Protein AF-A0A2T8HIU1-F1 (afdb_monomer)

Organism: NCBI:txid2171749

Sequence (392 aa):
MKILSGKEEIYYLIRKVIEQFELRHEQKIICNTNRENYSAIAKELSAITVNLPYTARERQHQDYPEPSVLEQSVQYPHRKYDLTGGQIKDVYFGQVKKPRAHLVDACYIYLYGVGRLGFENDPSDPNLLLAEAHPEETVEKKTNESRRKFPIYLSGLLILFTGINIYLWISTGRAKTETIWTTYQPTAEEVDAVTGVWLYQTGAPQARSNEANRFRRYATNIVVIKQVGDRLMMQRHGATINHQGYVEFTSPGTLSIHSYVEKGKDGALINPSHSLAKLHPQDSIMYTISSTWSFESDDN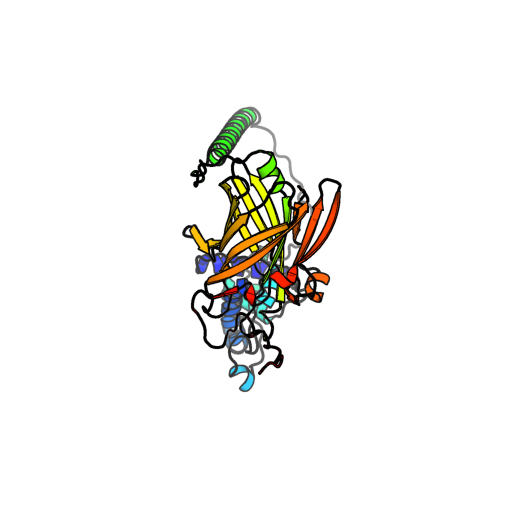NDIIGARNIYTKLGKGGMLHPIFNTPENAACHCKIVEWKRNDGSSERFNLTYETIQPGSLTEDLDESSLILRRPKSGVLLSKPAKNDESEHI

Foldseek 3Di:
DDFDDFLVLLLVLLVLLQVVVCVVPVDHQPLDQPLVSCAVVLVQLQVVLLCQCPCCVVQVADHDDHDDPVLVPDDPPRHDRRGTSNLSSCSNVSVGRGDDQSSQQSSCCSNPVHGPRVCVVPPPDPVRDDDDDDDDDDDDDDDDDDPDCVVVVVVVVVVVVVVVVVVVVVVVVPPPPPDDDAPDDDDPLLVQLPAAKWWKKAQQLLPEPPPPCSQQKIWTKMKGWDDDPRWTWIWIGAFPAIKTWTWDDNDVQKIKTWIARDADPVRDGHFIKIWIWGDDSVDQKIKIWMFGWSNYPDPPIATKIFIMMIGHPDHDFDKDWDPDDVVCVVVVFTKIWTQHPVRDIDIDTTDMGGQDPPDPSVCNGLLRMGGPDDDPPSDSDDPPPPPPPDDD

Structure (mmCIF, N/CA/C/O backbone):
data_AF-A0A2T8HIU1-F1
#
_entry.id   AF-A0A2T8HIU1-F1
#
loop_
_atom_site.group_PDB
_atom_site.id
_atom_site.type_symbol
_atom_site.label_atom_id
_atom_site.label_alt_id
_atom_site.label_comp_id
_atom_site.label_asym_id
_atom_site.label_entity_id
_atom_site.label_seq_id
_atom_site.pdbx_PDB_ins_code
_atom_site.Cartn_x
_atom_site.Cartn_y
_atom_site.Cartn_z
_atom_site.occupancy
_atom_site.B_iso_or_equiv
_atom_site.auth_seq_id
_atom_site.auth_comp_id
_atom_site.auth_asym_id
_atom_site.auth_atom_id
_atom_site.pdbx_PDB_model_num
ATOM 1 N N . MET A 1 1 ? 15.537 18.928 -41.909 1.00 62.28 1 MET A N 1
ATOM 2 C CA . MET A 1 1 ? 14.730 18.877 -40.671 1.00 62.28 1 MET A CA 1
ATOM 3 C C . MET A 1 1 ? 15.560 18.214 -39.594 1.00 62.28 1 MET A C 1
ATOM 5 O O . MET A 1 1 ? 16.234 17.240 -39.897 1.00 62.28 1 MET A O 1
ATOM 9 N N . LYS A 1 2 ? 15.581 18.759 -38.379 1.00 75.44 2 LYS A N 1
ATOM 10 C CA . LYS A 1 2 ? 16.393 18.217 -37.284 1.00 75.44 2 LYS A CA 1
ATOM 11 C C . LYS A 1 2 ? 15.474 17.487 -36.306 1.00 75.44 2 LYS A C 1
ATOM 13 O O . LYS A 1 2 ? 14.491 18.072 -35.867 1.00 75.44 2 LYS A O 1
ATOM 18 N N . ILE A 1 3 ? 15.771 16.231 -35.984 1.00 82.69 3 ILE A N 1
ATOM 19 C CA . ILE A 1 3 ? 14.978 15.444 -35.025 1.00 82.69 3 ILE A CA 1
ATOM 20 C C . ILE A 1 3 ? 15.354 15.845 -33.595 1.00 82.69 3 ILE A C 1
ATOM 22 O O . ILE A 1 3 ? 16.498 16.237 -33.330 1.00 82.69 3 ILE A O 1
ATOM 26 N N . LEU A 1 4 ? 14.396 15.749 -32.670 1.00 83.19 4 LEU A N 1
ATOM 27 C CA . LEU A 1 4 ? 14.654 15.789 -31.233 1.00 83.19 4 LEU A CA 1
ATOM 28 C C . LEU A 1 4 ? 15.793 14.826 -30.862 1.00 83.19 4 LEU A C 1
ATOM 30 O O . LEU A 1 4 ? 16.008 13.785 -31.480 1.00 83.19 4 LEU A O 1
ATOM 34 N N . SER A 1 5 ? 16.556 15.179 -29.832 1.00 83.06 5 SER A N 1
ATOM 35 C CA . SER A 1 5 ? 17.642 14.324 -29.354 1.00 83.06 5 SER A CA 1
ATOM 36 C C . SER A 1 5 ? 17.752 14.352 -27.839 1.00 83.06 5 SER A C 1
ATOM 38 O O . SER A 1 5 ? 17.371 15.319 -27.175 1.00 83.06 5 SER A O 1
ATOM 40 N N . GLY A 1 6 ? 18.284 13.275 -27.268 1.00 81.44 6 GLY A N 1
ATOM 41 C CA . GLY A 1 6 ? 18.548 13.205 -25.835 1.00 81.44 6 GLY A CA 1
ATOM 42 C C . GLY A 1 6 ? 17.271 13.016 -25.016 1.00 81.44 6 GLY A C 1
ATOM 43 O O . GLY A 1 6 ? 16.488 12.109 -25.282 1.00 81.44 6 GLY A O 1
ATOM 44 N N . LYS A 1 7 ? 17.086 13.818 -23.960 1.00 82.69 7 LYS A N 1
ATOM 45 C CA . LYS A 1 7 ? 16.018 13.599 -22.970 1.00 82.69 7 LYS A CA 1
ATOM 46 C C . LYS A 1 7 ? 14.610 13.733 -23.562 1.00 82.69 7 LYS A C 1
ATOM 48 O O . LYS A 1 7 ? 13.750 12.925 -23.231 1.00 82.69 7 LYS A O 1
ATOM 53 N N . GLU A 1 8 ? 14.371 14.748 -24.386 1.00 83.62 8 GLU A N 1
ATOM 54 C CA . GLU A 1 8 ? 13.037 15.038 -24.933 1.00 83.62 8 GLU A CA 1
ATOM 55 C C . GLU A 1 8 ? 12.585 13.952 -25.913 1.00 83.62 8 GLU A C 1
ATOM 57 O O . GLU A 1 8 ? 11.462 13.463 -25.814 1.00 83.62 8 GLU A O 1
ATOM 62 N N . GLU A 1 9 ? 13.506 13.498 -26.767 1.00 91.31 9 GLU A N 1
ATOM 63 C CA . GLU A 1 9 ? 13.300 12.394 -27.708 1.00 91.31 9 GLU A CA 1
ATOM 64 C C . GLU A 1 9 ? 12.882 11.111 -26.982 1.00 91.31 9 GLU A C 1
ATOM 66 O O . GLU A 1 9 ? 11.800 10.577 -27.217 1.00 91.31 9 GLU A O 1
ATOM 71 N N . ILE A 1 10 ? 13.707 10.627 -26.048 1.00 92.50 10 ILE A N 1
ATOM 72 C CA . ILE A 1 10 ? 13.429 9.347 -25.391 1.00 92.50 10 ILE A CA 1
ATOM 73 C C . ILE A 1 10 ? 12.174 9.407 -24.505 1.00 92.50 10 ILE A C 1
ATOM 75 O O . ILE A 1 10 ? 11.446 8.421 -24.384 1.00 92.50 10 ILE A O 1
ATOM 79 N N . TYR A 1 11 ? 11.898 10.566 -23.900 1.00 87.25 11 TYR A N 1
ATOM 80 C CA . TYR A 1 11 ? 10.718 10.770 -23.066 1.00 87.25 11 TYR A CA 1
ATOM 81 C C . TYR A 1 11 ? 9.428 10.698 -23.888 1.00 87.25 11 TYR A C 1
ATOM 83 O O . TYR A 1 11 ? 8.453 10.083 -23.451 1.00 87.25 11 TYR A O 1
ATOM 91 N N . TYR A 1 12 ? 9.428 11.290 -25.084 1.00 91.50 12 TYR A N 1
ATOM 92 C CA . TYR A 1 12 ? 8.314 11.177 -26.018 1.00 91.50 12 TYR A CA 1
ATOM 93 C C . TYR A 1 12 ? 8.132 9.729 -26.490 1.00 91.50 12 TYR A C 1
ATOM 95 O O . TYR A 1 12 ? 7.046 9.159 -26.358 1.00 91.50 12 TYR A O 1
ATOM 103 N N . LEU A 1 13 ? 9.217 9.110 -26.964 1.00 94.62 13 LEU A N 1
ATOM 104 C CA . LEU A 1 13 ? 9.195 7.757 -27.515 1.00 94.62 13 LEU A CA 1
ATOM 105 C C . LEU A 1 13 ? 8.665 6.732 -26.511 1.00 94.62 13 LEU A C 1
ATOM 107 O O . LEU A 1 13 ? 7.818 5.919 -26.868 1.00 94.62 13 LEU A O 1
ATOM 111 N N . ILE A 1 14 ? 9.098 6.778 -25.246 1.00 96.06 14 ILE A N 1
ATOM 112 C CA . ILE A 1 14 ? 8.658 5.768 -24.277 1.00 96.06 14 ILE A CA 1
ATOM 113 C C . ILE A 1 14 ? 7.166 5.871 -23.952 1.00 96.06 14 ILE A C 1
ATOM 115 O O . ILE A 1 14 ? 6.518 4.856 -23.714 1.00 96.06 14 ILE A O 1
ATOM 119 N N . ARG A 1 15 ? 6.601 7.085 -23.968 1.00 93.44 15 ARG A N 1
ATOM 120 C CA . ARG A 1 15 ? 5.161 7.288 -23.770 1.00 93.44 15 ARG A CA 1
ATOM 121 C C . ARG A 1 15 ? 4.372 6.689 -24.924 1.00 93.44 15 ARG A C 1
ATOM 123 O O . ARG A 1 15 ? 3.394 5.995 -24.677 1.00 93.44 15 ARG A O 1
ATOM 130 N N . LYS A 1 16 ? 4.851 6.873 -26.155 1.00 95.25 16 LYS A N 1
ATOM 131 C CA . LYS A 1 16 ? 4.255 6.248 -27.340 1.00 95.25 16 LYS A CA 1
ATOM 132 C C . LYS A 1 16 ? 4.383 4.728 -27.323 1.00 95.25 16 LYS A C 1
ATOM 134 O O . LYS A 1 16 ? 3.422 4.046 -27.659 1.00 95.25 16 LYS A O 1
ATOM 139 N N . VAL A 1 17 ? 5.522 4.194 -26.879 1.00 96.88 17 VAL A N 1
ATOM 140 C CA . VAL A 1 17 ? 5.708 2.743 -26.717 1.00 96.88 17 VAL A CA 1
ATOM 141 C C . VAL A 1 17 ? 4.711 2.183 -25.706 1.00 96.88 17 VAL A C 1
ATOM 143 O O . VAL A 1 17 ? 4.087 1.167 -25.988 1.00 96.88 17 VAL A O 1
ATOM 146 N N . ILE A 1 18 ? 4.520 2.849 -24.561 1.00 94.31 18 ILE A N 1
ATOM 147 C CA . ILE A 1 18 ? 3.513 2.443 -23.570 1.00 94.31 18 ILE A CA 1
ATOM 148 C C . ILE A 1 18 ? 2.115 2.482 -24.194 1.00 94.31 18 ILE A C 1
ATOM 150 O O . ILE A 1 18 ? 1.418 1.479 -24.133 1.00 94.31 18 ILE A O 1
ATOM 154 N N . GLU A 1 19 ? 1.725 3.582 -24.843 1.00 93.38 19 GLU A N 1
ATOM 155 C CA . GLU A 1 19 ? 0.415 3.701 -25.504 1.00 93.38 19 GLU A CA 1
ATOM 156 C C . GLU A 1 19 ? 0.181 2.572 -26.524 1.00 93.38 19 GLU A C 1
ATOM 158 O O . GLU A 1 19 ? -0.868 1.931 -26.517 1.00 93.38 19 GLU A O 1
ATOM 163 N N . GLN A 1 20 ? 1.166 2.279 -27.378 1.00 94.56 20 GLN A N 1
ATOM 164 C CA . GLN A 1 20 ? 1.050 1.215 -28.376 1.00 94.56 20 GLN A CA 1
ATOM 165 C C . GLN A 1 20 ? 1.039 -0.182 -27.743 1.00 94.56 20 GLN A C 1
ATOM 167 O O . GLN A 1 20 ? 0.304 -1.052 -28.211 1.00 94.56 20 GLN A O 1
ATOM 172 N N . PHE A 1 21 ? 1.811 -0.402 -26.677 1.00 94.75 21 PHE A N 1
ATOM 173 C CA . PHE A 1 21 ? 1.781 -1.643 -25.908 1.00 94.75 21 PHE A CA 1
ATOM 174 C C . PHE A 1 21 ? 0.394 -1.863 -25.286 1.00 94.75 21 PHE A C 1
ATOM 176 O O . PHE A 1 21 ? -0.194 -2.932 -25.440 1.00 94.75 21 PHE A O 1
ATOM 183 N N . GLU A 1 22 ? -0.175 -0.841 -24.641 1.00 92.00 22 GLU A N 1
ATOM 184 C CA . GLU A 1 22 ? -1.509 -0.923 -24.036 1.00 92.00 22 GLU A CA 1
ATOM 185 C C . GLU A 1 22 ? -2.591 -1.238 -25.077 1.00 92.00 22 GLU A C 1
ATOM 187 O O . GLU A 1 22 ? -3.493 -2.034 -24.806 1.00 92.00 22 GLU A O 1
ATOM 192 N N . LEU A 1 23 ? -2.477 -0.656 -26.277 1.00 92.56 23 LEU A N 1
ATOM 193 C CA . LEU A 1 23 ? -3.369 -0.931 -27.404 1.00 92.56 23 LEU A CA 1
ATOM 194 C C . LEU A 1 23 ? -3.216 -2.359 -27.942 1.00 92.56 23 LEU A C 1
ATOM 196 O O . LEU A 1 23 ? -4.217 -3.006 -28.229 1.00 92.56 23 LEU A O 1
ATOM 200 N N . ARG A 1 24 ? -1.983 -2.861 -28.083 1.00 92.81 24 ARG A N 1
ATOM 201 C CA . ARG A 1 24 ? -1.707 -4.192 -28.651 1.00 92.81 24 ARG A CA 1
ATOM 202 C C . ARG A 1 24 ? -2.104 -5.331 -27.709 1.00 92.81 24 ARG A C 1
ATOM 204 O O . ARG A 1 24 ? -2.512 -6.386 -28.184 1.00 92.81 24 ARG A O 1
ATOM 211 N N . HIS A 1 25 ? -1.972 -5.126 -26.401 1.00 87.25 25 HIS A N 1
ATOM 212 C CA . HIS A 1 25 ? -2.179 -6.171 -25.392 1.00 87.25 25 HIS A CA 1
ATOM 213 C C . HIS A 1 25 ? -3.479 -6.018 -24.592 1.00 87.25 25 HIS A C 1
ATOM 215 O O . HIS A 1 25 ? -3.724 -6.815 -23.688 1.00 87.25 25 HIS A O 1
ATOM 221 N N . GLU A 1 26 ? -4.291 -4.990 -24.868 1.00 87.38 26 GLU A N 1
ATOM 222 C CA . GLU A 1 26 ? -5.510 -4.652 -24.108 1.00 87.38 26 GLU A CA 1
ATOM 223 C C . GLU A 1 26 ? -5.275 -4.579 -22.578 1.00 87.38 26 GLU A C 1
ATOM 225 O O . GLU A 1 26 ? -6.153 -4.814 -21.733 1.00 87.38 26 GLU A O 1
ATOM 230 N N . GLN A 1 27 ? -4.045 -4.232 -22.197 1.00 81.25 27 GLN A N 1
ATOM 231 C CA . GLN A 1 27 ? -3.569 -4.200 -20.824 1.00 81.25 27 GLN A CA 1
ATOM 232 C C . GLN A 1 27 ? -3.067 -2.802 -20.500 1.00 81.25 27 GLN A C 1
ATOM 234 O O . GLN A 1 27 ? -2.088 -2.349 -21.077 1.00 81.25 27 GLN A O 1
ATOM 239 N N . LYS A 1 28 ? -3.690 -2.149 -19.515 1.00 85.88 28 LYS A N 1
ATOM 240 C CA . LYS A 1 28 ? -3.182 -0.881 -18.986 1.00 85.88 28 LYS A CA 1
ATOM 241 C C . LYS A 1 28 ? -1.952 -1.104 -18.122 1.00 85.88 28 LYS A C 1
ATOM 243 O O . LYS A 1 28 ? -1.943 -1.977 -17.252 1.00 85.88 28 LYS A O 1
ATOM 248 N N . ILE A 1 29 ? -0.954 -0.261 -18.319 1.00 82.94 29 ILE A N 1
ATOM 249 C CA . ILE A 1 29 ? 0.264 -0.220 -17.532 1.00 82.94 29 ILE A CA 1
ATOM 250 C C . ILE A 1 29 ? 0.080 0.819 -16.433 1.00 82.94 29 ILE A C 1
ATOM 252 O O . ILE A 1 29 ? -0.219 1.990 -16.667 1.00 82.94 29 ILE A O 1
ATOM 256 N N . ILE A 1 30 ? 0.259 0.394 -15.184 1.00 83.31 30 ILE A N 1
ATOM 257 C CA . ILE A 1 30 ? 0.211 1.311 -14.047 1.00 83.31 30 ILE A CA 1
ATOM 258 C C . ILE A 1 30 ? 1.545 2.062 -13.996 1.00 83.31 30 ILE A C 1
ATOM 260 O O . ILE A 1 30 ? 2.506 1.613 -13.366 1.00 83.31 30 ILE A O 1
ATOM 264 N N . CYS A 1 31 ? 1.600 3.220 -14.650 1.00 80.25 31 CYS A N 1
ATOM 265 C CA . CYS A 1 31 ? 2.790 4.064 -14.746 1.00 80.25 31 CYS A CA 1
ATOM 266 C C . CYS A 1 31 ? 3.130 4.789 -13.422 1.00 80.25 31 CYS A C 1
ATOM 268 O O . CYS A 1 31 ? 3.035 6.013 -13.314 1.00 80.25 31 CYS A O 1
ATOM 270 N N . ASN A 1 32 ? 3.512 4.031 -12.391 1.00 80.19 32 ASN A N 1
ATOM 271 C CA . ASN A 1 32 ? 4.004 4.520 -11.096 1.00 80.19 32 ASN A CA 1
ATOM 272 C C . ASN A 1 32 ? 5.499 4.181 -10.923 1.00 80.19 32 ASN A C 1
ATOM 274 O O . ASN A 1 32 ? 6.155 3.807 -11.886 1.00 80.19 32 ASN A O 1
ATOM 278 N N . THR A 1 33 ? 6.090 4.325 -9.736 1.00 75.38 33 THR A N 1
ATOM 279 C CA . THR A 1 33 ? 7.530 4.060 -9.548 1.00 75.38 33 THR A CA 1
ATOM 280 C C . THR A 1 33 ? 7.896 2.598 -9.279 1.00 75.38 33 THR A C 1
ATOM 282 O O . THR A 1 33 ? 9.076 2.288 -9.099 1.00 75.38 33 THR A O 1
ATOM 285 N N . ASN A 1 34 ? 6.930 1.678 -9.286 1.00 78.25 34 ASN A N 1
ATOM 286 C CA . ASN A 1 34 ? 7.216 0.254 -9.213 1.00 78.25 34 ASN A CA 1
ATOM 287 C C . ASN A 1 34 ? 7.821 -0.218 -10.543 1.00 78.25 34 ASN A C 1
ATOM 289 O O . ASN A 1 34 ? 7.154 -0.229 -11.575 1.00 78.25 34 ASN A O 1
ATOM 293 N N . ARG A 1 35 ? 9.091 -0.636 -10.512 1.00 84.56 35 ARG A N 1
ATOM 294 C CA . ARG A 1 35 ? 9.807 -1.146 -11.693 1.00 84.56 35 ARG A CA 1
ATOM 295 C C . ARG A 1 35 ? 9.136 -2.372 -12.318 1.00 84.56 35 ARG A C 1
ATOM 297 O O . ARG A 1 35 ? 9.254 -2.558 -13.525 1.00 84.56 35 ARG A O 1
ATOM 304 N N . GLU A 1 36 ? 8.421 -3.174 -11.526 1.00 86.19 36 GLU A N 1
ATOM 305 C CA . GLU A 1 36 ? 7.760 -4.390 -12.010 1.00 86.19 36 GLU A CA 1
ATOM 306 C C . GLU A 1 36 ? 6.628 -4.074 -12.994 1.00 86.19 36 GLU A C 1
ATOM 308 O O . GLU A 1 36 ? 6.410 -4.831 -13.938 1.00 86.19 36 GLU A O 1
ATOM 313 N N . ASN A 1 37 ? 5.988 -2.906 -12.867 1.00 86.19 37 ASN A N 1
ATOM 314 C CA . ASN A 1 37 ? 4.918 -2.479 -13.773 1.00 86.19 37 ASN A CA 1
ATOM 315 C C . ASN A 1 37 ? 5.410 -2.251 -15.209 1.00 86.19 37 ASN A C 1
ATOM 317 O O . ASN A 1 37 ? 4.621 -2.312 -16.144 1.00 86.19 37 ASN A O 1
ATOM 321 N N . TYR A 1 38 ? 6.711 -2.024 -15.394 1.00 92.44 38 TYR A N 1
ATOM 322 C CA . TYR A 1 38 ? 7.333 -1.835 -16.706 1.00 92.44 38 TYR A CA 1
ATOM 323 C C . TYR A 1 38 ? 8.072 -3.086 -17.185 1.00 92.44 38 TYR A C 1
ATOM 325 O O . TYR A 1 38 ? 8.703 -3.055 -18.239 1.00 92.44 38 TYR A O 1
ATOM 333 N N . SER A 1 39 ? 8.038 -4.182 -16.418 1.00 91.56 39 SER A N 1
ATOM 334 C CA . SER A 1 39 ? 8.783 -5.406 -16.733 1.00 91.56 39 SER A CA 1
ATOM 335 C C . SER A 1 39 ? 8.347 -6.030 -18.061 1.00 91.56 39 SER A C 1
ATOM 337 O O . SER A 1 39 ? 9.198 -6.499 -18.811 1.00 91.56 39 SER A O 1
ATOM 339 N N . ALA A 1 40 ? 7.049 -5.991 -18.381 1.00 92.25 40 ALA A N 1
ATOM 340 C CA . ALA A 1 40 ? 6.510 -6.505 -19.638 1.00 92.25 40 ALA A CA 1
ATOM 341 C C . ALA A 1 40 ? 7.042 -5.719 -20.848 1.00 92.25 40 ALA A C 1
ATOM 343 O O . ALA A 1 40 ? 7.615 -6.307 -21.760 1.00 92.25 40 ALA A O 1
ATOM 344 N N . ILE A 1 41 ? 6.971 -4.385 -20.794 1.00 95.50 41 ILE A N 1
ATOM 345 C CA . ILE A 1 41 ? 7.525 -3.503 -21.834 1.00 95.50 41 ILE A CA 1
ATOM 346 C C . ILE A 1 41 ? 9.035 -3.702 -21.964 1.00 95.50 41 ILE A C 1
ATOM 348 O O . ILE A 1 41 ? 9.566 -3.797 -23.068 1.00 95.50 41 ILE A O 1
ATOM 352 N N . ALA A 1 42 ? 9.740 -3.790 -20.834 1.00 95.94 42 ALA A N 1
ATOM 353 C CA . ALA A 1 42 ? 11.179 -4.000 -20.826 1.00 95.94 42 ALA A CA 1
ATOM 354 C C . ALA A 1 42 ? 11.565 -5.313 -21.522 1.00 95.94 42 ALA A C 1
ATOM 356 O O . ALA A 1 42 ? 12.536 -5.322 -22.273 1.00 95.94 42 ALA A O 1
ATOM 357 N N . LYS A 1 43 ? 10.787 -6.390 -21.347 1.00 95.06 43 LYS A N 1
ATOM 358 C CA . LYS A 1 43 ? 10.993 -7.663 -22.055 1.00 95.06 43 LYS A CA 1
ATOM 359 C C . LYS A 1 43 ? 10.780 -7.533 -23.565 1.00 95.06 43 LYS A C 1
ATOM 361 O O . LYS A 1 43 ? 11.597 -8.058 -24.316 1.00 95.06 43 LYS A O 1
ATOM 366 N N . GLU A 1 44 ? 9.746 -6.822 -24.016 1.00 95.56 44 GLU A N 1
ATOM 367 C CA . GLU A 1 44 ? 9.508 -6.627 -25.457 1.00 95.56 44 GLU A CA 1
ATOM 368 C C . GLU A 1 44 ? 10.596 -5.787 -26.115 1.00 95.56 44 GLU A C 1
ATOM 370 O O . GLU A 1 44 ? 11.151 -6.177 -27.141 1.00 95.56 44 GLU A O 1
ATOM 375 N N . LEU A 1 45 ? 10.970 -4.670 -25.491 1.00 97.00 45 LEU A N 1
ATOM 376 C CA . LEU A 1 45 ? 12.075 -3.863 -25.992 1.00 97.00 45 LEU A CA 1
ATOM 377 C C . LEU A 1 45 ? 13.400 -4.634 -25.920 1.00 97.00 45 LEU A C 1
ATOM 379 O O . LEU A 1 45 ? 14.223 -4.489 -26.817 1.00 97.00 45 LEU A O 1
ATOM 383 N N . SER A 1 46 ? 13.585 -5.508 -24.923 1.00 95.50 46 SER A N 1
ATOM 384 C CA . SER A 1 46 ? 14.758 -6.392 -24.841 1.00 95.50 46 SER A CA 1
ATOM 385 C C . SER A 1 46 ? 14.827 -7.403 -25.982 1.00 95.50 46 SER A C 1
ATOM 387 O O . SER A 1 46 ? 15.910 -7.725 -26.465 1.00 95.50 46 SER A O 1
ATOM 389 N N . ALA A 1 47 ? 13.678 -7.901 -26.446 1.00 94.81 47 ALA A N 1
ATOM 390 C CA . ALA A 1 47 ? 13.622 -8.782 -27.609 1.00 94.81 47 ALA A CA 1
ATOM 391 C C . ALA A 1 47 ? 14.106 -8.073 -28.888 1.00 94.81 47 ALA A C 1
ATOM 393 O O . ALA A 1 47 ? 14.647 -8.725 -29.779 1.00 94.81 47 ALA A O 1
ATOM 394 N N . ILE A 1 48 ? 13.971 -6.745 -28.957 1.00 96.56 48 ILE A N 1
ATOM 395 C CA . ILE A 1 48 ? 14.552 -5.928 -30.027 1.00 96.56 48 ILE A CA 1
ATOM 396 C C . ILE A 1 48 ? 16.039 -5.677 -29.753 1.00 96.56 48 ILE A C 1
ATOM 398 O O . ILE A 1 48 ? 16.873 -5.955 -30.612 1.00 96.56 48 ILE A O 1
ATOM 402 N N . THR A 1 49 ? 16.397 -5.188 -28.561 1.00 95.81 49 THR A N 1
ATOM 403 C CA . THR A 1 49 ? 17.766 -4.728 -28.279 1.00 95.81 49 THR A CA 1
ATOM 404 C C . THR A 1 49 ? 18.822 -5.821 -28.355 1.00 95.81 49 THR A C 1
ATOM 406 O O . THR A 1 49 ? 19.936 -5.549 -28.798 1.00 95.81 49 THR A O 1
ATOM 409 N N . VAL A 1 50 ? 18.488 -7.055 -27.968 1.00 93.44 50 VAL A N 1
ATOM 410 C CA . VAL A 1 50 ? 19.409 -8.202 -28.045 1.00 93.44 50 VAL A CA 1
ATOM 411 C C . VAL A 1 50 ? 19.732 -8.580 -29.495 1.00 93.44 50 VAL A C 1
ATOM 413 O O . VAL A 1 50 ? 20.802 -9.122 -29.758 1.00 93.44 5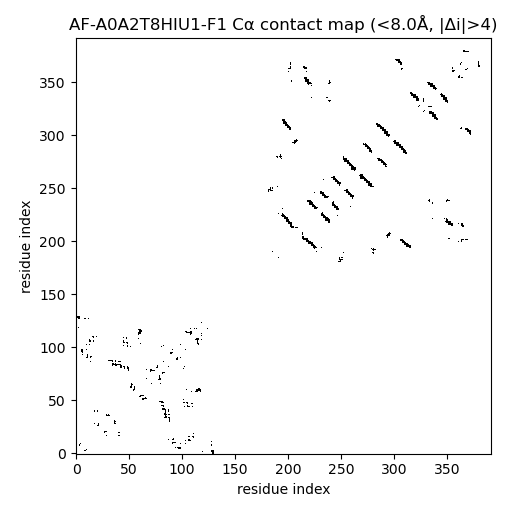0 VAL A O 1
ATOM 416 N N . ASN A 1 51 ? 18.850 -8.248 -30.442 1.00 93.94 51 ASN A N 1
ATOM 417 C CA . ASN A 1 51 ? 19.050 -8.520 -31.864 1.00 93.94 51 ASN A CA 1
ATOM 418 C C . ASN A 1 51 ? 19.706 -7.360 -32.628 1.00 93.94 51 ASN A C 1
ATOM 420 O O . ASN A 1 51 ? 20.139 -7.566 -33.759 1.00 93.94 51 ASN A O 1
ATOM 424 N N . LEU A 1 52 ? 19.851 -6.175 -32.017 1.00 95.25 52 LEU A N 1
ATOM 425 C CA . LEU A 1 52 ? 20.458 -5.007 -32.668 1.00 95.25 52 LEU A CA 1
ATOM 426 C C . LEU A 1 52 ? 21.839 -5.280 -33.289 1.00 95.25 52 LEU A C 1
ATOM 428 O O . LEU A 1 52 ? 22.070 -4.801 -34.395 1.00 95.25 52 LEU A O 1
ATOM 432 N N . PRO A 1 53 ? 22.756 -6.064 -32.687 1.00 95.75 53 PRO A N 1
ATOM 433 C CA . PRO A 1 53 ? 24.037 -6.364 -33.333 1.00 95.75 53 PRO A CA 1
ATOM 434 C C . PRO A 1 53 ? 23.915 -7.014 -34.721 1.00 95.75 53 PRO A C 1
ATOM 436 O O . PRO A 1 53 ? 24.840 -6.924 -35.520 1.00 95.75 53 PRO A O 1
ATOM 439 N N . TYR A 1 54 ? 22.769 -7.629 -35.030 1.00 94.50 54 TYR A N 1
ATOM 440 C CA . TYR A 1 54 ? 22.546 -8.404 -36.250 1.00 94.50 54 TYR A CA 1
ATOM 441 C C . TYR A 1 54 ? 21.585 -7.733 -37.243 1.00 94.50 54 TYR A C 1
ATOM 443 O O . TYR A 1 54 ? 21.454 -8.200 -38.373 1.00 94.50 54 TYR A O 1
ATOM 451 N N . THR A 1 55 ? 20.907 -6.645 -36.857 1.00 94.62 55 THR A N 1
ATOM 452 C CA . THR A 1 55 ? 19.793 -6.069 -37.637 1.00 94.62 55 THR A CA 1
ATOM 453 C C . THR A 1 55 ? 20.054 -4.675 -38.205 1.00 94.62 55 THR A C 1
ATOM 455 O O . THR A 1 55 ? 19.157 -4.111 -38.828 1.00 94.62 55 THR A O 1
ATOM 458 N N . ALA A 1 56 ? 21.260 -4.116 -38.053 1.00 93.50 56 ALA A N 1
ATOM 459 C CA . ALA A 1 56 ? 21.557 -2.717 -38.398 1.00 93.50 56 ALA A CA 1
ATOM 460 C C . ALA A 1 56 ? 21.146 -2.315 -39.821 1.00 93.50 56 ALA A C 1
ATOM 462 O O . ALA A 1 56 ? 20.493 -1.288 -40.013 1.00 93.50 56 ALA A O 1
ATOM 463 N N . ARG A 1 57 ? 21.439 -3.161 -40.817 1.00 90.94 57 ARG A N 1
ATOM 464 C CA . ARG A 1 57 ? 21.074 -2.905 -42.218 1.00 90.94 57 ARG A CA 1
ATOM 465 C C . ARG A 1 57 ? 19.578 -3.065 -42.491 1.00 90.94 57 ARG A C 1
ATOM 467 O O . ARG A 1 57 ? 19.012 -2.252 -43.213 1.00 90.94 57 ARG A O 1
ATOM 474 N N . GLU A 1 58 ? 18.956 -4.110 -41.948 1.00 94.31 58 GLU A N 1
ATOM 475 C CA . GLU A 1 58 ? 17.526 -4.398 -42.145 1.00 94.31 58 GLU A CA 1
ATOM 476 C C . GLU A 1 58 ? 16.661 -3.308 -41.511 1.00 94.31 58 GLU A C 1
ATOM 478 O O . GLU A 1 58 ? 15.711 -2.816 -42.115 1.00 94.31 58 GLU A O 1
ATOM 483 N N . ARG A 1 59 ? 17.017 -2.922 -40.287 1.00 92.88 59 ARG A N 1
ATOM 484 C CA . ARG A 1 59 ? 16.233 -2.030 -39.440 1.00 92.88 59 ARG A CA 1
ATOM 485 C C . ARG A 1 59 ? 16.733 -0.596 -39.457 1.00 92.88 59 ARG A C 1
ATOM 487 O O . ARG A 1 59 ? 16.136 0.226 -38.783 1.00 92.88 59 ARG A O 1
ATOM 494 N N . GLN A 1 60 ? 17.767 -0.271 -40.231 1.00 94.50 60 GLN A N 1
ATOM 495 C CA . GLN A 1 60 ? 18.262 1.096 -40.430 1.00 94.50 60 GLN A CA 1
ATOM 496 C C . GLN A 1 60 ? 18.563 1.819 -39.102 1.00 94.50 60 GLN A C 1
ATOM 498 O O . GLN A 1 60 ? 18.043 2.898 -38.816 1.00 94.50 60 GLN A O 1
ATOM 503 N N . HIS A 1 61 ? 19.401 1.206 -38.269 1.00 95.19 61 HIS A N 1
ATOM 504 C CA . HIS A 1 61 ? 19.935 1.808 -37.044 1.00 95.19 61 HIS A CA 1
ATOM 505 C C . HIS A 1 61 ? 21.464 1.746 -37.032 1.00 95.19 61 HIS A C 1
ATOM 507 O O . HIS A 1 61 ? 22.079 1.165 -37.923 1.00 95.19 61 HIS A O 1
ATOM 513 N N . GLN A 1 62 ? 22.087 2.357 -36.026 1.00 93.69 62 GLN A N 1
ATOM 514 C CA . GLN A 1 62 ? 23.542 2.318 -35.866 1.00 93.69 62 GLN A CA 1
ATOM 515 C C . GLN A 1 62 ? 24.061 0.894 -35.593 1.00 93.69 62 GLN A C 1
ATOM 517 O O . GLN A 1 62 ? 23.341 0.064 -35.039 1.00 93.69 62 GLN A O 1
ATOM 522 N N . ASP A 1 63 ? 25.326 0.624 -35.905 1.00 93.94 63 ASP A N 1
ATOM 523 C CA . ASP A 1 63 ? 25.937 -0.669 -35.595 1.00 93.94 63 ASP A CA 1
ATOM 524 C C . ASP A 1 63 ? 26.178 -0.843 -34.089 1.00 93.94 63 ASP A C 1
ATOM 526 O O . ASP A 1 63 ? 26.634 0.070 -33.389 1.00 93.94 63 ASP A O 1
ATOM 530 N N . TYR A 1 64 ? 25.897 -2.048 -33.591 1.00 93.62 64 TYR A N 1
ATOM 531 C CA . TYR A 1 64 ? 26.166 -2.446 -32.212 1.00 93.62 64 TYR A CA 1
ATOM 532 C C . TYR A 1 64 ? 27.144 -3.620 -32.183 1.00 93.62 64 TYR A C 1
ATOM 534 O O . TYR A 1 64 ? 26.959 -4.575 -32.932 1.00 93.62 64 TYR A O 1
ATOM 542 N N . PRO A 1 65 ? 28.166 -3.590 -31.309 1.00 92.31 65 PRO A N 1
ATOM 543 C CA . PRO A 1 65 ? 29.090 -4.705 -31.168 1.00 92.31 65 PRO A CA 1
ATOM 544 C C . PRO A 1 65 ? 28.385 -6.001 -30.768 1.00 92.31 65 PRO A C 1
ATOM 546 O O . PRO A 1 65 ? 27.548 -6.010 -29.861 1.00 92.31 65 PRO A O 1
ATOM 549 N N . GLU A 1 66 ? 28.793 -7.111 -31.377 1.00 91.38 66 GLU A N 1
ATOM 550 C CA . GLU A 1 66 ? 28.288 -8.421 -30.986 1.00 91.38 66 GLU A CA 1
ATOM 551 C C . GLU A 1 66 ? 28.664 -8.766 -29.527 1.00 91.38 66 GLU A C 1
ATOM 553 O O . GLU A 1 66 ? 29.763 -8.446 -29.045 1.00 91.38 66 GLU A O 1
ATOM 558 N N . PRO A 1 67 ? 27.751 -9.402 -28.774 1.00 87.25 67 PRO A N 1
ATOM 559 C CA . PRO A 1 67 ? 28.062 -9.953 -27.465 1.00 87.25 67 PRO A CA 1
ATOM 560 C C . PRO A 1 67 ? 29.008 -11.148 -27.570 1.00 87.25 67 PRO A C 1
ATOM 562 O O . PRO A 1 67 ? 28.912 -11.956 -28.490 1.00 87.25 67 PRO A O 1
ATOM 565 N N . SER A 1 68 ? 29.888 -11.297 -26.584 1.00 84.94 68 SER A N 1
ATOM 566 C CA . SER A 1 68 ? 30.705 -12.503 -26.427 1.00 84.94 68 SER A CA 1
ATOM 567 C C . SER A 1 68 ? 29.836 -13.737 -26.153 1.00 84.94 68 SER A C 1
ATOM 569 O O . SER A 1 68 ? 28.713 -13.622 -25.663 1.00 84.94 68 SER A O 1
ATOM 571 N N . VAL A 1 69 ? 30.372 -14.937 -26.398 1.00 80.44 69 VAL A N 1
ATOM 572 C CA . VAL A 1 69 ? 29.658 -16.210 -26.161 1.00 80.44 69 VAL A CA 1
ATOM 573 C C . VAL A 1 69 ? 29.121 -16.318 -24.726 1.00 80.44 69 VAL A C 1
ATOM 575 O O . VAL A 1 69 ? 28.001 -16.775 -24.511 1.00 80.44 69 VAL A O 1
ATOM 578 N N . LEU A 1 70 ? 29.880 -15.827 -23.739 1.00 78.31 70 LEU A N 1
ATOM 579 C CA . LEU A 1 70 ? 29.448 -15.794 -22.340 1.00 78.31 70 LEU A CA 1
ATOM 580 C C . LEU A 1 70 ? 28.245 -14.858 -22.134 1.00 78.31 70 LEU A C 1
ATOM 582 O O . LEU A 1 70 ? 27.273 -15.242 -21.488 1.00 78.31 70 LEU A O 1
ATOM 586 N N . GLU A 1 71 ? 28.279 -13.664 -22.728 1.00 74.94 71 GLU A N 1
ATOM 587 C CA . GLU A 1 71 ? 27.191 -12.676 -22.662 1.00 74.94 71 GLU A CA 1
ATOM 588 C C . GLU A 1 71 ? 25.915 -13.129 -23.396 1.00 74.94 71 GLU A C 1
ATOM 590 O O . GLU A 1 71 ? 24.829 -12.643 -23.079 1.00 74.94 71 GLU A O 1
ATOM 595 N N . GLN A 1 72 ? 26.025 -14.051 -24.357 1.00 76.44 72 GLN A N 1
ATOM 596 C CA . GLN A 1 72 ? 24.879 -14.657 -25.048 1.00 76.44 72 GLN A CA 1
ATOM 597 C C . GLN A 1 72 ? 24.245 -15.805 -24.248 1.00 76.44 72 GLN A C 1
ATOM 599 O O . GLN A 1 72 ? 23.051 -16.060 -24.376 1.00 76.44 72 GLN A O 1
ATOM 604 N N . SER A 1 73 ? 25.038 -16.496 -23.420 1.00 76.75 73 SER A N 1
ATOM 605 C CA . SER A 1 73 ? 24.608 -17.691 -22.675 1.00 76.75 73 SER A CA 1
ATOM 606 C C . SER A 1 73 ? 23.757 -17.402 -21.432 1.00 76.75 73 SER A C 1
ATOM 608 O O . SER A 1 73 ? 23.120 -18.304 -20.888 1.00 76.75 73 SER A O 1
ATOM 610 N N . VAL A 1 74 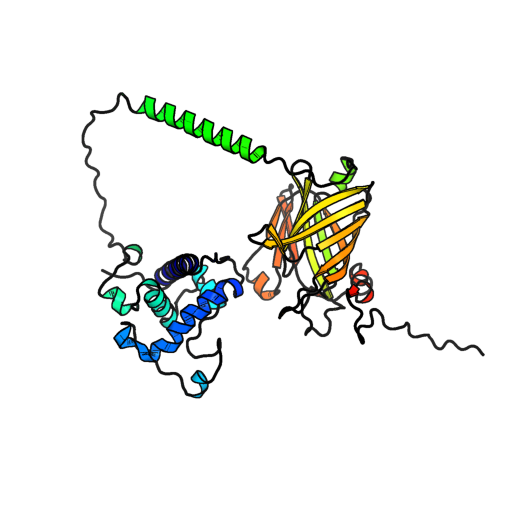? 23.739 -16.151 -20.967 1.00 83.19 74 VAL A N 1
ATOM 611 C CA . VAL A 1 74 ? 22.991 -15.738 -19.774 1.00 83.19 74 VAL A CA 1
ATOM 612 C C . VAL A 1 74 ? 21.518 -15.470 -20.093 1.00 83.19 74 VAL A C 1
ATOM 614 O O . VAL A 1 74 ? 21.158 -15.048 -21.189 1.00 83.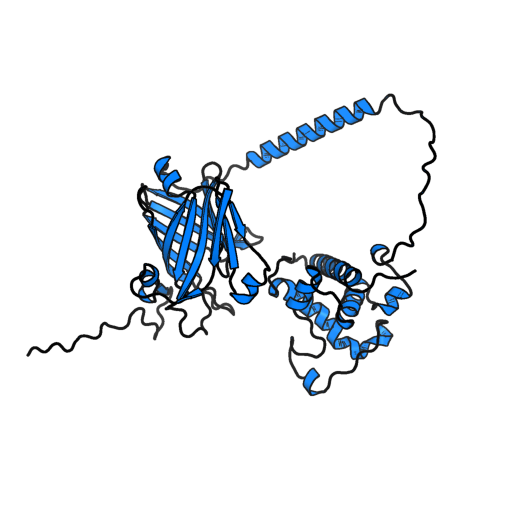19 74 VAL A O 1
ATOM 617 N N . GLN A 1 75 ? 20.639 -15.711 -19.121 1.00 86.88 75 GLN A N 1
ATOM 618 C CA . GLN A 1 75 ? 19.204 -15.463 -19.277 1.00 86.88 75 GLN A CA 1
ATOM 619 C C . GLN A 1 75 ? 18.849 -13.996 -19.020 1.00 86.88 75 GLN A C 1
ATOM 621 O O . GLN A 1 75 ? 19.572 -13.276 -18.329 1.00 86.88 75 GLN A O 1
ATOM 626 N N . TYR A 1 76 ? 17.697 -13.564 -19.541 1.00 86.25 76 TYR A N 1
ATOM 627 C CA . TYR A 1 76 ? 17.114 -12.270 -19.183 1.00 86.25 76 TYR A CA 1
ATOM 628 C C . TYR A 1 76 ? 17.002 -12.130 -17.651 1.00 86.25 76 TYR A C 1
ATOM 630 O O . TYR A 1 76 ? 16.548 -13.077 -17.005 1.00 86.25 76 TYR A O 1
ATOM 638 N N . PRO A 1 77 ? 17.347 -10.970 -17.056 1.00 86.44 77 PRO A N 1
ATOM 639 C CA . PRO A 1 77 ? 17.697 -9.691 -17.691 1.00 86.44 77 PRO A CA 1
ATOM 640 C C . PRO A 1 77 ? 19.213 -9.435 -17.824 1.00 86.44 77 PRO A C 1
ATOM 642 O O . PRO A 1 77 ? 19.653 -8.289 -17.734 1.00 86.44 77 PRO A O 1
ATOM 645 N N . HIS A 1 78 ? 20.037 -10.478 -17.944 1.00 86.94 78 HIS A N 1
ATOM 646 C CA . HIS A 1 78 ? 21.496 -10.360 -17.858 1.00 86.94 78 HIS A CA 1
ATOM 647 C C . HIS A 1 78 ? 22.222 -10.315 -19.207 1.00 86.94 78 HIS A C 1
ATOM 649 O O . HIS A 1 78 ? 23.447 -10.184 -19.215 1.00 86.94 78 HIS A O 1
ATOM 655 N N . ARG A 1 79 ? 21.520 -10.399 -20.344 1.00 87.06 79 ARG A N 1
ATOM 656 C CA . ARG A 1 79 ? 22.168 -10.363 -21.664 1.00 87.06 79 ARG A CA 1
ATOM 657 C C . ARG A 1 79 ? 22.671 -8.959 -21.973 1.00 87.06 79 ARG A C 1
ATOM 659 O O . ARG A 1 79 ? 22.105 -7.953 -21.534 1.00 87.06 79 ARG A O 1
ATOM 666 N N . LYS A 1 80 ? 23.724 -8.874 -22.785 1.00 83.81 80 LYS A N 1
ATOM 667 C CA . LYS A 1 80 ? 24.216 -7.593 -23.306 1.00 83.81 80 LYS A CA 1
ATOM 668 C C . LYS A 1 80 ? 23.081 -6.935 -24.092 1.00 83.81 80 LYS A C 1
ATOM 670 O O . LYS A 1 80 ? 22.563 -7.534 -25.026 1.00 83.81 80 LYS A O 1
ATOM 675 N N . TYR A 1 81 ? 22.701 -5.729 -23.680 1.00 91.56 81 TYR A N 1
ATOM 676 C CA . TYR A 1 81 ? 21.567 -4.943 -24.192 1.00 91.56 81 TYR A CA 1
ATOM 677 C C . TYR A 1 81 ? 20.177 -5.260 -23.635 1.00 91.56 81 TYR A C 1
ATOM 679 O O . TYR A 1 81 ? 19.237 -4.573 -24.031 1.00 91.56 81 TYR A O 1
ATOM 687 N N . ASP A 1 82 ? 20.021 -6.179 -22.677 1.00 92.06 82 ASP A N 1
ATOM 688 C CA . ASP A 1 82 ? 18.741 -6.300 -21.972 1.00 92.06 82 ASP A CA 1
ATOM 689 C C . ASP A 1 82 ? 18.363 -4.972 -21.290 1.00 92.06 82 ASP A C 1
ATOM 691 O O . ASP A 1 82 ? 19.189 -4.230 -20.739 1.00 92.06 82 ASP A O 1
ATOM 695 N N . LEU A 1 83 ? 17.070 -4.681 -21.347 1.00 93.56 83 LEU A N 1
ATOM 696 C CA . LEU A 1 83 ? 16.428 -3.561 -20.691 1.00 93.56 83 LEU A CA 1
ATOM 697 C C . LEU A 1 83 ? 15.649 -4.081 -19.489 1.00 93.56 83 LEU A C 1
ATOM 699 O O . LEU A 1 83 ? 14.987 -5.112 -19.535 1.00 93.56 83 LEU A O 1
ATOM 703 N N . THR A 1 84 ? 15.697 -3.332 -18.398 1.00 92.38 84 THR A N 1
ATOM 704 C CA . THR A 1 84 ? 14.967 -3.634 -17.167 1.00 92.38 84 THR A CA 1
ATOM 705 C C . THR A 1 84 ? 13.810 -2.663 -16.983 1.00 92.38 84 THR A C 1
ATOM 707 O O . THR A 1 84 ? 13.872 -1.509 -17.412 1.00 92.38 84 THR A O 1
ATOM 710 N N . GLY A 1 85 ? 12.772 -3.087 -16.258 1.00 88.06 85 GLY A N 1
ATOM 711 C CA . GLY A 1 85 ? 11.651 -2.206 -15.915 1.00 88.06 85 GLY A CA 1
ATOM 712 C C . GLY A 1 85 ? 12.090 -0.939 -15.165 1.00 88.06 85 GLY A C 1
ATOM 713 O O . GLY A 1 85 ? 11.474 0.113 -15.306 1.00 88.06 85 GLY A O 1
ATOM 714 N N . GLY A 1 86 ? 13.216 -0.999 -14.441 1.00 88.25 86 GLY A N 1
ATOM 715 C CA . GLY A 1 86 ? 13.840 0.174 -13.826 1.00 88.25 86 GLY A CA 1
ATOM 716 C C . GLY A 1 86 ? 14.291 1.213 -14.857 1.00 88.25 86 GLY A C 1
ATOM 717 O O . GLY A 1 86 ? 13.961 2.384 -14.713 1.00 88.25 86 GLY A O 1
ATOM 718 N N . GLN A 1 87 ? 14.958 0.787 -15.934 1.00 90.88 87 GLN A N 1
ATOM 719 C CA . GLN A 1 87 ? 15.400 1.694 -17.001 1.00 90.88 87 GLN A CA 1
ATOM 720 C C . GLN A 1 87 ? 14.217 2.338 -17.732 1.00 90.88 87 GLN A C 1
ATOM 722 O O . GLN A 1 87 ? 14.259 3.533 -18.018 1.00 90.88 87 GLN A O 1
ATOM 727 N N . ILE A 1 88 ? 13.150 1.577 -17.993 1.00 93.62 88 ILE A N 1
ATOM 728 C CA . ILE A 1 88 ? 11.933 2.100 -18.633 1.00 93.62 88 ILE A CA 1
ATOM 729 C C . ILE A 1 88 ? 11.238 3.124 -17.729 1.00 93.62 88 ILE A C 1
ATOM 731 O O . ILE A 1 88 ? 10.915 4.227 -18.172 1.00 93.62 88 ILE A O 1
ATOM 735 N N . LYS A 1 89 ? 11.087 2.798 -16.441 1.00 92.38 89 LYS A N 1
ATOM 736 C CA . LYS A 1 89 ? 10.569 3.711 -15.417 1.00 92.38 89 LYS A CA 1
ATOM 737 C C . LYS A 1 89 ? 11.366 5.017 -15.377 1.00 92.38 89 LYS A C 1
ATOM 739 O O . LYS A 1 89 ? 10.777 6.095 -15.411 1.00 92.38 89 LYS A O 1
ATOM 744 N N . ASP A 1 90 ? 12.692 4.941 -15.295 1.00 86.81 90 ASP A N 1
ATOM 745 C CA . ASP A 1 90 ? 13.552 6.122 -15.157 1.00 86.81 90 ASP A CA 1
ATOM 746 C C . ASP A 1 90 ? 13.421 7.063 -16.365 1.00 86.81 90 ASP A C 1
ATOM 748 O O . ASP A 1 90 ? 13.410 8.288 -16.211 1.00 86.81 90 ASP A O 1
ATOM 752 N N . VAL A 1 91 ? 13.262 6.509 -17.569 1.00 90.12 91 VAL A N 1
ATOM 753 C CA . VAL A 1 91 ? 12.975 7.289 -18.780 1.00 90.12 91 VAL A CA 1
ATOM 754 C C . VAL A 1 91 ? 11.575 7.897 -18.737 1.00 90.12 91 VAL A C 1
ATOM 756 O O . VAL A 1 91 ? 11.440 9.092 -18.993 1.00 90.12 91 VAL A O 1
ATOM 759 N N . TYR A 1 92 ? 10.550 7.124 -18.365 1.00 88.75 92 TYR A N 1
ATOM 760 C CA . TYR A 1 92 ? 9.165 7.604 -18.287 1.00 88.75 92 TYR A CA 1
ATOM 761 C C . TYR A 1 92 ? 8.997 8.784 -17.318 1.00 88.75 92 TYR A C 1
ATOM 763 O O . TYR A 1 92 ? 8.224 9.702 -17.585 1.00 88.75 92 TYR A O 1
ATOM 771 N N . PHE A 1 93 ? 9.759 8.811 -16.221 1.00 82.19 93 PHE A N 1
ATOM 772 C CA . PHE A 1 93 ? 9.789 9.938 -15.278 1.00 82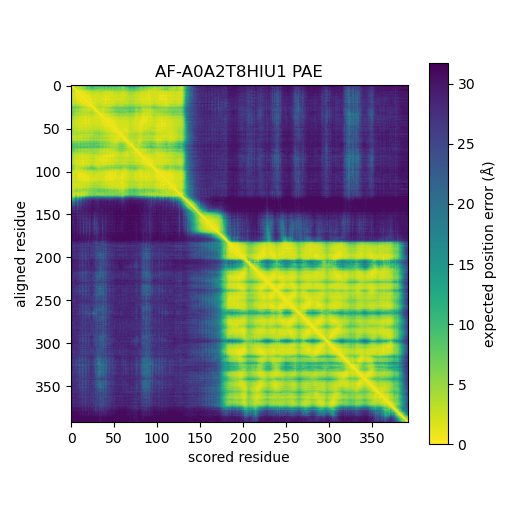.19 93 PHE A CA 1
ATOM 773 C C . PHE A 1 93 ? 10.808 11.031 -15.642 1.00 82.19 93 PHE A C 1
ATOM 775 O O . PHE A 1 93 ? 11.019 11.966 -14.869 1.00 82.19 93 PHE A O 1
ATOM 782 N N . GLY A 1 94 ? 11.461 10.943 -16.804 1.00 83.75 94 GLY A N 1
ATOM 783 C CA . GLY A 1 94 ? 12.404 11.954 -17.284 1.00 83.75 94 GLY A CA 1
ATOM 784 C C . GLY A 1 94 ? 13.678 12.078 -16.438 1.00 83.75 94 GLY A C 1
ATOM 785 O O . GLY A 1 94 ? 14.294 13.149 -16.412 1.00 83.75 94 GLY A O 1
ATOM 786 N N . GLN A 1 95 ? 14.072 11.011 -15.737 1.00 78.56 95 GLN A N 1
ATOM 787 C CA . GLN A 1 95 ? 15.265 10.965 -14.882 1.00 78.56 95 GLN A CA 1
ATOM 788 C C . GLN A 1 95 ? 16.552 10.720 -15.691 1.00 78.56 95 GLN A C 1
ATOM 790 O O . GLN A 1 95 ? 17.654 11.014 -15.226 1.00 78.56 95 GLN A O 1
ATOM 795 N N . VAL A 1 96 ? 16.428 10.246 -16.934 1.00 80.56 96 VAL A N 1
ATOM 796 C CA . VAL A 1 96 ? 17.562 9.962 -17.820 1.00 80.56 96 VAL A CA 1
ATOM 797 C C . VAL A 1 96 ? 17.963 11.209 -18.612 1.00 80.56 96 VAL A C 1
ATOM 799 O O . VAL A 1 96 ? 17.240 11.671 -19.490 1.00 80.56 96 VAL A O 1
ATOM 802 N N . LYS A 1 97 ? 19.149 11.756 -18.312 1.00 74.06 97 LYS A N 1
ATOM 803 C CA . LYS A 1 97 ? 19.719 12.920 -19.022 1.00 74.06 97 LYS A CA 1
ATOM 804 C C . LYS A 1 97 ? 20.371 12.555 -20.360 1.00 74.06 97 LYS A C 1
ATOM 806 O O . LYS A 1 97 ? 20.358 13.361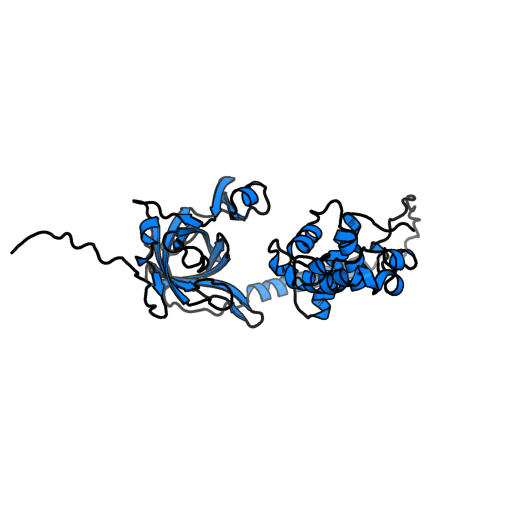 -21.283 1.00 74.06 97 LYS A O 1
ATOM 811 N N . LYS A 1 98 ? 20.962 11.361 -20.449 1.00 82.31 98 LYS A N 1
ATOM 812 C CA . LYS A 1 98 ? 21.614 10.826 -21.652 1.00 82.31 98 LYS A CA 1
ATOM 813 C C . LYS A 1 98 ? 21.092 9.408 -21.899 1.00 82.31 98 LYS A C 1
ATOM 815 O O . LYS A 1 98 ? 21.546 8.492 -21.209 1.00 82.31 98 LYS A O 1
ATOM 820 N N . PRO A 1 99 ? 20.104 9.219 -22.788 1.00 84.81 99 PRO A N 1
ATOM 821 C CA . PRO A 1 99 ? 19.576 7.893 -23.066 1.00 84.81 99 PRO A CA 1
ATOM 822 C C . PRO A 1 99 ? 20.633 7.006 -23.711 1.00 84.81 99 PRO A C 1
ATOM 824 O O . PRO A 1 99 ? 21.485 7.464 -24.471 1.00 84.81 99 PRO A O 1
ATOM 827 N N . ARG A 1 100 ? 20.572 5.712 -23.397 1.00 90.00 100 ARG A N 1
ATOM 828 C CA . ARG A 1 100 ? 21.400 4.716 -24.073 1.00 90.00 100 ARG A CA 1
ATOM 829 C C . ARG A 1 100 ? 20.902 4.577 -25.508 1.00 90.00 100 ARG A C 1
ATOM 831 O O . ARG A 1 100 ? 19.705 4.396 -25.705 1.00 90.00 100 ARG A O 1
ATOM 838 N N . ALA A 1 101 ? 21.808 4.604 -26.481 1.00 92.88 101 ALA A N 1
ATOM 839 C CA . ALA A 1 101 ? 21.430 4.566 -27.893 1.00 92.88 101 ALA A CA 1
ATOM 840 C C . ALA A 1 101 ? 20.573 3.336 -28.249 1.00 92.88 101 ALA A C 1
ATOM 842 O O . ALA A 1 101 ? 19.547 3.493 -28.894 1.00 92.88 101 ALA A O 1
ATOM 843 N N . HIS A 1 102 ? 20.902 2.146 -27.722 1.00 94.81 102 HIS A N 1
ATOM 844 C CA . HIS A 1 102 ? 20.113 0.928 -27.979 1.00 94.81 102 HIS A CA 1
ATOM 845 C C . HIS A 1 102 ? 18.665 1.029 -27.496 1.00 94.81 102 HIS A C 1
ATOM 847 O O . HIS A 1 102 ? 17.785 0.432 -28.097 1.00 94.81 102 HIS A O 1
ATOM 853 N N . LEU A 1 103 ? 18.394 1.794 -26.432 1.00 95.69 103 LEU A N 1
ATOM 854 C CA . LEU A 1 103 ? 17.022 2.019 -25.980 1.00 95.69 103 LEU A CA 1
ATOM 855 C C . LEU A 1 103 ? 16.263 2.938 -26.944 1.00 95.69 103 LEU A C 1
ATOM 857 O O . LEU A 1 103 ? 15.091 2.702 -27.207 1.00 95.69 103 LEU A O 1
ATOM 861 N N . VAL A 1 104 ? 16.928 3.972 -27.466 1.00 95.81 104 VAL A N 1
ATOM 862 C CA . VAL A 1 104 ? 16.332 4.885 -28.451 1.00 95.81 104 VAL A CA 1
ATOM 863 C C . VAL A 1 104 ? 15.967 4.111 -29.716 1.00 95.81 104 VAL A C 1
ATOM 865 O O . VAL A 1 104 ? 14.812 4.150 -30.135 1.00 95.81 104 VAL A O 1
ATOM 868 N N . ASP A 1 105 ? 16.909 3.340 -30.263 1.00 96.19 105 ASP A N 1
ATOM 869 C CA . ASP A 1 105 ? 16.671 2.520 -31.453 1.00 96.19 105 ASP A CA 1
ATOM 870 C C . ASP A 1 105 ? 15.598 1.449 -31.225 1.00 96.19 105 ASP A C 1
ATOM 872 O O . ASP A 1 105 ? 14.746 1.257 -32.089 1.00 96.19 105 ASP A O 1
ATOM 876 N N . ALA A 1 106 ? 15.547 0.822 -30.044 1.00 97.44 106 ALA A N 1
ATOM 877 C CA . ALA A 1 106 ? 14.471 -0.110 -29.710 1.00 97.44 106 ALA A CA 1
ATOM 878 C C . ALA A 1 106 ? 13.087 0.543 -29.768 1.00 97.44 106 ALA A C 1
ATOM 880 O O . ALA A 1 106 ? 12.156 -0.054 -30.304 1.00 97.44 106 ALA A O 1
ATOM 881 N N . CYS A 1 107 ? 12.945 1.765 -29.244 1.00 96.88 107 CYS A N 1
ATOM 882 C CA . CYS A 1 107 ? 11.678 2.485 -29.292 1.00 96.88 107 CYS A CA 1
ATOM 883 C C . CYS A 1 107 ? 11.276 2.848 -30.727 1.00 96.88 107 CYS A C 1
ATOM 885 O O . CYS A 1 107 ? 10.118 2.658 -31.085 1.00 96.88 107 CYS A O 1
ATOM 887 N N . TYR A 1 108 ? 12.208 3.330 -31.559 1.00 96.88 108 TYR A N 1
ATOM 888 C CA . TYR A 1 108 ? 11.909 3.613 -32.968 1.00 96.88 108 TYR A CA 1
ATOM 889 C C . TYR A 1 108 ? 11.478 2.344 -33.713 1.00 96.88 108 TYR A C 1
ATOM 891 O O . TYR A 1 108 ? 10.430 2.346 -34.357 1.00 96.88 108 TYR A O 1
ATOM 899 N N . ILE A 1 109 ? 12.210 1.237 -33.549 1.00 97.12 109 ILE A N 1
ATOM 900 C CA . ILE A 1 109 ? 11.883 -0.039 -34.204 1.00 97.12 109 ILE A CA 1
ATOM 901 C C . ILE A 1 109 ? 10.522 -0.560 -33.734 1.00 97.12 109 ILE A C 1
ATOM 903 O O . ILE A 1 109 ? 9.750 -1.068 -34.545 1.00 97.12 109 ILE A O 1
ATOM 907 N N . TYR A 1 110 ? 10.206 -0.423 -32.445 1.00 97.25 110 TYR A N 1
ATOM 908 C CA . TYR A 1 110 ? 8.919 -0.844 -31.897 1.00 97.25 110 TYR A CA 1
ATOM 909 C C . TYR A 1 110 ? 7.741 -0.067 -32.501 1.00 97.25 110 TYR A C 1
ATOM 911 O O . TYR A 1 110 ? 6.722 -0.666 -32.851 1.00 97.25 110 TYR A O 1
ATOM 919 N N . LEU A 1 111 ? 7.894 1.256 -32.620 1.00 95.88 111 LEU A N 1
ATOM 920 C CA . LEU A 1 111 ? 6.846 2.173 -33.068 1.00 95.88 111 LEU A CA 1
ATOM 921 C C . LEU A 1 111 ? 6.677 2.185 -34.591 1.00 95.88 111 LEU A C 1
ATOM 923 O O . LEU A 1 111 ? 5.552 2.151 -35.088 1.00 95.88 111 LEU A O 1
ATOM 927 N N . TYR A 1 112 ? 7.790 2.228 -35.323 1.00 94.56 112 TYR A N 1
ATOM 928 C CA . TYR A 1 112 ? 7.830 2.546 -36.755 1.00 94.56 112 TYR A CA 1
ATOM 929 C C . TYR A 1 112 ? 8.465 1.444 -37.608 1.00 94.56 112 TYR A C 1
ATOM 931 O O . TYR A 1 112 ? 8.535 1.563 -38.826 1.00 94.56 112 TYR A O 1
ATOM 939 N N . GLY A 1 113 ? 8.957 0.366 -36.994 1.00 93.88 113 GLY A N 1
ATOM 940 C CA . GLY A 1 113 ? 9.589 -0.755 -37.695 1.00 93.88 113 GLY A CA 1
ATOM 941 C C . GLY A 1 113 ? 11.036 -0.510 -38.135 1.00 93.88 113 GLY A C 1
ATOM 942 O O . GLY A 1 113 ? 11.739 -1.485 -38.411 1.00 93.88 113 GLY A O 1
ATOM 943 N N . VAL A 1 114 ? 11.490 0.745 -38.131 1.00 95.25 114 VAL A N 1
ATOM 944 C CA . VAL A 1 114 ? 12.855 1.197 -38.441 1.00 95.25 114 VAL A CA 1
ATOM 945 C C . VAL A 1 114 ? 13.471 1.893 -37.230 1.00 95.25 114 VAL A C 1
ATOM 947 O O . VAL A 1 114 ? 12.756 2.422 -36.388 1.00 95.25 114 VAL A O 1
ATOM 950 N N . GLY A 1 115 ? 14.793 1.888 -37.121 1.00 93.94 115 GLY A N 1
ATOM 951 C CA . GLY A 1 115 ? 15.535 2.581 -36.078 1.00 93.94 115 GLY A CA 1
ATOM 952 C C . GLY A 1 115 ? 15.706 4.067 -36.351 1.00 93.94 115 GLY A C 1
ATOM 953 O O . GLY A 1 115 ? 15.199 4.610 -37.334 1.00 93.94 115 GLY A O 1
ATOM 954 N N . ARG A 1 116 ? 16.444 4.738 -35.465 1.00 93.56 116 ARG A N 1
ATOM 955 C CA . ARG A 1 116 ? 16.562 6.197 -35.443 1.00 93.56 116 ARG A CA 1
ATOM 956 C C . ARG A 1 116 ? 17.115 6.760 -36.753 1.00 93.56 116 ARG A C 1
ATOM 958 O O . ARG A 1 116 ? 16.631 7.787 -37.212 1.00 93.56 116 ARG A O 1
ATOM 965 N N . LEU A 1 117 ? 18.112 6.102 -37.353 1.00 92.38 117 LEU A N 1
ATOM 966 C CA . LEU A 1 117 ? 18.708 6.555 -38.619 1.00 92.38 117 LEU A CA 1
ATOM 967 C C . LEU A 1 117 ? 17.726 6.424 -39.790 1.00 92.38 117 LEU A C 1
ATOM 969 O O . LEU A 1 117 ? 17.651 7.321 -40.622 1.00 92.38 117 LEU A O 1
ATOM 973 N N . GLY A 1 118 ? 16.961 5.332 -39.851 1.00 90.00 118 GLY A N 1
ATOM 974 C CA . GLY A 1 118 ? 15.912 5.146 -40.853 1.00 90.00 118 GLY A CA 1
ATOM 975 C C . GLY A 1 118 ? 14.814 6.196 -40.729 1.00 90.00 118 GLY A C 1
ATOM 976 O O . GLY A 1 118 ? 14.469 6.846 -41.711 1.00 90.00 118 GLY A O 1
ATOM 977 N N . PHE A 1 119 ? 14.349 6.436 -39.501 1.00 92.75 119 PHE A N 1
ATOM 978 C CA . PHE A 1 119 ? 13.365 7.479 -39.213 1.00 92.75 119 PHE A CA 1
ATOM 979 C C . PHE A 1 119 ? 13.881 8.891 -39.555 1.00 92.75 119 PHE A C 1
ATOM 981 O O . PHE A 1 119 ? 13.105 9.748 -39.961 1.00 92.75 119 PHE A O 1
ATOM 988 N N . GLU A 1 120 ? 15.188 9.151 -39.439 1.00 89.50 120 GLU A N 1
ATOM 989 C CA . GLU A 1 120 ? 15.796 10.431 -39.839 1.00 89.50 120 GLU A CA 1
ATOM 990 C C . GLU A 1 120 ? 15.735 10.704 -41.341 1.00 89.50 120 GLU A C 1
ATOM 992 O O . GLU A 1 120 ? 15.614 11.862 -41.747 1.00 89.50 120 GLU A O 1
ATOM 997 N N . ASN A 1 121 ? 15.748 9.653 -42.158 1.00 86.62 121 ASN A N 1
ATOM 998 C CA . ASN A 1 121 ? 15.646 9.778 -43.609 1.00 86.62 121 ASN A CA 1
ATOM 999 C C . ASN A 1 121 ? 14.197 9.944 -44.093 1.00 86.62 121 ASN A C 1
ATOM 1001 O O . ASN A 1 121 ? 13.982 10.589 -45.117 1.00 86.62 121 ASN A O 1
ATOM 1005 N N . ASP A 1 122 ? 13.226 9.379 -43.371 1.00 87.31 122 ASP A N 1
ATOM 1006 C CA . ASP A 1 122 ? 11.797 9.452 -43.700 1.00 87.31 122 ASP A CA 1
ATOM 1007 C C . ASP A 1 122 ? 10.941 9.601 -42.422 1.00 87.31 122 ASP A C 1
ATOM 1009 O O . ASP A 1 122 ? 10.414 8.616 -41.890 1.00 87.31 122 ASP A O 1
ATOM 1013 N N . PRO A 1 123 ? 10.851 10.820 -41.854 1.00 86.69 123 PRO A N 1
ATOM 1014 C CA . PRO A 1 123 ? 10.190 11.037 -40.574 1.00 86.69 123 PRO A CA 1
ATOM 1015 C C . PRO A 1 123 ? 8.667 10.967 -40.712 1.00 86.69 123 PRO A C 1
ATOM 1017 O O . PRO A 1 123 ? 8.034 11.834 -41.312 1.00 86.69 123 PRO A O 1
ATOM 1020 N N . SER A 1 124 ? 8.063 9.969 -40.069 1.00 85.94 124 SER A N 1
ATOM 1021 C CA . SER A 1 124 ? 6.612 9.752 -40.099 1.00 85.94 124 SER A CA 1
ATOM 1022 C C . SER A 1 124 ? 5.838 10.438 -38.961 1.00 85.94 124 SER A C 1
ATOM 1024 O O . SER A 1 124 ? 4.611 10.493 -39.018 1.00 85.94 124 SER A O 1
ATOM 1026 N N . ASP A 1 125 ? 6.515 10.940 -37.918 1.00 87.44 125 ASP A N 1
ATOM 1027 C CA . ASP A 1 125 ? 5.888 11.623 -36.770 1.00 87.44 125 ASP A CA 1
ATOM 1028 C C . ASP A 1 125 ? 6.402 13.071 -36.622 1.00 87.44 125 ASP A C 1
ATOM 1030 O O . ASP A 1 125 ? 7.569 13.277 -36.266 1.00 87.44 125 ASP A O 1
ATOM 1034 N N . PRO A 1 126 ? 5.545 14.089 -36.845 1.00 83.69 126 PRO A N 1
ATOM 1035 C CA . PRO A 1 126 ? 5.943 15.491 -36.774 1.00 83.69 126 PRO A CA 1
ATOM 1036 C C . PRO A 1 126 ? 6.306 15.959 -35.356 1.00 83.69 126 PRO A C 1
ATOM 1038 O O . PRO A 1 126 ? 7.037 16.935 -35.220 1.00 83.69 126 PRO A O 1
ATOM 1041 N N . ASN A 1 127 ? 5.858 15.274 -34.295 1.00 85.50 127 ASN A N 1
ATOM 1042 C CA . ASN A 1 127 ? 6.175 15.659 -32.911 1.00 85.50 127 ASN A CA 1
ATOM 1043 C C . ASN A 1 127 ? 7.629 15.360 -32.519 1.00 85.50 127 ASN A C 1
ATOM 1045 O O . ASN A 1 127 ? 8.097 15.822 -31.480 1.00 85.50 127 ASN A O 1
ATOM 1049 N N . LEU A 1 128 ? 8.341 14.582 -33.338 1.00 84.62 128 LEU A N 1
ATOM 1050 C CA . LEU A 1 128 ? 9.762 14.292 -33.167 1.00 84.62 128 LEU A CA 1
ATOM 1051 C C . LEU A 1 128 ? 10.666 15.284 -33.916 1.00 84.62 128 LEU A C 1
ATOM 1053 O O . LEU A 1 128 ? 11.887 15.155 -33.850 1.00 84.62 128 LEU A O 1
ATOM 1057 N N . LEU A 1 129 ? 10.102 16.287 -34.596 1.00 85.06 129 LEU A N 1
ATOM 1058 C CA . LEU A 1 129 ? 10.845 17.300 -35.346 1.00 85.06 129 LEU A CA 1
ATOM 1059 C C . LEU A 1 129 ? 11.037 18.576 -34.510 1.00 85.06 129 LEU A C 1
ATOM 1061 O O . LEU A 1 129 ? 10.109 19.064 -33.869 1.00 85.06 129 LEU A O 1
ATOM 1065 N N . LEU A 1 130 ? 12.243 19.149 -34.530 1.00 73.56 130 LEU A N 1
ATOM 1066 C CA . LEU A 1 130 ? 12.505 20.469 -33.955 1.00 73.56 130 LEU A CA 1
ATOM 1067 C C . LEU A 1 130 ? 11.804 21.534 -34.803 1.00 73.56 130 LEU A C 1
ATOM 1069 O O . LEU A 1 130 ? 12.079 21.651 -35.998 1.00 73.56 130 LEU A O 1
ATOM 1073 N N . ALA A 1 131 ? 10.941 22.331 -34.174 1.00 58.22 131 ALA A N 1
ATOM 1074 C CA . ALA A 1 131 ? 10.393 23.525 -34.802 1.00 58.22 131 ALA A CA 1
ATOM 1075 C C . ALA A 1 131 ? 11.542 24.499 -35.117 1.00 58.22 131 ALA A C 1
ATOM 1077 O O . ALA A 1 131 ? 12.266 24.929 -34.216 1.00 58.22 131 ALA A O 1
ATOM 1078 N N . GLU A 1 132 ? 11.729 24.842 -36.393 1.00 43.75 132 GLU A N 1
ATOM 1079 C CA . GLU A 1 132 ? 12.581 25.969 -36.768 1.00 43.75 132 GLU A CA 1
ATOM 1080 C C . GLU A 1 132 ? 11.908 27.251 -36.267 1.00 43.75 132 GLU A C 1
ATOM 1082 O O . GLU A 1 132 ? 10.784 27.578 -36.644 1.00 43.75 132 GLU A O 1
ATOM 1087 N N . ALA A 1 133 ? 12.578 27.955 -35.355 1.00 43.16 133 ALA A N 1
ATOM 1088 C CA . ALA A 1 133 ? 12.117 29.238 -34.856 1.00 43.16 133 ALA A CA 1
ATOM 1089 C C . ALA A 1 133 ? 12.260 30.295 -35.959 1.00 43.16 133 ALA A C 1
ATOM 1091 O O . ALA A 1 133 ? 13.368 30.752 -36.217 1.00 43.16 133 ALA A O 1
ATOM 1092 N N . HIS A 1 134 ? 11.148 30.700 -36.575 1.00 33.78 134 HIS A N 1
ATOM 1093 C CA . HIS A 1 134 ? 11.034 31.933 -37.357 1.00 33.78 134 HIS A CA 1
ATOM 1094 C C . HIS A 1 134 ? 9.594 32.496 -37.297 1.00 33.78 134 HIS A C 1
ATOM 1096 O O . HIS A 1 134 ? 8.683 31.786 -36.877 1.00 33.78 134 HIS A O 1
ATOM 1102 N N . PRO A 1 135 ? 9.429 33.809 -37.544 1.00 37.25 135 PRO A N 1
ATOM 1103 C CA . PRO A 1 135 ? 8.811 34.752 -36.610 1.00 37.25 135 PRO A CA 1
ATOM 1104 C C . PRO A 1 135 ? 7.298 34.935 -36.778 1.00 37.25 135 PRO A C 1
ATOM 1106 O O . PRO A 1 135 ? 6.735 34.612 -37.816 1.00 37.25 135 PRO A O 1
ATOM 1109 N N . GLU A 1 136 ? 6.706 35.502 -35.721 1.00 40.75 136 GLU A N 1
ATOM 1110 C CA . GLU A 1 136 ? 5.368 36.103 -35.600 1.00 40.75 136 GLU A CA 1
ATOM 1111 C C . GLU A 1 136 ? 4.536 36.165 -36.893 1.00 40.75 136 GLU A C 1
ATOM 1113 O O . GLU A 1 136 ? 4.729 37.037 -37.741 1.00 40.75 136 GLU A O 1
ATOM 1118 N N . GLU A 1 137 ? 3.533 35.289 -36.994 1.00 32.44 137 GLU A N 1
ATOM 1119 C CA . GLU A 1 137 ? 2.445 35.469 -37.951 1.00 32.44 137 GLU A CA 1
ATOM 1120 C C . GLU A 1 137 ? 1.553 36.637 -37.507 1.00 32.44 137 GLU A C 1
ATOM 1122 O O . GLU A 1 137 ? 0.827 36.590 -36.508 1.00 32.44 137 GLU A O 1
ATOM 1127 N N . THR A 1 138 ? 1.604 37.706 -38.293 1.00 35.84 138 THR A N 1
ATOM 1128 C CA . THR A 1 138 ? 0.650 38.807 -38.293 1.00 35.84 138 THR A CA 1
ATOM 1129 C C . THR A 1 138 ? -0.738 38.304 -38.690 1.00 35.84 138 THR A C 1
ATOM 1131 O O . THR A 1 138 ? -0.995 37.916 -39.827 1.00 35.84 138 THR A O 1
ATOM 1134 N N . VAL A 1 139 ? -1.678 38.362 -37.747 1.00 35.81 139 VAL A N 1
ATOM 1135 C CA . VAL A 1 139 ? -3.098 38.095 -38.003 1.00 35.81 139 VAL A CA 1
ATOM 1136 C C . VAL A 1 139 ? -3.716 39.278 -38.756 1.00 35.81 139 VAL A C 1
ATOM 1138 O O . VAL A 1 139 ? -4.019 40.323 -38.171 1.00 35.81 139 VAL A O 1
ATOM 1141 N N . GLU A 1 140 ? -3.950 39.104 -40.057 1.00 35.19 140 GLU A N 1
ATOM 1142 C CA . GLU A 1 140 ? -4.821 39.977 -40.845 1.00 35.19 140 GLU A CA 1
ATOM 1143 C C . GLU A 1 140 ? -6.286 39.840 -40.400 1.00 35.19 140 GLU A C 1
ATOM 1145 O O . GLU A 1 140 ? -6.892 38.766 -40.413 1.00 35.19 140 GLU A O 1
ATOM 1150 N N . LYS A 1 141 ? -6.893 40.976 -40.045 1.00 34.88 141 LYS A N 1
ATOM 1151 C CA . LYS A 1 141 ? -8.335 41.101 -39.817 1.00 34.88 141 LYS A CA 1
ATOM 1152 C C . LYS A 1 141 ? -9.079 41.022 -41.150 1.00 34.88 141 LYS A C 1
ATOM 1154 O O . LYS A 1 141 ? -9.088 41.996 -41.900 1.00 34.88 141 LYS A O 1
ATOM 1159 N N . LYS A 1 142 ? -9.813 39.930 -41.379 1.00 33.25 142 LYS A N 1
ATOM 1160 C CA . LYS A 1 142 ? -10.970 39.939 -42.286 1.00 33.25 142 LYS A CA 1
ATOM 1161 C C . LYS A 1 142 ? -12.272 40.188 -41.530 1.00 33.25 142 LYS A C 1
ATOM 1163 O O . LYS A 1 142 ? -12.461 39.817 -40.374 1.00 33.25 142 LYS A O 1
ATOM 1168 N N . THR A 1 143 ? -13.111 40.939 -42.216 1.00 36.31 143 THR A N 1
ATOM 1169 C CA . THR A 1 143 ? -14.212 41.765 -41.748 1.00 36.31 143 THR A CA 1
ATOM 1170 C C . THR A 1 143 ? -15.467 41.004 -41.324 1.00 36.31 143 THR A C 1
ATOM 1172 O O . THR A 1 143 ? -15.779 39.911 -41.783 1.00 36.31 143 THR A O 1
ATOM 1175 N N . ASN A 1 144 ? -16.175 41.678 -40.418 1.00 43.50 144 ASN A N 1
ATOM 1176 C CA . ASN A 1 144 ? -17.500 41.433 -39.860 1.00 43.50 144 ASN A CA 1
ATOM 1177 C C . ASN A 1 144 ? -18.574 41.129 -40.918 1.00 43.50 144 ASN A C 1
ATOM 1179 O O . ASN A 1 144 ? -18.838 42.001 -41.736 1.00 43.50 144 ASN A O 1
ATOM 1183 N N . GLU A 1 145 ? -19.284 40.000 -40.786 1.00 41.12 145 GLU A N 1
ATOM 1184 C CA . GLU A 1 145 ? -20.690 39.873 -41.224 1.00 41.12 145 GLU A CA 1
ATOM 1185 C C . GLU A 1 145 ? -21.407 38.618 -40.661 1.00 41.12 145 GLU A C 1
ATOM 1187 O O . GLU A 1 145 ? -22.048 37.864 -41.376 1.00 41.12 145 GLU A O 1
ATOM 1192 N N . SER A 1 146 ? -21.317 38.325 -39.353 1.00 46.75 146 SER A N 1
ATOM 1193 C CA . SER A 1 146 ? -22.160 37.252 -38.762 1.00 46.75 146 SER A CA 1
ATOM 1194 C C . SER A 1 146 ? -22.367 37.375 -37.247 1.00 46.75 146 SER A C 1
ATOM 1196 O O . SER A 1 146 ? -22.300 36.412 -36.486 1.00 46.75 146 SER A O 1
ATOM 1198 N N . ARG A 1 147 ? -22.588 38.597 -36.747 1.00 47.91 147 ARG A N 1
ATOM 1199 C CA . ARG A 1 147 ? -22.578 38.876 -35.295 1.00 47.91 147 ARG A CA 1
ATOM 1200 C C . ARG A 1 147 ? -23.937 39.088 -34.628 1.00 47.91 147 ARG A C 1
ATOM 1202 O O . ARG A 1 147 ? -23.981 39.600 -33.517 1.00 47.91 147 ARG A O 1
ATOM 1209 N N . ARG A 1 148 ? -25.050 38.667 -35.244 1.00 52.69 148 ARG A N 1
ATOM 1210 C CA . ARG A 1 148 ? -26.393 38.850 -34.644 1.00 52.69 148 ARG A CA 1
ATOM 1211 C C . ARG A 1 148 ? -27.152 37.588 -34.222 1.00 52.69 148 ARG A C 1
ATOM 1213 O O . ARG A 1 148 ? -28.158 37.732 -33.542 1.00 52.69 148 ARG A O 1
ATOM 1220 N N . LYS A 1 149 ? -26.677 36.373 -34.533 1.00 51.59 149 LYS A N 1
ATOM 1221 C CA . LYS A 1 149 ? -27.326 35.119 -34.072 1.00 51.59 149 LYS A CA 1
ATOM 1222 C C . LYS A 1 149 ? -26.455 34.228 -33.172 1.00 51.59 149 LYS A C 1
ATOM 1224 O O . LYS A 1 149 ? -26.992 33.390 -32.459 1.00 51.59 149 LYS A O 1
ATOM 1229 N N . PHE A 1 150 ? -25.141 34.453 -33.126 1.00 55.44 150 PHE A N 1
ATOM 1230 C CA . PHE A 1 150 ? -24.192 33.654 -32.339 1.00 55.44 150 PHE A CA 1
ATOM 1231 C C . PHE A 1 150 ? -24.415 33.649 -30.805 1.00 55.44 150 PHE A C 1
ATOM 1233 O O . PHE A 1 150 ? -24.325 32.572 -30.216 1.00 55.44 150 PHE A O 1
ATOM 1240 N N . PRO A 1 151 ? -24.765 34.766 -30.124 1.00 57.69 151 PRO A N 1
ATOM 1241 C CA . PRO A 1 151 ? -24.890 34.739 -28.663 1.00 57.69 151 PRO A CA 1
ATOM 1242 C C . PRO A 1 151 ? -26.111 33.941 -28.175 1.00 57.69 151 PRO A C 1
ATOM 1244 O O . PRO A 1 151 ? -26.089 33.416 -27.066 1.00 57.69 151 PRO A O 1
ATOM 1247 N N . ILE A 1 152 ? -27.153 33.783 -28.999 1.00 65.00 152 ILE A N 1
ATOM 1248 C CA . ILE A 1 152 ? -28.377 33.059 -28.614 1.00 65.00 152 ILE A CA 1
ATOM 1249 C C . ILE A 1 152 ? -28.130 31.543 -28.619 1.00 65.00 152 ILE A C 1
ATOM 1251 O O . ILE A 1 152 ? -28.481 30.859 -27.658 1.00 65.00 152 ILE A O 1
ATOM 1255 N N . TYR A 1 153 ? -27.452 31.022 -29.647 1.00 69.62 153 TYR A N 1
ATOM 1256 C CA . TYR A 1 153 ? -27.106 29.597 -29.718 1.00 69.62 153 TYR A CA 1
ATOM 1257 C C . TYR A 1 153 ? -26.084 29.190 -28.652 1.00 69.62 153 TYR A C 1
ATOM 1259 O O . TYR A 1 153 ? -26.208 28.116 -28.068 1.00 69.62 153 TYR A O 1
ATOM 1267 N N . LEU A 1 154 ? -25.122 30.066 -28.341 1.00 72.25 154 LEU A N 1
ATOM 1268 C CA . LEU A 1 154 ? -24.122 29.800 -27.306 1.00 72.25 154 LEU A CA 1
ATOM 1269 C C . LEU A 1 154 ? -24.748 29.752 -25.903 1.00 72.25 154 LEU A C 1
ATOM 1271 O O . LEU A 1 154 ? -24.389 28.897 -25.098 1.00 72.25 154 LEU A O 1
ATOM 1275 N N . SER A 1 155 ? -25.736 30.612 -25.638 1.00 74.50 155 SER A N 1
ATOM 1276 C CA . SER A 1 155 ? -26.468 30.631 -24.365 1.00 74.50 155 SER A CA 1
ATOM 1277 C C . SER A 1 155 ? -27.297 29.358 -24.169 1.00 74.50 155 SER A C 1
ATOM 1279 O O . SER A 1 155 ? -27.258 28.754 -23.099 1.00 74.50 155 SER A O 1
ATOM 1281 N N . GLY A 1 156 ? -28.001 28.903 -25.215 1.00 79.56 156 GLY A N 1
ATOM 1282 C CA . GLY A 1 156 ? -28.771 27.656 -25.164 1.00 79.56 156 GLY A CA 1
ATOM 1283 C C . GLY A 1 156 ? -27.886 26.426 -24.946 1.00 79.56 156 GLY A C 1
ATOM 1284 O O . GLY A 1 156 ? -28.224 25.556 -24.144 1.00 79.56 156 GLY A O 1
ATOM 1285 N N . LEU A 1 157 ? -26.716 26.384 -25.593 1.00 82.75 157 LEU A N 1
ATOM 1286 C CA . LEU A 1 157 ? -25.762 25.286 -25.437 1.00 82.75 157 LEU A CA 1
ATOM 1287 C C . LEU A 1 157 ? -25.154 25.256 -24.028 1.00 82.75 157 LEU A C 1
ATOM 1289 O O . LEU A 1 157 ? -25.000 24.182 -23.454 1.00 82.75 157 LEU A O 1
ATOM 1293 N N . LEU A 1 158 ? -24.873 26.426 -23.444 1.00 84.50 158 LEU A N 1
ATOM 1294 C CA . LEU A 1 158 ? -24.343 26.541 -22.086 1.00 84.50 158 LEU A CA 1
ATOM 1295 C C . LEU A 1 158 ? -25.349 26.045 -21.037 1.00 84.50 158 LEU A C 1
ATOM 1297 O O . LEU A 1 158 ? -24.954 25.320 -20.126 1.00 84.50 158 LEU A O 1
ATOM 1301 N N . ILE A 1 159 ? -26.636 26.386 -21.192 1.00 88.12 159 ILE A N 1
ATOM 1302 C CA . ILE A 1 159 ? -27.726 25.932 -20.308 1.00 88.12 159 ILE A CA 1
ATOM 1303 C C . ILE A 1 159 ? -27.916 24.416 -20.419 1.00 88.12 159 ILE A C 1
ATOM 1305 O O . ILE A 1 159 ? -28.039 23.729 -19.406 1.00 88.12 159 ILE A O 1
ATOM 1309 N N . LEU A 1 160 ? -27.887 23.873 -21.639 1.00 88.88 160 LEU A N 1
ATOM 1310 C CA . LEU A 1 160 ? -27.978 22.429 -21.855 1.00 88.88 160 LEU A CA 1
ATOM 1311 C C . LEU A 1 160 ? -26.782 21.703 -21.222 1.00 88.88 160 LEU A C 1
ATOM 1313 O O . LEU A 1 160 ? -26.955 20.695 -20.541 1.00 88.88 160 LEU A O 1
ATOM 1317 N N . PHE A 1 161 ? -25.575 22.249 -21.385 1.00 89.38 161 PHE A N 1
ATOM 1318 C CA . PHE A 1 161 ? -24.360 21.687 -20.805 1.00 89.38 161 PHE A CA 1
ATOM 1319 C C . PHE A 1 161 ? -24.387 21.736 -19.272 1.00 89.38 161 PHE A C 1
ATOM 1321 O O . PHE A 1 161 ? -24.030 20.753 -18.625 1.00 89.38 161 PHE A O 1
ATOM 1328 N N . THR A 1 162 ? -24.871 22.826 -18.666 1.00 88.00 162 THR A N 1
ATOM 1329 C CA . THR A 1 162 ? -25.048 22.896 -17.203 1.00 88.00 162 THR A CA 1
ATOM 1330 C C . THR A 1 162 ? -26.115 21.922 -16.717 1.00 88.00 162 THR A C 1
ATOM 1332 O O . THR A 1 162 ? -25.882 21.231 -15.730 1.00 88.00 162 THR A O 1
ATOM 1335 N N . GLY A 1 163 ? -27.237 21.789 -17.428 1.00 89.06 163 GLY A N 1
ATOM 1336 C CA . GLY A 1 163 ? -28.280 20.812 -17.112 1.00 89.06 163 GLY A CA 1
ATOM 1337 C C . GLY A 1 163 ? -27.779 19.367 -17.164 1.00 89.06 163 GLY A C 1
ATOM 1338 O O . GLY A 1 163 ? -28.049 18.597 -16.245 1.00 89.06 163 GLY A O 1
ATOM 1339 N N . ILE A 1 164 ? -26.983 19.014 -18.180 1.00 89.06 164 ILE A N 1
ATOM 1340 C CA . ILE A 1 164 ? -26.352 17.691 -18.299 1.00 89.06 164 ILE A CA 1
ATOM 1341 C C . ILE A 1 164 ? -25.360 17.459 -17.158 1.00 89.06 164 ILE A C 1
ATOM 1343 O O . ILE A 1 164 ? -25.385 16.393 -16.555 1.00 89.06 164 ILE A O 1
ATOM 1347 N N . ASN A 1 165 ? -24.527 18.443 -16.808 1.00 83.25 165 ASN A N 1
ATOM 1348 C CA . ASN A 1 165 ? -23.579 18.302 -15.700 1.00 83.25 165 ASN A CA 1
ATOM 1349 C C . ASN A 1 165 ? -24.284 18.194 -14.340 1.00 83.25 165 ASN A C 1
ATOM 1351 O O . ASN A 1 165 ? -23.861 17.398 -13.509 1.00 83.25 165 ASN A O 1
ATOM 1355 N N . ILE A 1 166 ? -25.379 18.928 -14.118 1.00 85.00 166 ILE A N 1
ATOM 1356 C CA . ILE A 1 166 ? -26.202 18.809 -12.904 1.00 85.00 166 ILE A CA 1
ATOM 1357 C C . ILE A 1 166 ? -26.899 17.446 -12.861 1.00 85.00 166 ILE A C 1
ATOM 1359 O O . ILE A 1 166 ? -26.890 16.795 -11.821 1.00 85.00 166 ILE A O 1
ATOM 1363 N N . TYR A 1 167 ? -27.467 16.980 -13.975 1.00 84.88 167 TYR A N 1
ATOM 1364 C CA . TYR A 1 167 ? -28.084 15.656 -14.058 1.00 84.88 167 TYR A CA 1
ATOM 1365 C C . TYR A 1 167 ? -27.060 14.547 -13.817 1.00 84.88 167 TYR A C 1
ATOM 1367 O O . TYR A 1 167 ? -27.313 13.657 -13.009 1.00 84.88 167 TYR A O 1
ATOM 1375 N N . LEU A 1 168 ? -25.886 14.632 -14.449 1.00 79.19 168 LEU A N 1
ATOM 1376 C CA . LEU A 1 168 ? -24.784 13.706 -14.218 1.00 79.19 168 LEU A CA 1
ATOM 1377 C C . LEU A 1 168 ? -24.358 13.749 -12.752 1.00 79.19 168 LEU A C 1
ATOM 1379 O O . LEU A 1 168 ? -24.347 12.697 -12.133 1.00 79.19 168 LEU A O 1
ATOM 1383 N N . TRP A 1 169 ? -24.153 14.928 -12.161 1.00 73.94 169 TRP A N 1
ATOM 1384 C CA . TRP A 1 169 ? -23.794 15.085 -10.748 1.00 73.94 169 TRP A CA 1
ATOM 1385 C C . TRP A 1 169 ? -24.841 14.495 -9.791 1.00 73.94 169 TRP A C 1
ATOM 1387 O O . TRP A 1 169 ? -24.483 13.764 -8.868 1.00 73.94 169 TRP A O 1
ATOM 1397 N N . ILE A 1 170 ? -26.136 14.727 -10.035 1.00 72.00 170 ILE A N 1
ATOM 1398 C CA . ILE A 1 170 ? -27.230 14.138 -9.246 1.00 72.00 170 ILE A CA 1
ATOM 1399 C C . ILE A 1 170 ? -27.297 12.620 -9.460 1.00 72.00 170 ILE A C 1
ATOM 1401 O O . ILE A 1 170 ? -27.522 11.881 -8.504 1.00 72.00 170 ILE A O 1
ATOM 1405 N N . SER A 1 171 ? -27.093 12.135 -10.686 1.00 65.88 171 SER A N 1
ATOM 1406 C CA . SER A 1 171 ? -27.129 10.702 -11.004 1.00 65.88 171 SER A CA 1
ATOM 1407 C C . SER A 1 171 ? -25.932 9.946 -10.417 1.00 65.88 171 SER A C 1
ATOM 1409 O O . SER A 1 171 ? -26.111 8.863 -9.869 1.00 65.88 171 SER A O 1
ATOM 1411 N N . THR A 1 172 ? -24.736 10.546 -10.416 1.00 59.38 172 THR A N 1
ATOM 1412 C CA . THR A 1 172 ? -23.529 9.983 -9.797 1.00 59.38 172 THR A CA 1
ATOM 1413 C C . THR A 1 172 ? -23.539 10.138 -8.278 1.00 59.38 172 THR A C 1
ATOM 1415 O O . THR A 1 172 ? -23.022 9.276 -7.577 1.00 59.38 172 THR A O 1
ATOM 1418 N N . GLY A 1 173 ? -24.164 11.198 -7.752 1.00 49.41 173 GLY A N 1
ATOM 1419 C CA . GLY A 1 173 ? -24.365 11.409 -6.314 1.00 49.41 173 GLY A CA 1
ATOM 1420 C C . GLY A 1 173 ? -25.470 10.532 -5.714 1.00 49.41 173 GLY A C 1
ATOM 1421 O O . GLY A 1 173 ? -25.506 10.333 -4.504 1.00 49.41 173 GLY A O 1
ATOM 1422 N N . ARG A 1 174 ? -26.351 9.974 -6.558 1.00 43.56 174 ARG A N 1
ATOM 1423 C CA . ARG A 1 174 ? -27.371 8.972 -6.207 1.00 43.56 174 ARG A CA 1
ATOM 1424 C C . ARG A 1 174 ? -27.008 7.568 -6.685 1.00 43.56 174 ARG A C 1
ATOM 1426 O O . ARG A 1 174 ? -27.906 6.745 -6.884 1.00 43.56 174 ARG A O 1
ATOM 1433 N N . ALA A 1 175 ? -25.721 7.254 -6.830 1.00 43.00 175 ALA A N 1
ATOM 1434 C CA . ALA A 1 175 ? -25.313 5.861 -6.743 1.00 43.00 175 ALA A CA 1
ATOM 1435 C C . ALA A 1 175 ? -25.727 5.380 -5.347 1.00 43.00 175 ALA A C 1
ATOM 1437 O O . ALA A 1 175 ? -25.049 5.660 -4.361 1.00 43.00 175 ALA A O 1
ATOM 1438 N N . LYS A 1 176 ? -26.906 4.747 -5.261 1.00 45.69 176 LYS A N 1
ATOM 1439 C CA . LYS A 1 176 ? -27.360 4.019 -4.082 1.00 45.69 176 LYS A CA 1
ATOM 1440 C C . LYS A 1 176 ? -26.226 3.070 -3.741 1.00 45.69 176 LYS A C 1
ATOM 1442 O O . LYS A 1 176 ? -26.028 2.072 -4.427 1.00 45.69 176 LYS A O 1
ATOM 1447 N N . THR A 1 177 ? -25.448 3.422 -2.728 1.00 48.50 177 THR A N 1
ATOM 1448 C CA . THR A 1 177 ? -24.547 2.482 -2.091 1.00 48.50 177 THR A CA 1
ATOM 1449 C C . THR A 1 177 ? -25.452 1.394 -1.561 1.00 48.50 177 THR A C 1
ATOM 1451 O O . THR A 1 177 ? -26.223 1.646 -0.636 1.00 48.50 177 THR A O 1
ATOM 1454 N N . GLU A 1 178 ? -25.436 0.236 -2.215 1.00 45.59 178 GLU A N 1
ATOM 1455 C CA . GLU A 1 178 ? -26.037 -0.973 -1.676 1.00 45.59 178 GLU A CA 1
ATOM 1456 C C . GLU A 1 178 ? -25.575 -1.079 -0.223 1.00 45.59 178 GLU A C 1
ATOM 1458 O O . GLU A 1 178 ? -24.378 -1.130 0.077 1.00 45.59 178 GLU A O 1
ATOM 1463 N N . THR A 1 179 ? -26.537 -0.924 0.679 1.00 45.66 179 THR A N 1
ATOM 1464 C CA . THR A 1 179 ? -26.349 -0.913 2.119 1.00 45.66 179 THR A CA 1
ATOM 1465 C C . THR A 1 179 ? -25.848 -2.290 2.516 1.00 45.66 179 THR A C 1
ATOM 1467 O O . THR A 1 179 ? -26.607 -3.257 2.502 1.00 45.66 179 THR A O 1
ATOM 1470 N N . ILE A 1 180 ? -24.560 -2.397 2.844 1.00 52.78 180 ILE A N 1
ATOM 1471 C CA . ILE A 1 180 ? -24.008 -3.629 3.398 1.00 52.78 180 ILE A CA 1
ATOM 1472 C C . ILE A 1 180 ? -24.010 -3.512 4.928 1.00 52.78 180 ILE A C 1
ATOM 1474 O O . ILE A 1 180 ? -23.193 -2.822 5.515 1.00 52.78 180 ILE A O 1
ATOM 1478 N N . TRP A 1 181 ? -25.053 -4.109 5.511 1.00 49.75 181 TRP A N 1
ATOM 1479 C CA . TRP A 1 181 ? -25.117 -4.910 6.740 1.00 49.75 181 TRP A CA 1
ATOM 1480 C C . TRP A 1 181 ? -24.267 -4.538 7.970 1.00 49.75 181 TRP A C 1
ATOM 1482 O O . TRP A 1 181 ? -23.295 -5.222 8.260 1.00 49.75 181 TRP A O 1
ATOM 1492 N N . THR A 1 182 ? -24.807 -3.665 8.831 1.00 56.94 182 THR A N 1
ATOM 1493 C CA . THR A 1 182 ? -25.009 -3.966 10.268 1.00 56.94 182 THR A CA 1
ATOM 1494 C C . THR A 1 182 ? -26.339 -3.341 10.733 1.00 56.94 182 THR A C 1
ATOM 1496 O O . THR A 1 182 ? -26.765 -2.308 10.218 1.00 56.94 182 THR A O 1
ATOM 1499 N N . THR A 1 183 ? -27.059 -3.974 11.666 1.00 67.62 183 THR A N 1
ATOM 1500 C CA . THR A 1 183 ? -28.314 -3.428 12.237 1.00 67.62 183 THR A CA 1
ATOM 1501 C C . THR A 1 183 ? -28.051 -2.298 13.237 1.00 67.62 183 THR A C 1
ATOM 1503 O O . THR A 1 183 ? -28.970 -1.576 13.621 1.00 67.62 183 THR A O 1
ATOM 1506 N N . TYR A 1 184 ? -26.807 -2.176 13.700 1.00 87.75 184 TYR A N 1
ATOM 1507 C CA . TYR A 1 184 ? -26.408 -1.241 14.737 1.00 87.75 184 TYR A CA 1
ATOM 1508 C C . TYR A 1 184 ? -26.082 0.126 14.138 1.00 87.75 184 TYR A C 1
ATOM 1510 O O . TYR A 1 184 ? -25.288 0.239 13.209 1.00 87.75 184 TYR A O 1
ATOM 1518 N N . GLN A 1 185 ? -26.685 1.168 14.700 1.00 88.25 185 GLN A N 1
ATOM 1519 C CA . GLN A 1 185 ? -26.403 2.551 14.339 1.00 88.25 185 GLN A CA 1
ATOM 1520 C C . GLN A 1 185 ? -25.451 3.132 15.388 1.00 88.25 185 GLN A C 1
ATOM 1522 O O . GLN A 1 185 ? -25.874 3.298 16.536 1.00 88.25 185 GLN A O 1
ATOM 1527 N N . PRO A 1 186 ? -24.181 3.402 15.042 1.00 91.44 186 PRO A N 1
ATOM 1528 C CA . PRO A 1 186 ? -23.223 3.919 16.003 1.00 91.44 186 PRO A CA 1
ATOM 1529 C C . PRO A 1 186 ? -23.576 5.342 16.427 1.00 91.44 186 PRO A C 1
ATOM 1531 O O . PRO A 1 186 ? -24.113 6.144 15.660 1.00 91.44 186 PRO A O 1
ATOM 1534 N N . THR A 1 187 ? -23.230 5.665 17.665 1.00 93.06 187 THR A N 1
ATOM 1535 C CA . THR A 1 187 ? -23.342 7.026 18.188 1.00 93.06 187 THR A CA 1
ATOM 1536 C C . THR A 1 187 ? -22.309 7.954 17.540 1.00 93.06 187 THR A C 1
ATOM 1538 O O . THR A 1 187 ? -21.279 7.517 17.022 1.00 93.06 187 THR A O 1
ATOM 1541 N N . ALA A 1 188 ? -22.549 9.267 17.605 1.00 92.44 188 ALA A N 1
ATOM 1542 C CA . ALA A 1 188 ? -21.578 10.255 17.131 1.00 92.44 188 ALA A CA 1
ATOM 1543 C C . ALA A 1 188 ? -20.232 10.150 17.872 1.00 92.44 188 ALA A C 1
ATOM 1545 O O . ALA A 1 188 ? -19.186 10.343 17.262 1.00 92.44 188 ALA A O 1
ATOM 1546 N N . GLU A 1 189 ? -20.260 9.804 19.162 1.00 94.69 189 GLU A N 1
ATOM 1547 C CA . GLU A 1 189 ? -19.062 9.598 19.981 1.00 94.69 189 GLU A CA 1
ATOM 1548 C C . GLU A 1 189 ? -18.251 8.384 19.509 1.00 94.69 189 GLU A C 1
ATOM 1550 O O . GLU A 1 189 ? -17.035 8.467 19.369 1.00 94.69 189 GLU A O 1
ATOM 1555 N N . GLU A 1 190 ? -18.912 7.273 19.180 1.00 94.50 190 GLU A N 1
ATOM 1556 C CA . GLU A 1 190 ? -18.253 6.090 18.618 1.00 94.50 190 GLU A CA 1
ATOM 1557 C C . GLU A 1 190 ? -17.606 6.385 17.258 1.00 94.50 190 GLU A C 1
ATOM 1559 O O . GLU A 1 190 ? -16.452 6.023 17.008 1.00 94.50 190 GLU A O 1
ATOM 1564 N N . VAL A 1 191 ? -18.324 7.087 16.380 1.00 94.19 191 VAL A N 1
ATOM 1565 C CA . VAL A 1 191 ? -17.791 7.508 15.079 1.00 94.19 191 VAL A CA 1
ATOM 1566 C C . VAL A 1 191 ? -16.582 8.432 15.255 1.00 94.19 191 VAL A C 1
ATOM 1568 O O . VAL A 1 191 ? -15.554 8.256 14.594 1.00 94.19 191 VAL A O 1
ATOM 1571 N N . ASP A 1 192 ? -16.667 9.396 16.163 1.00 93.75 192 ASP A N 1
ATOM 1572 C CA . ASP A 1 192 ? -15.589 10.333 16.476 1.00 93.75 192 ASP A CA 1
ATOM 1573 C C . ASP A 1 192 ? -14.362 9.634 17.100 1.00 93.75 192 ASP A C 1
ATOM 1575 O O . ASP A 1 192 ? -13.218 9.957 16.763 1.00 93.75 192 ASP A O 1
ATOM 1579 N N . ALA A 1 193 ? -14.577 8.605 17.925 1.00 94.75 193 ALA A N 1
ATOM 1580 C CA . ALA A 1 193 ? -13.511 7.784 18.494 1.00 94.75 193 ALA A CA 1
ATOM 1581 C C . ALA A 1 193 ? -12.729 7.018 17.417 1.00 94.75 193 ALA A C 1
ATOM 1583 O O . ALA A 1 193 ? -11.497 6.954 17.458 1.00 94.75 193 ALA A O 1
ATOM 1584 N N . VAL A 1 194 ? -13.411 6.488 16.396 1.00 95.50 194 VAL A N 1
ATOM 1585 C CA . VAL A 1 194 ? -12.775 5.718 15.314 1.00 95.50 194 VAL A CA 1
ATOM 1586 C C . VAL A 1 194 ? -12.147 6.615 14.247 1.00 95.50 194 VAL A C 1
ATOM 1588 O O . VAL A 1 194 ? -11.028 6.357 13.792 1.00 95.50 194 VAL A O 1
ATOM 1591 N N . THR A 1 195 ? -12.815 7.693 13.844 1.00 95.44 195 THR A N 1
ATOM 1592 C CA . THR A 1 195 ? -12.357 8.554 12.740 1.00 95.44 195 THR A CA 1
ATOM 1593 C C . THR A 1 195 ? -11.082 9.322 13.080 1.00 95.44 195 THR A C 1
ATOM 1595 O O . THR A 1 195 ? -10.900 9.828 14.183 1.00 95.44 195 THR A O 1
ATOM 1598 N N . GLY A 1 196 ? -10.149 9.406 12.135 1.00 95.12 196 GLY A N 1
ATOM 1599 C CA . GLY A 1 196 ? -8.859 10.065 12.337 1.00 95.12 196 GLY A CA 1
ATOM 1600 C C . GLY A 1 196 ? -7.688 9.293 11.749 1.00 95.12 196 GLY A C 1
ATOM 1601 O O . GLY A 1 196 ? -7.864 8.419 10.899 1.00 95.12 196 GLY A O 1
ATOM 1602 N N . VAL A 1 197 ? -6.489 9.656 12.197 1.00 96.69 197 VAL A N 1
ATOM 1603 C CA . VAL A 1 197 ? -5.221 9.056 11.776 1.00 96.69 197 VAL A CA 1
ATOM 1604 C C . VAL A 1 197 ? -4.703 8.143 12.883 1.00 96.69 197 VAL A C 1
ATOM 1606 O O . VAL A 1 197 ? -4.698 8.507 14.061 1.00 96.69 197 VAL A O 1
ATOM 1609 N N . TRP A 1 198 ? -4.268 6.954 12.485 1.00 97.38 198 TRP A N 1
ATOM 1610 C CA . TRP A 1 198 ? -3.794 5.889 13.354 1.00 97.38 198 TRP A CA 1
ATOM 1611 C C . TRP A 1 198 ? -2.432 5.393 12.874 1.00 97.38 198 TRP A C 1
ATOM 1613 O O . TRP A 1 198 ? -2.241 5.134 11.683 1.00 97.38 198 TRP A O 1
ATOM 1623 N N . LEU A 1 199 ? -1.506 5.210 13.808 1.00 96.69 199 LEU A N 1
ATOM 1624 C CA . LEU A 1 199 ? -0.327 4.381 13.604 1.00 96.69 199 LEU A CA 1
ATOM 1625 C C . LEU A 1 199 ? -0.780 2.925 13.635 1.00 96.69 199 LEU A C 1
ATOM 1627 O O . LEU A 1 199 ? -1.385 2.504 14.612 1.00 96.69 199 LEU A O 1
ATOM 1631 N N . TYR A 1 200 ? -0.518 2.169 12.576 1.00 95.75 200 TYR A N 1
ATOM 1632 C CA . TYR A 1 200 ? -0.885 0.760 12.476 1.00 95.75 200 TYR A CA 1
ATOM 1633 C C . TYR A 1 200 ? 0.369 -0.103 12.432 1.00 95.75 200 TYR A C 1
ATOM 1635 O O . TYR A 1 200 ? 1.177 0.005 11.504 1.00 95.75 200 TYR A O 1
ATOM 1643 N N . GLN A 1 201 ? 0.497 -0.995 13.405 1.00 94.25 201 GLN A N 1
ATOM 1644 C CA . GLN A 1 201 ? 1.606 -1.930 13.522 1.00 94.25 201 GLN A CA 1
ATOM 1645 C C . GLN A 1 201 ? 1.081 -3.362 13.423 1.00 94.25 201 GLN A C 1
ATOM 1647 O O . GLN A 1 201 ? 0.089 -3.731 14.050 1.00 94.25 201 GLN A O 1
ATOM 1652 N N . THR A 1 202 ? 1.739 -4.165 12.597 1.00 91.06 202 THR A N 1
ATOM 1653 C CA . THR A 1 202 ? 1.398 -5.572 12.350 1.00 91.06 202 THR A CA 1
ATOM 1654 C C . THR A 1 202 ? 2.674 -6.394 12.350 1.00 91.06 202 THR A C 1
ATOM 1656 O O . THR A 1 202 ? 3.716 -5.883 11.935 1.00 91.06 202 THR A O 1
ATOM 1659 N N . GLY A 1 203 ? 2.614 -7.647 12.797 1.00 86.19 203 GLY A N 1
ATOM 1660 C CA . GLY A 1 203 ? 3.757 -8.548 12.685 1.00 86.19 203 GLY A CA 1
ATOM 1661 C C . GLY A 1 203 ? 4.244 -8.649 11.234 1.00 86.19 203 GLY A C 1
ATOM 1662 O O . GLY A 1 203 ? 3.473 -8.508 10.277 1.00 86.19 203 GLY A O 1
ATOM 1663 N N . ALA A 1 204 ? 5.522 -8.969 11.046 1.00 75.56 204 ALA A N 1
ATOM 1664 C CA . ALA A 1 204 ? 6.137 -9.086 9.730 1.00 75.56 204 ALA A CA 1
ATOM 1665 C C . ALA A 1 204 ? 6.191 -10.501 9.107 1.00 75.56 204 ALA A C 1
ATOM 1667 O O . ALA A 1 204 ? 6.971 -10.676 8.171 1.00 75.56 204 ALA A O 1
ATOM 1668 N N . PRO A 1 205 ? 5.350 -11.514 9.426 1.00 64.50 205 PRO A N 1
ATOM 1669 C CA . PRO A 1 205 ? 5.182 -12.637 8.499 1.00 64.50 205 PRO A CA 1
ATOM 1670 C C . PRO A 1 205 ? 4.500 -12.206 7.185 1.00 64.50 205 PRO A C 1
ATOM 1672 O O . PRO A 1 205 ? 4.195 -13.051 6.362 1.00 64.50 205 PRO A O 1
ATOM 1675 N N . GLN A 1 206 ? 4.267 -10.911 6.960 1.00 56.72 206 GLN A N 1
ATOM 1676 C CA . GLN A 1 206 ? 4.022 -10.337 5.633 1.00 56.72 206 GLN A CA 1
ATOM 1677 C C . GLN A 1 206 ? 5.320 -10.100 4.824 1.00 56.72 206 GLN A C 1
ATOM 1679 O O . GLN A 1 206 ? 5.264 -9.796 3.638 1.00 56.72 206 GLN A O 1
ATOM 1684 N N . ALA A 1 207 ? 6.493 -10.198 5.461 1.00 54.25 207 ALA A N 1
ATOM 1685 C CA . ALA A 1 207 ? 7.806 -10.145 4.818 1.00 54.25 207 ALA A CA 1
ATOM 1686 C C . ALA A 1 207 ? 8.197 -11.524 4.266 1.00 54.25 207 ALA A C 1
ATOM 1688 O O . ALA A 1 207 ? 7.656 -12.539 4.694 1.00 54.25 207 ALA A O 1
ATOM 1689 N N . ARG A 1 208 ? 9.141 -11.577 3.323 1.00 60.19 208 ARG A N 1
ATOM 1690 C CA . ARG A 1 208 ? 9.456 -12.784 2.537 1.00 60.19 208 ARG A CA 1
ATOM 1691 C C . ARG A 1 208 ? 9.974 -13.938 3.402 1.00 60.19 208 ARG A C 1
ATOM 1693 O O . ARG A 1 208 ? 10.745 -13.739 4.338 1.00 60.19 208 ARG A O 1
ATOM 1700 N N . SER A 1 209 ? 9.617 -15.167 3.038 1.00 64.50 209 SER A N 1
ATOM 1701 C CA . SER A 1 209 ? 10.041 -16.412 3.702 1.00 64.50 209 SER A CA 1
ATOM 1702 C C . SER A 1 209 ? 11.544 -16.636 3.821 1.00 64.50 209 SER A C 1
ATOM 1704 O O . SER A 1 209 ? 11.963 -17.376 4.708 1.00 64.50 209 SER A O 1
ATOM 1706 N N . ASN A 1 210 ? 12.358 -15.980 2.999 1.00 64.75 210 ASN A N 1
ATOM 1707 C CA . ASN A 1 210 ? 13.813 -16.052 3.083 1.00 64.75 210 ASN A CA 1
ATOM 1708 C C . ASN A 1 210 ? 14.437 -15.111 4.136 1.00 64.75 210 ASN A C 1
ATOM 1710 O O . ASN A 1 210 ? 15.651 -15.150 4.336 1.00 64.75 210 ASN A O 1
ATOM 1714 N N . GLU A 1 211 ? 13.652 -14.284 4.833 1.00 67.44 211 GLU A N 1
ATOM 1715 C CA . GLU A 1 211 ? 14.150 -13.437 5.919 1.00 67.44 211 GLU A CA 1
ATOM 1716 C C . GLU A 1 211 ? 14.186 -14.191 7.259 1.00 67.44 211 GLU A C 1
ATOM 1718 O O . GLU A 1 211 ? 13.157 -14.411 7.901 1.00 67.44 211 GLU A O 1
ATOM 1723 N N . ALA A 1 212 ? 15.396 -14.523 7.727 1.00 62.72 212 ALA A N 1
ATOM 1724 C CA . ALA A 1 212 ? 15.647 -15.368 8.903 1.00 62.72 212 ALA A CA 1
ATOM 1725 C C . ALA A 1 212 ? 15.052 -14.867 10.243 1.00 62.72 212 ALA A C 1
ATOM 1727 O O . ALA A 1 212 ? 15.006 -15.631 11.200 1.00 62.72 212 ALA A O 1
ATOM 1728 N N . ASN A 1 213 ? 14.563 -13.621 10.319 1.00 72.31 213 ASN A N 1
ATOM 1729 C CA . ASN A 1 213 ? 13.986 -13.010 11.527 1.00 72.31 213 ASN A CA 1
ATOM 1730 C C . ASN A 1 213 ? 12.603 -12.373 11.304 1.00 72.31 213 ASN A C 1
ATOM 1732 O O . ASN A 1 213 ? 12.170 -11.548 12.105 1.00 72.31 213 ASN A O 1
ATOM 1736 N N . ARG A 1 214 ? 11.890 -12.726 10.228 1.00 73.56 214 ARG A N 1
ATOM 1737 C CA . ARG A 1 214 ? 10.603 -12.091 9.875 1.00 73.56 214 ARG A CA 1
ATOM 1738 C C . ARG A 1 214 ? 9.534 -12.146 10.973 1.00 73.56 214 ARG A C 1
ATOM 1740 O O . ARG A 1 214 ? 8.713 -11.245 11.060 1.00 73.56 214 ARG A O 1
ATOM 1747 N N . PHE A 1 215 ? 9.551 -13.170 11.825 1.00 78.00 215 PHE A N 1
ATOM 1748 C CA . PHE A 1 215 ? 8.584 -13.321 12.920 1.00 78.00 215 PHE A CA 1
ATOM 1749 C C . PHE A 1 215 ? 8.886 -12.426 14.132 1.00 78.00 215 PHE A C 1
ATOM 1751 O O . PHE A 1 215 ? 8.028 -12.245 14.981 1.00 78.00 215 PHE A O 1
ATOM 1758 N N . ARG A 1 216 ? 10.082 -11.826 14.184 1.00 82.69 216 ARG A N 1
ATOM 1759 C CA . ARG A 1 216 ? 10.537 -10.916 15.254 1.00 82.69 216 ARG A CA 1
ATOM 1760 C C . ARG A 1 216 ? 10.658 -9.474 14.781 1.00 82.69 216 ARG A C 1
ATOM 1762 O O . ARG A 1 216 ? 11.419 -8.666 15.318 1.00 82.69 216 ARG A O 1
ATOM 1769 N N . ARG A 1 217 ? 9.935 -9.172 13.712 1.00 86.44 217 ARG A N 1
ATOM 1770 C CA . ARG A 1 217 ? 9.849 -7.856 13.106 1.00 86.44 217 ARG A CA 1
ATOM 1771 C C . ARG A 1 217 ? 8.388 -7.466 13.013 1.00 86.44 217 ARG A C 1
ATOM 1773 O O . ARG A 1 217 ? 7.512 -8.325 12.937 1.00 86.44 217 ARG A O 1
ATOM 1780 N N . TYR A 1 218 ? 8.142 -6.172 12.960 1.00 89.94 218 TYR A N 1
ATOM 1781 C CA . TYR A 1 218 ? 6.825 -5.619 12.699 1.00 89.94 218 TYR A CA 1
ATOM 1782 C C . TYR A 1 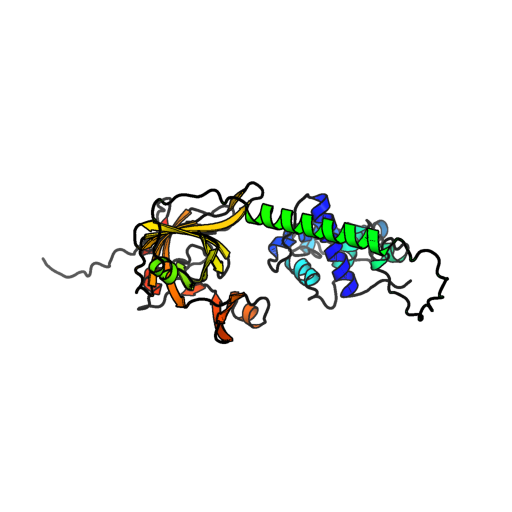218 ? 6.919 -4.582 11.582 1.00 89.94 218 TYR A C 1
ATOM 1784 O O . TYR A 1 218 ? 7.980 -4.011 11.329 1.00 89.94 218 TYR A O 1
ATOM 1792 N N . ALA A 1 219 ? 5.816 -4.372 10.875 1.00 90.00 219 ALA A N 1
ATOM 1793 C CA . ALA A 1 219 ? 5.693 -3.347 9.853 1.00 90.00 219 ALA A CA 1
ATOM 1794 C C . ALA A 1 219 ? 4.943 -2.138 10.412 1.00 90.00 219 ALA A C 1
ATOM 1796 O O . ALA A 1 219 ? 3.823 -2.277 10.915 1.00 90.00 219 ALA A O 1
ATOM 1797 N N . THR A 1 220 ? 5.532 -0.957 10.249 1.00 92.75 220 THR A N 1
ATOM 1798 C CA . THR A 1 220 ? 4.912 0.325 10.587 1.00 92.75 220 THR A CA 1
ATOM 1799 C C . THR A 1 220 ? 4.138 0.864 9.387 1.00 92.75 220 THR A C 1
ATOM 1801 O O . THR A 1 220 ? 4.663 0.975 8.279 1.00 92.75 220 THR A O 1
ATOM 1804 N N . ASN A 1 221 ? 2.870 1.206 9.597 1.00 94.75 221 ASN A N 1
ATOM 1805 C CA . ASN A 1 221 ? 1.966 1.726 8.576 1.00 94.75 221 ASN A CA 1
ATOM 1806 C C . ASN A 1 221 ? 1.141 2.883 9.161 1.00 94.75 221 ASN A C 1
ATOM 1808 O O . ASN A 1 221 ? 1.037 3.036 10.376 1.00 94.75 221 ASN A O 1
ATOM 1812 N N . ILE A 1 222 ? 0.503 3.671 8.299 1.00 96.44 222 ILE A N 1
ATOM 1813 C CA . ILE A 1 222 ? -0.426 4.728 8.715 1.00 96.44 222 ILE A CA 1
ATOM 1814 C C . ILE A 1 222 ? -1.799 4.442 8.130 1.00 96.44 222 ILE A C 1
ATOM 1816 O O . ILE A 1 222 ? -1.941 4.212 6.929 1.00 96.44 222 ILE A O 1
ATOM 1820 N N . VAL A 1 223 ? -2.817 4.478 8.980 1.00 96.19 223 VAL A N 1
ATOM 1821 C CA . VAL A 1 223 ? -4.216 4.304 8.605 1.00 96.19 223 VAL A CA 1
ATOM 1822 C C . VAL A 1 223 ? -4.956 5.617 8.803 1.00 96.19 223 VAL A C 1
ATOM 1824 O O . VAL A 1 223 ? -4.806 6.281 9.823 1.00 96.19 223 VAL A O 1
ATOM 1827 N N . VAL A 1 224 ? -5.795 5.977 7.840 1.00 96.12 224 VAL A N 1
ATOM 1828 C CA . VAL A 1 224 ? -6.777 7.045 7.992 1.00 96.12 224 VAL A CA 1
ATOM 1829 C C . VAL A 1 224 ? -8.176 6.470 7.845 1.00 96.12 224 VAL A C 1
ATOM 1831 O O . VAL A 1 224 ? -8.453 5.741 6.892 1.00 96.12 224 VAL A O 1
ATOM 1834 N N . ILE A 1 225 ? -9.048 6.798 8.797 1.00 96.06 225 ILE A N 1
ATOM 1835 C CA . ILE A 1 225 ? -10.464 6.433 8.776 1.00 96.06 225 ILE A CA 1
ATOM 1836 C C . ILE A 1 225 ? -11.280 7.719 8.714 1.00 96.06 225 ILE A C 1
ATOM 1838 O O . ILE A 1 225 ? -11.121 8.601 9.561 1.00 96.06 225 ILE A O 1
ATOM 1842 N N . LYS A 1 226 ? -12.139 7.844 7.703 1.00 94.25 226 LYS A N 1
ATOM 1843 C CA . LYS A 1 226 ? -12.989 9.021 7.485 1.00 94.25 226 LYS A CA 1
ATOM 1844 C C . LYS A 1 226 ? -14.426 8.597 7.263 1.00 94.25 226 LYS A C 1
ATOM 1846 O O . LYS A 1 226 ? -14.676 7.608 6.583 1.00 94.25 226 LYS A O 1
ATOM 1851 N N . GLN A 1 227 ? -15.359 9.394 7.760 1.00 91.00 227 GLN A N 1
ATOM 1852 C CA . GLN A 1 227 ? -16.755 9.253 7.386 1.00 91.00 227 GLN A CA 1
ATOM 1853 C C . GLN A 1 227 ? -16.982 9.847 5.988 1.00 91.00 227 GLN A C 1
ATOM 1855 O O . GLN A 1 227 ? -16.611 10.991 5.722 1.00 91.00 227 GLN A O 1
ATOM 1860 N N . VAL A 1 228 ? -17.557 9.054 5.086 1.00 88.69 228 VAL A N 1
ATOM 1861 C CA . VAL A 1 228 ? -17.938 9.441 3.724 1.00 88.69 228 VAL A CA 1
ATOM 1862 C C . VAL A 1 228 ? -19.392 9.021 3.525 1.00 88.69 228 VAL A C 1
ATOM 1864 O O . VAL A 1 228 ? -19.683 7.839 3.340 1.00 88.69 228 VAL A O 1
ATOM 1867 N N . GLY A 1 229 ? -20.308 9.989 3.613 1.00 84.75 229 GLY A N 1
ATOM 1868 C CA . GLY A 1 229 ? -21.738 9.698 3.748 1.00 84.75 229 GLY A CA 1
ATOM 1869 C C . GLY A 1 229 ? -21.999 8.893 5.022 1.00 84.75 229 GLY A C 1
ATOM 1870 O O . GLY A 1 229 ? -21.523 9.258 6.097 1.00 84.75 229 GLY A O 1
ATOM 1871 N N . ASP A 1 230 ? -22.674 7.757 4.880 1.00 80.31 230 ASP A N 1
ATOM 1872 C CA . ASP A 1 230 ? -23.038 6.884 6.004 1.00 80.31 230 ASP A CA 1
ATOM 1873 C C . ASP A 1 230 ? -21.990 5.792 6.293 1.00 80.31 230 ASP A C 1
ATOM 1875 O O . ASP A 1 230 ? -22.235 4.883 7.082 1.00 80.31 230 ASP A O 1
ATOM 1879 N N . ARG A 1 231 ? -20.814 5.839 5.645 1.00 85.44 231 ARG A N 1
ATOM 1880 C CA . ARG A 1 231 ? -19.779 4.795 5.757 1.00 85.44 231 ARG A CA 1
ATOM 1881 C C . ARG A 1 231 ? -18.484 5.333 6.342 1.00 85.44 231 ARG A C 1
ATOM 1883 O O . ARG A 1 231 ? -18.056 6.437 6.008 1.00 85.44 231 ARG A O 1
ATOM 1890 N N . LEU A 1 232 ? -17.802 4.518 7.144 1.00 93.25 232 LEU A N 1
ATOM 1891 C CA . LEU A 1 232 ? -16.434 4.795 7.576 1.00 93.25 232 LEU A CA 1
ATOM 1892 C C . LEU A 1 232 ? -15.471 4.148 6.586 1.00 93.25 232 LEU A C 1
ATOM 1894 O O . LEU A 1 232 ? -15.306 2.934 6.559 1.00 93.25 232 LEU A O 1
ATOM 1898 N N . MET A 1 233 ? -14.844 4.963 5.750 1.00 93.88 233 MET A N 1
ATOM 1899 C CA . MET A 1 233 ? -13.875 4.517 4.758 1.00 93.88 233 MET A CA 1
ATOM 1900 C C . MET A 1 233 ? -12.472 4.530 5.351 1.00 93.88 233 MET A C 1
ATOM 1902 O O . MET A 1 233 ? -12.079 5.483 6.024 1.00 93.88 233 MET A O 1
ATOM 1906 N N . MET A 1 234 ? -11.707 3.482 5.061 1.00 94.50 234 MET A N 1
ATOM 1907 C CA . MET A 1 234 ? -10.342 3.301 5.533 1.00 94.50 234 MET A CA 1
ATOM 1908 C C . MET A 1 234 ? -9.355 3.322 4.367 1.00 94.50 234 MET A C 1
ATOM 1910 O O . MET A 1 234 ? -9.555 2.658 3.349 1.00 94.50 234 MET A O 1
ATOM 1914 N N . GLN A 1 235 ? -8.231 4.003 4.564 1.00 94.38 235 GLN A N 1
ATOM 1915 C CA . GLN A 1 235 ? -7.052 3.879 3.716 1.00 94.38 235 GLN A CA 1
ATOM 1916 C C . GLN A 1 235 ? -5.824 3.607 4.582 1.00 94.38 235 GLN A C 1
ATOM 1918 O O . GLN A 1 235 ? -5.543 4.345 5.522 1.00 94.38 235 GLN A O 1
ATOM 1923 N N . ARG A 1 236 ? -5.079 2.551 4.251 1.00 93.69 236 ARG A N 1
ATOM 1924 C CA . ARG A 1 236 ? -3.818 2.184 4.897 1.00 93.69 236 ARG A CA 1
ATOM 1925 C C . ARG A 1 236 ? -2.668 2.429 3.938 1.00 93.69 236 ARG A C 1
ATOM 1927 O O . ARG A 1 236 ? -2.591 1.799 2.884 1.00 93.69 236 ARG A O 1
ATOM 1934 N N . HIS A 1 237 ? -1.749 3.296 4.324 1.00 93.12 237 HIS A N 1
ATOM 1935 C CA . HIS A 1 237 ? -0.448 3.424 3.690 1.00 93.12 237 HIS A CA 1
ATOM 1936 C C . HIS A 1 237 ? 0.518 2.500 4.406 1.00 93.12 237 HIS A C 1
ATOM 1938 O O . HIS A 1 237 ? 0.812 2.740 5.573 1.00 93.12 237 HIS A O 1
ATOM 1944 N N . GLY A 1 238 ? 0.987 1.458 3.723 1.00 88.69 238 GLY A N 1
ATOM 1945 C CA . GLY A 1 238 ? 1.963 0.546 4.301 1.00 88.69 238 GLY A CA 1
ATOM 1946 C C . GLY A 1 238 ? 3.364 0.686 3.741 1.00 88.69 238 GLY A C 1
ATOM 1947 O O . GLY A 1 238 ? 3.554 1.320 2.700 1.00 88.69 238 GLY A O 1
ATOM 1948 N N . ALA A 1 239 ? 4.331 0.085 4.441 1.00 80.38 239 ALA A N 1
ATOM 1949 C CA . ALA A 1 239 ? 5.746 0.090 4.061 1.00 80.38 239 ALA A CA 1
ATOM 1950 C C . ALA A 1 239 ? 5.950 -0.417 2.623 1.00 80.38 239 ALA A C 1
ATOM 1952 O O . ALA A 1 239 ? 6.683 0.180 1.836 1.00 80.38 239 ALA A O 1
ATOM 1953 N N . THR A 1 240 ? 5.228 -1.480 2.261 1.00 75.12 240 THR A N 1
ATOM 1954 C CA . THR A 1 240 ? 5.256 -2.069 0.914 1.00 75.12 240 THR A CA 1
ATOM 1955 C C . THR A 1 240 ? 3.886 -2.023 0.243 1.00 75.12 240 THR A C 1
ATOM 1957 O O . THR A 1 240 ? 3.784 -1.678 -0.933 1.00 75.12 240 THR A O 1
ATOM 1960 N N . ILE A 1 241 ? 2.822 -2.337 0.987 1.00 82.50 241 ILE A N 1
ATOM 1961 C CA . ILE A 1 241 ? 1.490 -2.599 0.432 1.00 82.50 241 ILE A CA 1
ATOM 1962 C C . ILE A 1 241 ? 0.483 -1.617 1.027 1.00 82.50 241 ILE A C 1
ATOM 1964 O O . ILE A 1 241 ? 0.393 -1.451 2.244 1.00 82.50 241 ILE A O 1
ATOM 1968 N N . ASN A 1 242 ? -0.293 -0.958 0.166 1.00 88.44 242 ASN A N 1
ATOM 1969 C CA . ASN A 1 242 ? -1.395 -0.105 0.604 1.00 88.44 242 ASN A CA 1
ATOM 1970 C C . ASN A 1 242 ? -2.687 -0.906 0.616 1.00 88.44 242 ASN A C 1
ATOM 1972 O O . ASN A 1 242 ? -2.883 -1.754 -0.247 1.00 88.44 242 ASN A O 1
ATOM 1976 N N . HIS A 1 243 ? -3.565 -0.613 1.570 1.00 92.06 243 HIS A N 1
ATOM 1977 C CA . HIS A 1 243 ? -4.912 -1.170 1.580 1.00 92.06 243 HIS A CA 1
ATOM 1978 C C . HIS A 1 243 ? -5.948 -0.059 1.482 1.00 92.06 243 HIS A C 1
ATOM 1980 O O . HIS A 1 243 ? -5.736 1.069 1.937 1.00 92.06 243 HIS A O 1
ATOM 1986 N N . GLN A 1 244 ? -7.094 -0.412 0.925 1.00 93.50 244 GLN A N 1
ATOM 1987 C CA . GLN A 1 244 ? -8.315 0.377 0.954 1.00 93.50 244 GLN A CA 1
ATOM 1988 C C . GLN A 1 244 ? -9.421 -0.475 1.558 1.00 93.50 244 GLN A C 1
ATOM 1990 O O . GLN A 1 244 ? -9.354 -1.702 1.527 1.00 93.50 244 GLN A O 1
ATOM 1995 N N . GLY A 1 245 ? -10.423 0.159 2.149 1.00 93.19 245 GLY A N 1
ATOM 1996 C CA . GLY A 1 245 ? -11.408 -0.588 2.905 1.00 93.19 245 GLY A CA 1
ATOM 1997 C C . GLY A 1 245 ? -12.468 0.268 3.561 1.00 93.19 245 GLY A C 1
ATOM 1998 O O . GLY A 1 245 ? -12.615 1.453 3.262 1.00 93.19 245 GLY A O 1
ATOM 1999 N N . TYR A 1 246 ? -13.193 -0.358 4.473 1.00 93.62 246 TYR A N 1
ATOM 2000 C CA . TYR A 1 246 ? -14.210 0.278 5.290 1.00 93.62 246 TYR A CA 1
ATOM 2001 C C . TYR A 1 246 ? -14.236 -0.344 6.687 1.00 93.62 246 TYR A C 1
ATOM 2003 O O . TYR A 1 246 ? -13.715 -1.438 6.914 1.00 93.62 246 TYR A O 1
ATOM 2011 N N . VAL A 1 247 ? -14.819 0.391 7.622 1.00 94.81 247 VAL A N 1
ATOM 2012 C CA . VAL A 1 247 ? -15.004 0.000 9.015 1.00 94.81 247 VAL A CA 1
ATOM 2013 C C . VAL A 1 247 ? -16.486 0.083 9.338 1.00 94.81 247 VAL A C 1
ATOM 2015 O O . VAL A 1 247 ? -17.156 1.042 8.959 1.00 94.81 247 VAL A O 1
ATOM 2018 N N . GLU A 1 248 ? -16.996 -0.914 10.042 1.00 92.81 248 GLU A N 1
ATOM 2019 C CA . GLU A 1 248 ? -18.403 -1.009 10.415 1.00 92.81 248 GLU A CA 1
ATOM 2020 C C . GLU A 1 248 ? -18.530 -1.375 11.891 1.00 92.81 248 GLU A C 1
ATOM 2022 O O . GLU A 1 248 ? -17.798 -2.223 12.404 1.00 92.81 248 GLU A O 1
ATOM 2027 N N . PHE A 1 249 ? -19.473 -0.737 12.582 1.00 92.88 249 PHE A N 1
ATOM 2028 C CA . PHE A 1 249 ? -19.821 -1.114 13.946 1.00 92.88 249 PHE A CA 1
ATOM 2029 C C . PHE A 1 249 ? -20.827 -2.255 13.914 1.00 92.88 249 PHE A C 1
ATOM 2031 O O . PHE A 1 249 ? -21.926 -2.108 13.383 1.00 92.88 249 PHE A O 1
ATOM 2038 N N . THR A 1 250 ? -20.465 -3.385 14.507 1.00 91.75 250 THR A N 1
ATOM 2039 C CA . THR A 1 250 ? -21.341 -4.566 14.587 1.00 91.75 250 THR A CA 1
ATOM 2040 C C . THR A 1 250 ? -22.173 -4.582 15.869 1.00 91.75 250 THR A C 1
ATOM 2042 O O . THR A 1 250 ? -23.245 -5.178 15.906 1.00 91.75 250 THR A O 1
ATOM 2045 N N . SER A 1 251 ? -21.692 -3.908 16.913 1.00 93.00 251 SER A N 1
ATOM 2046 C CA . SER A 1 251 ? -22.360 -3.666 18.196 1.00 93.00 251 SER A CA 1
ATOM 2047 C C . SER A 1 251 ? -21.621 -2.528 18.930 1.00 93.00 251 SER A C 1
ATOM 2049 O O . SER A 1 251 ? -20.584 -2.085 18.417 1.00 93.00 251 SER A O 1
ATOM 2051 N N . PRO A 1 252 ? -22.089 -2.055 20.105 1.00 94.06 252 PRO A N 1
ATOM 2052 C CA . PRO A 1 252 ? -21.417 -0.985 20.840 1.00 94.06 252 PRO A CA 1
ATOM 2053 C C . PRO A 1 252 ? -19.922 -1.253 21.047 1.00 94.06 252 PRO A C 1
ATOM 2055 O O . PRO A 1 252 ? -19.527 -2.283 21.602 1.00 94.06 252 PRO A O 1
ATOM 2058 N N . GLY A 1 253 ? -19.088 -0.337 20.555 1.00 93.25 253 GLY A N 1
ATOM 2059 C CA . GLY A 1 253 ? -17.627 -0.427 20.609 1.00 93.25 253 GLY A CA 1
ATOM 2060 C C . GLY A 1 253 ? -16.994 -1.614 19.867 1.00 93.25 253 GLY A C 1
ATOM 2061 O O . GLY A 1 253 ? -15.795 -1.822 20.007 1.00 93.25 253 GLY A O 1
ATOM 2062 N N . THR A 1 254 ? -17.739 -2.413 19.094 1.00 96.06 254 THR A N 1
ATOM 2063 C CA . THR A 1 254 ? -17.190 -3.568 18.356 1.00 96.06 254 THR A CA 1
ATOM 2064 C C . THR A 1 254 ? -17.129 -3.278 16.866 1.00 96.06 254 THR A C 1
ATOM 2066 O O . THR A 1 254 ? -18.147 -3.003 16.228 1.00 96.06 254 THR A O 1
ATOM 2069 N N . LEU A 1 255 ? -15.934 -3.401 16.295 1.00 95.50 255 LEU A N 1
ATOM 2070 C CA . LEU A 1 255 ? -15.618 -2.977 14.936 1.00 95.50 255 LEU A CA 1
ATOM 2071 C C . LEU A 1 255 ? -15.269 -4.167 14.051 1.00 95.50 255 LEU A C 1
ATOM 2073 O O . LEU A 1 255 ? -14.420 -4.984 14.400 1.00 95.50 255 LEU A O 1
ATOM 2077 N N . SER A 1 256 ? -15.883 -4.203 12.876 1.00 95.75 256 SER A N 1
ATOM 2078 C CA . SER A 1 256 ? -15.487 -5.034 11.747 1.00 95.75 256 SER A CA 1
ATOM 2079 C C . SER A 1 256 ? -14.722 -4.167 10.751 1.00 95.75 256 SER A C 1
ATOM 2081 O O . SER A 1 256 ? -15.252 -3.179 10.247 1.00 95.75 256 SER A O 1
ATOM 2083 N N . ILE A 1 257 ? -13.464 -4.500 10.480 1.00 96.56 257 ILE A N 1
ATOM 2084 C CA . ILE A 1 257 ? -12.597 -3.748 9.568 1.00 96.56 257 ILE A CA 1
ATOM 2085 C C . ILE A 1 257 ? -12.343 -4.618 8.344 1.00 96.56 257 ILE A C 1
ATOM 2087 O O . ILE A 1 257 ? -11.690 -5.657 8.430 1.00 96.56 257 ILE A O 1
ATOM 2091 N N . HIS A 1 258 ? -12.838 -4.181 7.193 1.00 95.19 258 HIS A N 1
ATOM 2092 C CA . HIS A 1 258 ? -12.636 -4.854 5.917 1.00 95.19 258 HIS A CA 1
ATOM 2093 C C . HIS A 1 258 ? -11.631 -4.072 5.088 1.00 95.19 258 HIS A C 1
ATOM 2095 O O . HIS A 1 258 ? -11.764 -2.863 4.910 1.00 95.19 258 HIS A O 1
ATOM 2101 N N . SER A 1 259 ? -10.627 -4.754 4.549 1.00 94.25 259 SER A N 1
ATOM 2102 C CA . SER A 1 259 ? -9.613 -4.128 3.706 1.00 94.25 259 SER A CA 1
ATOM 2103 C C . SER A 1 259 ? -9.184 -5.030 2.562 1.00 94.25 259 SER A C 1
ATOM 2105 O O . SER A 1 259 ? -9.379 -6.236 2.607 1.00 94.25 259 SER A O 1
ATOM 2107 N N . TYR A 1 260 ? -8.610 -4.449 1.524 1.00 92.25 260 TYR A N 1
ATOM 2108 C CA . TYR A 1 260 ? -8.087 -5.157 0.361 1.00 92.25 260 TYR A CA 1
ATOM 2109 C C . TYR A 1 260 ? -6.969 -4.325 -0.266 1.00 92.25 260 TYR A C 1
ATOM 2111 O O . TYR A 1 260 ? -6.896 -3.113 -0.044 1.00 92.25 260 TYR A O 1
ATOM 2119 N N . VAL A 1 261 ? -6.094 -4.967 -1.037 1.00 87.69 261 VAL A N 1
ATOM 2120 C CA . VAL A 1 261 ? -4.977 -4.282 -1.705 1.00 87.69 261 VAL A CA 1
ATOM 2121 C C . VAL A 1 261 ? -5.476 -3.538 -2.936 1.00 87.69 261 VAL A C 1
ATOM 2123 O O . VAL A 1 261 ? -5.259 -2.336 -3.084 1.00 87.69 261 VAL A O 1
ATOM 2126 N N . GLU A 1 262 ? -6.204 -4.245 -3.793 1.00 82.94 262 GLU A N 1
ATOM 2127 C CA . GLU A 1 262 ? -6.772 -3.703 -5.021 1.00 82.94 262 GLU A CA 1
ATOM 2128 C C . GLU A 1 262 ? -8.051 -4.456 -5.415 1.00 82.94 262 GLU A C 1
ATOM 2130 O O . GLU A 1 262 ? -8.398 -5.484 -4.829 1.00 82.94 262 GLU A O 1
ATOM 2135 N N . LYS A 1 263 ? -8.780 -3.912 -6.391 1.00 78.19 263 LYS A N 1
ATOM 2136 C CA . LYS A 1 263 ? -9.939 -4.564 -7.006 1.00 78.19 263 LYS A CA 1
ATOM 2137 C C . LYS A 1 263 ? -9.557 -5.031 -8.403 1.00 78.19 263 LYS A C 1
ATOM 2139 O O . LYS A 1 263 ? -9.072 -4.226 -9.198 1.00 78.19 263 LYS A O 1
ATOM 2144 N N . GLY A 1 264 ? -9.806 -6.303 -8.691 1.00 71.50 264 GLY A N 1
ATOM 2145 C CA . GLY A 1 264 ? -9.703 -6.877 -10.024 1.00 71.50 264 GLY A CA 1
ATOM 2146 C C . GLY A 1 264 ? -10.688 -6.232 -11.001 1.00 71.50 264 GLY A C 1
ATOM 2147 O O . GLY A 1 264 ? -11.641 -5.554 -10.607 1.00 71.50 264 GLY A O 1
ATOM 2148 N N . LYS A 1 265 ? -10.459 -6.447 -12.303 1.00 75.50 265 LYS A N 1
ATOM 2149 C CA . LYS A 1 265 ? -11.311 -5.908 -13.383 1.00 75.50 265 LYS A CA 1
ATOM 2150 C C . LYS A 1 265 ? -12.764 -6.406 -13.304 1.00 75.50 265 LYS A C 1
ATOM 2152 O O . LYS A 1 265 ? -13.667 -5.720 -13.763 1.00 75.50 265 LYS A O 1
ATOM 2157 N N . ASP A 1 266 ? -12.969 -7.576 -12.716 1.00 79.94 266 ASP A N 1
ATOM 2158 C CA . ASP A 1 266 ? -14.249 -8.242 -12.456 1.00 79.94 266 ASP A CA 1
ATOM 2159 C C . ASP A 1 266 ? -14.895 -7.834 -11.118 1.00 79.94 266 ASP A C 1
ATOM 2161 O O . ASP A 1 266 ? -15.968 -8.319 -10.766 1.00 79.94 266 ASP A O 1
ATOM 2165 N N . GLY A 1 267 ? -14.253 -6.944 -10.356 1.00 76.25 267 GLY A N 1
ATOM 2166 C CA . GLY A 1 267 ? -14.692 -6.549 -9.020 1.00 76.25 267 GLY A CA 1
ATOM 2167 C C . GLY A 1 267 ? -14.236 -7.491 -7.903 1.00 76.25 267 GLY A C 1
ATOM 2168 O O . GLY A 1 267 ? -14.524 -7.200 -6.738 1.00 76.25 267 GLY A O 1
ATOM 2169 N N . ALA A 1 268 ? -13.496 -8.565 -8.209 1.00 80.25 268 ALA A N 1
ATOM 2170 C CA . ALA A 1 268 ? -12.922 -9.436 -7.192 1.00 80.25 268 ALA A CA 1
ATOM 2171 C C . ALA A 1 268 ? -11.928 -8.658 -6.317 1.00 80.25 268 ALA A C 1
ATOM 2173 O O . ALA A 1 268 ? -11.119 -7.867 -6.806 1.00 80.25 268 ALA A O 1
ATOM 2174 N N . LEU A 1 269 ? -11.984 -8.862 -5.000 1.00 84.06 269 LEU A N 1
ATOM 2175 C CA . LEU A 1 269 ? -11.029 -8.239 -4.087 1.00 84.06 269 LEU A CA 1
ATOM 2176 C C . LEU A 1 269 ? -9.718 -9.019 -4.118 1.00 84.06 269 LEU A C 1
ATOM 2178 O O . LEU A 1 269 ? -9.701 -10.220 -3.854 1.00 84.06 269 LEU A O 1
ATOM 2182 N N . ILE A 1 270 ? -8.619 -8.325 -4.389 1.00 83.06 270 ILE A N 1
ATOM 2183 C CA . ILE A 1 270 ? -7.279 -8.901 -4.358 1.00 83.06 270 ILE A CA 1
ATOM 2184 C C . ILE A 1 270 ? -6.717 -8.727 -2.946 1.00 83.06 270 ILE A C 1
ATOM 2186 O O . ILE A 1 270 ? -6.696 -7.625 -2.385 1.00 83.06 270 ILE A O 1
ATOM 2190 N N . ASN A 1 271 ? -6.303 -9.853 -2.364 1.00 84.69 271 ASN A N 1
ATOM 2191 C CA . ASN A 1 271 ? -5.819 -9.976 -0.990 1.00 84.69 271 ASN A CA 1
ATOM 2192 C C . ASN A 1 271 ? -6.742 -9.321 0.060 1.00 84.69 271 ASN A C 1
ATOM 2194 O O . ASN A 1 271 ? -6.308 -8.429 0.799 1.00 84.69 271 ASN A O 1
ATOM 2198 N N . PRO A 1 272 ? -8.017 -9.747 0.151 1.00 91.06 272 PRO A N 1
ATOM 2199 C CA . PRO A 1 272 ? -8.933 -9.228 1.154 1.00 91.06 272 PRO A CA 1
ATOM 2200 C C . PRO A 1 272 ? -8.466 -9.618 2.557 1.00 91.06 272 PRO A C 1
ATOM 2202 O O . PRO A 1 272 ? -8.010 -10.734 2.793 1.00 91.06 272 PRO A O 1
ATOM 2205 N N . SER A 1 273 ? -8.614 -8.705 3.500 1.00 93.12 273 SER A N 1
ATOM 2206 C CA . SER A 1 273 ? -8.348 -8.911 4.913 1.00 93.12 273 SER A CA 1
ATOM 2207 C C . SER A 1 273 ? -9.535 -8.425 5.724 1.00 93.12 273 SER A C 1
ATOM 2209 O O . SER A 1 273 ? -10.209 -7.453 5.372 1.00 93.12 273 SER A O 1
ATOM 2211 N N . HIS A 1 274 ? -9.781 -9.136 6.812 1.00 95.81 274 HIS A N 1
ATOM 2212 C CA . HIS A 1 274 ? -10.856 -8.860 7.743 1.00 95.81 274 HIS A CA 1
ATOM 2213 C C . HIS A 1 274 ? -10.309 -8.886 9.160 1.00 95.81 274 HIS A C 1
ATOM 2215 O O . HIS A 1 274 ? -9.560 -9.800 9.516 1.00 95.81 274 HIS A O 1
ATOM 2221 N N . SER A 1 275 ? -10.673 -7.877 9.942 1.00 96.75 275 SER A N 1
ATOM 2222 C CA . SER A 1 275 ? -10.254 -7.720 11.327 1.00 96.75 275 SER A CA 1
ATOM 2223 C C . SER A 1 275 ? -11.448 -7.457 12.227 1.00 96.75 275 SER A C 1
ATOM 2225 O O . SER A 1 275 ? -12.355 -6.710 11.861 1.00 96.75 275 SER A O 1
ATOM 2227 N N . LEU A 1 276 ? -11.399 -8.018 13.429 1.00 97.62 276 LEU A N 1
ATOM 2228 C CA . LEU A 1 276 ? -12.333 -7.724 14.505 1.00 97.62 276 LEU A CA 1
ATOM 2229 C C . LEU A 1 276 ? -11.604 -6.950 15.605 1.00 97.62 276 LEU A C 1
ATOM 2231 O O . LEU A 1 276 ? -10.495 -7.327 15.998 1.00 97.62 276 LEU A O 1
ATOM 2235 N N . ALA A 1 277 ? -12.227 -5.880 16.089 1.00 97.38 277 ALA A N 1
ATOM 2236 C CA . ALA A 1 277 ? -11.692 -5.024 17.139 1.00 97.38 277 ALA A CA 1
ATOM 2237 C C . ALA A 1 277 ? -12.751 -4.695 18.187 1.00 97.38 277 ALA A C 1
ATOM 2239 O O . ALA A 1 277 ? -13.951 -4.702 17.903 1.00 97.38 277 ALA A O 1
ATOM 2240 N N . LYS A 1 278 ? -12.277 -4.306 19.369 1.00 96.25 278 LYS A N 1
ATOM 2241 C CA . LYS A 1 278 ? -13.072 -3.587 20.358 1.00 96.25 278 LYS A CA 1
ATOM 2242 C C . LYS A 1 278 ? -12.393 -2.250 20.650 1.00 96.25 278 LYS A C 1
ATOM 2244 O O . LYS A 1 278 ? -11.175 -2.217 20.799 1.00 96.25 278 LYS A O 1
ATOM 2249 N N . LEU A 1 279 ? -13.173 -1.179 20.690 1.00 96.31 279 LEU A N 1
ATOM 2250 C CA . LEU A 1 279 ? -12.721 0.177 20.958 1.00 96.31 279 LEU A CA 1
ATOM 2251 C C . LEU A 1 279 ? -13.782 0.906 21.778 1.00 96.31 279 LEU A C 1
ATOM 2253 O O . LEU A 1 279 ? -14.933 1.028 21.355 1.00 96.31 279 LEU A O 1
ATOM 2257 N N . HIS A 1 280 ? -13.383 1.425 22.928 1.00 92.75 280 HIS A N 1
ATOM 2258 C CA . HIS A 1 280 ? -14.176 2.368 23.694 1.00 92.75 280 HIS A CA 1
ATOM 2259 C C . HIS A 1 280 ? -13.748 3.812 23.374 1.00 92.75 280 HIS A C 1
ATOM 2261 O O . HIS A 1 280 ? -12.600 4.038 22.995 1.00 92.75 280 HIS A O 1
ATOM 2267 N N . PRO A 1 281 ? -14.632 4.820 23.514 1.00 89.44 281 PRO A N 1
ATOM 2268 C CA . PRO A 1 281 ? -14.314 6.201 23.130 1.00 89.44 281 PRO A CA 1
ATOM 2269 C C . PRO A 1 281 ? -13.065 6.828 23.766 1.00 89.44 281 PRO A C 1
ATOM 2271 O O . PRO A 1 281 ? -12.506 7.778 23.224 1.00 89.44 281 PRO A O 1
ATOM 2274 N N . GLN A 1 282 ? -12.631 6.308 24.914 1.00 89.56 282 GLN A N 1
ATOM 2275 C CA . GLN A 1 282 ? -11.487 6.806 25.682 1.00 89.56 282 GLN A CA 1
ATOM 2276 C C . GLN A 1 282 ? -10.176 6.123 25.268 1.00 89.56 282 GLN A C 1
ATOM 2278 O O . GLN A 1 282 ? -9.098 6.585 25.645 1.00 89.56 282 GLN A O 1
ATOM 2283 N N . ASP A 1 283 ? -10.263 5.031 24.508 1.00 93.44 283 ASP A N 1
ATOM 2284 C CA . ASP A 1 283 ? -9.117 4.223 24.129 1.00 93.44 283 ASP A CA 1
ATOM 2285 C C . ASP A 1 283 ? -8.286 4.946 23.062 1.00 93.44 283 ASP A C 1
ATOM 2287 O O . ASP A 1 283 ? -8.765 5.323 21.990 1.00 93.44 283 ASP A O 1
ATOM 2291 N N . SER A 1 284 ? -6.991 5.096 23.334 1.00 94.00 284 SER A N 1
ATOM 2292 C CA . SER A 1 284 ? -6.004 5.551 22.350 1.00 94.00 284 SER A CA 1
ATOM 2293 C C . SER A 1 284 ? -5.329 4.392 21.616 1.00 94.00 284 SER A C 1
ATOM 2295 O O . SER A 1 284 ? -4.611 4.625 20.644 1.00 94.00 284 SER A O 1
ATOM 2297 N N . ILE A 1 285 ? -5.556 3.152 22.058 1.00 96.94 285 ILE A N 1
ATOM 2298 C CA . ILE A 1 285 ? -4.977 1.935 21.490 1.00 96.94 285 ILE A CA 1
ATOM 2299 C C . ILE A 1 285 ? -6.105 0.956 21.177 1.00 96.94 285 ILE A C 1
ATOM 2301 O O . ILE A 1 285 ? -6.943 0.672 22.026 1.00 96.94 285 ILE A O 1
ATOM 2305 N N . MET A 1 286 ? -6.098 0.408 19.966 1.00 96.75 286 MET A N 1
ATOM 2306 C CA . MET A 1 286 ? -7.041 -0.612 19.523 1.00 96.75 286 MET A CA 1
ATOM 2307 C C . MET A 1 286 ? -6.288 -1.855 19.074 1.00 96.75 286 MET A C 1
ATOM 2309 O O . MET A 1 286 ? -5.510 -1.822 18.116 1.00 96.75 286 MET A O 1
ATOM 2313 N N . TYR A 1 287 ? -6.572 -2.971 19.734 1.00 96.75 287 TYR A N 1
ATOM 2314 C CA . TYR A 1 287 ? -6.098 -4.280 19.314 1.00 96.75 287 TYR A CA 1
ATOM 2315 C C . TYR A 1 287 ? -7.090 -4.920 18.348 1.00 96.75 287 TYR A C 1
ATOM 2317 O O . TYR A 1 287 ? -8.307 -4.840 18.523 1.00 96.75 287 TYR A O 1
ATOM 2325 N N . THR A 1 288 ? -6.553 -5.592 17.334 1.00 96.62 288 THR A N 1
ATOM 2326 C CA . THR A 1 288 ? -7.343 -6.339 16.353 1.00 96.62 288 THR A CA 1
ATOM 2327 C C . THR A 1 288 ? -6.843 -7.761 16.212 1.00 96.62 288 THR A C 1
ATOM 2329 O O . THR A 1 288 ? -5.637 -8.001 16.261 1.00 96.62 288 THR A O 1
ATOM 2332 N N . ILE A 1 289 ? -7.764 -8.690 15.964 1.00 95.31 289 ILE A N 1
ATOM 2333 C CA . ILE A 1 289 ? -7.458 -10.032 15.461 1.00 95.31 289 ILE A CA 1
ATOM 2334 C C 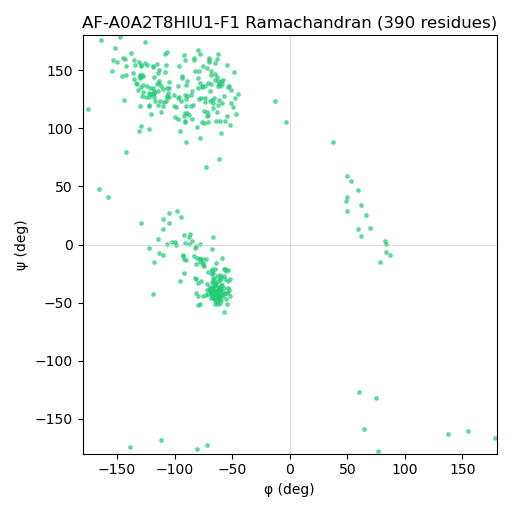. ILE A 1 289 ? -7.896 -10.068 14.006 1.00 95.31 289 ILE A C 1
ATOM 2336 O O . ILE A 1 289 ? -9.030 -9.704 13.696 1.00 95.31 289 ILE A O 1
ATOM 2340 N N . SER A 1 290 ? -6.996 -10.467 13.112 1.00 94.69 290 SER A N 1
ATOM 2341 C CA . SER A 1 290 ? -7.211 -10.338 11.672 1.00 94.69 290 SER A CA 1
ATOM 2342 C C . SER A 1 290 ? -6.879 -11.599 10.911 1.00 94.69 290 SER A C 1
ATOM 2344 O O . SER A 1 290 ? -5.822 -12.178 11.128 1.00 94.69 290 SER A O 1
ATOM 2346 N N . SER A 1 291 ? -7.714 -11.951 9.938 1.00 93.44 291 SER A N 1
ATOM 2347 C CA . SER A 1 291 ? -7.307 -12.793 8.816 1.00 93.44 291 SER A CA 1
ATOM 2348 C C . SER A 1 291 ? -6.700 -11.905 7.728 1.00 93.44 291 SER A C 1
ATOM 2350 O O . SER A 1 291 ? -7.366 -11.001 7.210 1.00 93.44 291 SER A O 1
ATOM 2352 N N . THR A 1 292 ? -5.434 -12.129 7.399 1.00 90.38 292 THR A N 1
ATOM 2353 C CA . THR A 1 292 ? -4.658 -11.380 6.399 1.00 90.38 292 THR A CA 1
ATOM 2354 C C . THR A 1 292 ? -3.797 -12.338 5.573 1.00 90.38 292 THR A C 1
ATOM 2356 O O . THR A 1 292 ? -3.918 -13.551 5.704 1.00 90.38 292 THR A O 1
ATOM 2359 N N . TRP A 1 293 ? -2.942 -11.803 4.709 1.00 87.38 293 TRP A N 1
ATOM 2360 C CA . TRP A 1 293 ? -2.084 -12.549 3.792 1.00 87.38 293 TRP A CA 1
ATOM 2361 C C . TRP A 1 293 ? -0.619 -12.494 4.226 1.00 87.38 293 TRP A C 1
ATOM 2363 O O . TRP A 1 293 ? -0.182 -11.491 4.788 1.00 87.38 293 TRP A O 1
ATOM 2373 N N . SER A 1 294 ? 0.138 -13.557 3.952 1.00 81.62 294 SER A N 1
ATOM 2374 C CA . SER A 1 294 ? 1.586 -13.627 4.199 1.00 81.62 294 SER A CA 1
ATOM 2375 C C . SER A 1 294 ? 2.429 -12.882 3.157 1.00 81.62 294 SER A C 1
ATOM 2377 O O . SER A 1 294 ? 3.616 -12.674 3.379 1.00 81.62 294 SER A O 1
ATOM 2379 N N . PHE A 1 295 ? 1.830 -12.487 2.028 1.00 78.25 295 PHE A N 1
ATOM 2380 C CA . PHE A 1 295 ? 2.455 -11.734 0.932 1.00 78.25 295 PHE A CA 1
ATOM 2381 C C . PHE A 1 295 ? 3.795 -12.319 0.447 1.00 78.25 295 PHE A C 1
ATOM 2383 O O . PHE A 1 295 ? 4.744 -11.600 0.129 1.00 78.25 295 PHE A O 1
ATOM 2390 N N . GLU A 1 296 ? 3.853 -13.648 0.362 1.00 74.00 296 GLU A N 1
ATOM 2391 C CA . GLU A 1 296 ? 4.988 -14.382 -0.206 1.00 74.00 296 GLU A CA 1
ATOM 2392 C C . GLU A 1 296 ? 5.098 -14.202 -1.726 1.00 74.00 296 GLU A C 1
ATOM 2394 O O . GLU A 1 296 ? 4.115 -13.890 -2.403 1.00 74.00 296 GLU A O 1
ATOM 2399 N N . SER A 1 297 ? 6.294 -14.450 -2.269 1.00 67.75 297 SER A N 1
ATOM 2400 C CA . SER A 1 297 ? 6.512 -14.553 -3.715 1.00 67.75 297 SER A CA 1
ATOM 2401 C C . SER A 1 297 ? 6.084 -15.918 -4.270 1.00 67.75 297 SER A C 1
ATOM 2403 O O . SER A 1 297 ? 5.862 -16.875 -3.523 1.00 67.75 297 SER A O 1
ATOM 2405 N N . ASP A 1 298 ? 6.010 -16.003 -5.601 1.00 64.56 298 ASP A N 1
ATOM 2406 C CA . ASP A 1 298 ? 5.917 -17.265 -6.350 1.00 64.56 298 ASP A CA 1
ATOM 2407 C C . ASP A 1 298 ? 4.691 -18.115 -5.973 1.00 64.56 298 ASP A C 1
ATOM 2409 O O . ASP A 1 298 ? 4.805 -19.306 -5.696 1.00 64.56 298 ASP A O 1
ATOM 2413 N N . ASP A 1 299 ? 3.520 -17.475 -5.902 1.00 65.94 299 ASP A N 1
ATOM 2414 C CA . ASP A 1 299 ? 2.220 -18.090 -5.586 1.00 65.94 299 ASP A CA 1
ATOM 2415 C C . ASP A 1 299 ? 2.129 -18.794 -4.215 1.00 65.94 299 ASP A C 1
ATOM 2417 O O . ASP A 1 299 ? 1.151 -19.478 -3.918 1.00 65.94 299 ASP A O 1
ATOM 2421 N N . ASN A 1 300 ? 3.096 -18.567 -3.319 1.00 74.50 300 ASN A N 1
ATOM 2422 C CA . ASN A 1 300 ? 3.103 -19.129 -1.960 1.00 74.50 300 ASN A CA 1
ATOM 2423 C C . ASN A 1 300 ? 2.331 -18.283 -0.937 1.00 74.50 300 ASN A C 1
ATOM 2425 O O . ASN A 1 300 ? 2.431 -18.510 0.274 1.00 74.50 300 ASN A O 1
ATOM 2429 N N . ASN A 1 301 ? 1.600 -17.271 -1.404 1.00 79.12 301 ASN A N 1
ATOM 2430 C CA . ASN A 1 301 ? 0.839 -16.386 -0.541 1.00 79.12 301 ASN A CA 1
ATOM 2431 C C . ASN A 1 301 ? -0.295 -17.171 0.133 1.00 79.12 301 ASN A C 1
ATOM 2433 O O . ASN A 1 301 ? -1.090 -17.831 -0.533 1.00 79.12 301 ASN A O 1
ATOM 2437 N N . ASP A 1 302 ? -0.367 -17.107 1.458 1.00 86.00 302 ASP A N 1
ATOM 2438 C CA . ASP A 1 302 ? -1.331 -17.865 2.246 1.00 86.00 302 ASP A CA 1
ATOM 2439 C C . ASP A 1 302 ? -2.035 -16.955 3.251 1.00 86.00 302 ASP A C 1
ATOM 2441 O O . ASP A 1 302 ? -1.529 -15.900 3.639 1.00 86.00 302 ASP A O 1
ATOM 2445 N N . ILE A 1 303 ? -3.215 -17.382 3.685 1.00 88.56 303 ILE A N 1
ATOM 2446 C CA . ILE A 1 303 ? -3.966 -16.695 4.726 1.00 88.56 303 ILE A CA 1
ATOM 2447 C C . ILE A 1 303 ? -3.332 -17.016 6.082 1.00 88.56 303 ILE A C 1
ATOM 2449 O O . ILE A 1 303 ? -3.034 -18.171 6.402 1.00 88.56 303 ILE A O 1
ATOM 2453 N N . ILE A 1 304 ? -3.170 -15.984 6.900 1.00 87.75 304 ILE A N 1
ATOM 2454 C CA . ILE A 1 304 ? -2.696 -16.062 8.278 1.00 87.75 304 ILE A CA 1
ATOM 2455 C C . ILE A 1 304 ? -3.641 -15.284 9.197 1.00 87.75 304 ILE A C 1
ATOM 2457 O O . ILE A 1 304 ? -4.206 -14.260 8.815 1.00 87.75 304 ILE A O 1
ATOM 2461 N N . GLY A 1 305 ? -3.803 -15.773 10.419 1.00 90.88 305 GLY A N 1
ATOM 2462 C CA . GLY A 1 305 ? -4.293 -14.998 11.546 1.00 90.88 305 GLY A CA 1
ATOM 2463 C C . GLY A 1 305 ? -3.157 -14.154 12.120 1.00 90.88 305 GLY A C 1
ATOM 2464 O O . GLY A 1 305 ? -2.049 -14.659 12.293 1.00 90.88 305 GLY A O 1
ATOM 2465 N N . ALA A 1 306 ? -3.412 -12.883 12.402 1.00 90.19 306 ALA A N 1
ATOM 2466 C CA . ALA A 1 306 ? -2.437 -11.983 13.004 1.00 90.19 306 ALA A CA 1
ATOM 2467 C C . ALA A 1 306 ? -3.112 -10.988 13.947 1.00 90.19 306 ALA A C 1
ATOM 2469 O O . ALA A 1 306 ? -4.221 -10.508 13.675 1.00 90.19 306 ALA A O 1
ATOM 2470 N N . ARG A 1 307 ? -2.417 -10.638 15.031 1.00 93.25 307 ARG A N 1
ATOM 2471 C CA . ARG A 1 307 ? -2.746 -9.458 15.829 1.00 93.25 307 ARG A CA 1
ATOM 2472 C C . ARG A 1 307 ? -2.206 -8.201 15.151 1.00 93.25 307 ARG A C 1
ATOM 2474 O O . ARG A 1 307 ? -1.104 -8.210 14.608 1.00 93.25 307 ARG A O 1
ATOM 2481 N N . ASN A 1 308 ? -2.957 -7.106 15.229 1.00 94.62 308 ASN A N 1
ATOM 2482 C CA . ASN A 1 308 ? -2.435 -5.778 14.898 1.00 94.62 308 ASN A CA 1
ATOM 2483 C C . ASN A 1 308 ? -2.831 -4.760 15.954 1.00 94.62 308 ASN A C 1
ATOM 2485 O O . ASN A 1 308 ? -3.874 -4.901 16.598 1.00 94.62 308 ASN A O 1
ATOM 2489 N N . ILE A 1 309 ? -2.026 -3.712 16.051 1.00 96.56 309 ILE A N 1
ATOM 2490 C CA . ILE A 1 309 ? -2.177 -2.626 17.011 1.00 96.56 309 ILE A CA 1
ATOM 2491 C C . ILE A 1 309 ? -2.397 -1.338 16.233 1.00 96.56 309 ILE A C 1
ATOM 2493 O O . ILE A 1 309 ? -1.652 -1.031 15.300 1.00 96.56 309 ILE A O 1
ATOM 2497 N N . TYR A 1 310 ? -3.422 -0.590 16.618 1.00 97.62 310 TYR A N 1
ATOM 2498 C CA . TYR A 1 310 ? -3.657 0.760 16.137 1.00 97.62 310 TYR A CA 1
ATOM 2499 C C . TYR A 1 310 ? -3.467 1.728 17.301 1.00 97.62 310 TYR A C 1
ATOM 2501 O O . TYR A 1 310 ? -4.175 1.622 18.296 1.00 97.62 310 TYR A O 1
ATOM 2509 N N . THR A 1 311 ? -2.579 2.703 17.154 1.00 97.44 311 THR A N 1
ATOM 2510 C CA . THR A 1 311 ? -2.384 3.785 18.127 1.00 97.44 311 THR A CA 1
ATOM 2511 C C . THR A 1 311 ? -2.906 5.087 17.536 1.00 97.44 311 THR A C 1
ATOM 2513 O O . THR A 1 311 ? -2.491 5.498 16.448 1.00 97.44 311 THR A O 1
ATOM 2516 N N . LYS A 1 312 ? -3.852 5.735 18.216 1.00 96.69 312 LYS A N 1
ATOM 2517 C CA . LYS A 1 312 ? -4.486 6.972 17.758 1.00 96.69 312 LYS A CA 1
ATOM 2518 C C . LYS A 1 312 ? -3.459 8.099 17.750 1.00 96.69 312 LYS A C 1
ATOM 2520 O O . LYS A 1 312 ? -2.905 8.439 18.788 1.00 96.69 312 LYS A O 1
ATOM 2525 N N . LEU A 1 313 ? -3.250 8.711 16.587 1.00 95.25 313 LEU A N 1
ATOM 2526 C CA . LEU A 1 313 ? -2.364 9.871 16.439 1.00 95.25 313 LEU A CA 1
ATOM 2527 C C . LEU A 1 313 ? -3.139 11.190 16.518 1.00 95.25 313 LEU A C 1
ATOM 2529 O O . LEU A 1 313 ? -2.621 12.203 16.981 1.00 95.25 313 LEU A O 1
ATOM 2533 N N . GLY A 1 314 ? -4.396 11.183 16.074 1.00 93.31 314 GLY A N 1
ATOM 2534 C CA . GLY A 1 314 ? -5.322 12.295 16.252 1.00 93.31 314 GLY A CA 1
ATOM 2535 C C . GLY A 1 314 ? -6.416 12.327 15.194 1.00 93.31 314 GLY A C 1
ATOM 2536 O O . GLY A 1 314 ? -6.716 11.319 14.550 1.00 93.31 314 GLY A O 1
ATOM 2537 N N . LYS A 1 315 ? -7.044 13.493 15.038 1.00 91.62 315 LYS A N 1
ATOM 2538 C CA . LYS A 1 315 ? -8.223 13.691 14.186 1.00 91.62 315 LYS A CA 1
ATOM 2539 C C . LYS A 1 315 ? -7.916 14.604 13.002 1.00 91.62 315 LYS A C 1
ATOM 2541 O O . LYS A 1 315 ? -7.098 15.515 13.098 1.00 91.62 315 LYS A O 1
ATOM 2546 N N . GLY A 1 316 ? -8.629 14.383 11.900 1.00 86.38 316 GLY A N 1
ATOM 2547 C CA . GLY A 1 316 ? -8.563 15.239 10.715 1.00 86.38 316 GLY A CA 1
ATOM 2548 C C . GLY A 1 316 ? -7.200 15.258 10.011 1.00 86.38 316 GLY A C 1
ATOM 2549 O O . GLY A 1 316 ? -6.391 14.335 10.123 1.00 86.38 316 GLY A O 1
ATOM 2550 N N . GLY A 1 317 ? -6.964 16.320 9.240 1.00 85.94 317 GLY A N 1
ATOM 2551 C CA . GLY A 1 317 ? -5.770 16.484 8.421 1.00 85.94 317 GLY A CA 1
ATOM 2552 C C . GLY A 1 317 ? -5.755 15.658 7.132 1.00 85.94 317 GLY A C 1
ATOM 2553 O O . GLY A 1 317 ? -6.708 14.958 6.758 1.00 85.94 317 GLY A O 1
ATOM 2554 N N . MET A 1 318 ? -4.638 15.774 6.422 1.00 88.06 318 MET A N 1
ATOM 2555 C CA . MET A 1 318 ? -4.390 15.098 5.155 1.00 88.06 318 MET A CA 1
ATOM 2556 C C . MET A 1 318 ? -3.073 14.340 5.209 1.00 88.06 318 MET A C 1
ATOM 2558 O O . MET A 1 318 ? -2.071 14.846 5.707 1.00 88.06 318 MET A O 1
ATOM 2562 N N . LEU A 1 319 ? -3.095 13.119 4.681 1.00 89.38 319 LEU A N 1
ATOM 2563 C CA . LEU A 1 319 ? -1.892 12.330 4.476 1.00 89.38 319 LEU A CA 1
ATOM 2564 C C . LEU A 1 319 ? -1.350 12.613 3.079 1.00 89.38 319 LEU A C 1
ATOM 2566 O O . LEU A 1 319 ? -2.069 12.531 2.080 1.00 89.38 319 LEU A O 1
ATOM 2570 N N . HIS A 1 320 ? -0.070 12.935 3.021 1.00 89.62 320 HIS A N 1
ATOM 2571 C CA . HIS A 1 320 ? 0.677 13.199 1.808 1.00 89.62 320 HIS A CA 1
ATOM 2572 C C . HIS A 1 320 ? 1.843 12.221 1.762 1.00 89.62 320 HIS A C 1
ATOM 2574 O O . HIS A 1 320 ? 2.847 12.400 2.452 1.00 89.62 320 HIS A O 1
ATOM 2580 N N . PRO A 1 321 ? 1.714 11.134 0.991 1.00 84.00 321 PRO A N 1
ATOM 2581 C CA . PRO A 1 321 ? 2.837 10.249 0.772 1.00 84.00 321 PRO A CA 1
ATOM 2582 C C . PRO A 1 321 ? 3.963 11.022 0.076 1.00 84.00 321 PRO A C 1
ATOM 2584 O O . PRO A 1 321 ? 3.759 11.621 -0.982 1.00 84.00 321 PRO A O 1
ATOM 2587 N N . ILE A 1 322 ? 5.144 11.008 0.683 1.00 83.25 322 ILE A N 1
ATOM 2588 C CA . ILE A 1 322 ? 6.358 11.572 0.111 1.00 83.25 322 ILE A CA 1
ATOM 2589 C C . ILE A 1 322 ? 7.025 10.460 -0.682 1.00 83.25 322 ILE A C 1
ATOM 2591 O O . ILE A 1 322 ? 7.380 9.403 -0.152 1.00 83.25 322 ILE A O 1
ATOM 2595 N N . PHE A 1 323 ? 7.168 10.709 -1.975 1.00 73.62 323 PHE A N 1
ATOM 2596 C CA . PHE A 1 323 ? 7.771 9.769 -2.897 1.00 73.62 323 PHE A CA 1
ATOM 2597 C C . PHE A 1 323 ? 9.076 10.327 -3.447 1.00 73.62 323 PHE A C 1
ATOM 2599 O O . PHE A 1 323 ? 9.181 11.516 -3.746 1.00 73.62 323 PHE A O 1
ATOM 2606 N N . ASN A 1 324 ? 10.010 9.418 -3.714 1.00 63.47 324 ASN A N 1
ATOM 2607 C CA . ASN A 1 324 ? 11.162 9.652 -4.579 1.00 63.47 324 ASN A CA 1
ATOM 2608 C C . ASN A 1 324 ? 12.124 10.752 -4.092 1.00 63.47 324 ASN A C 1
ATOM 2610 O O . ASN A 1 324 ? 12.723 11.447 -4.913 1.00 63.47 324 ASN A O 1
ATOM 2614 N N . THR A 1 325 ? 12.301 10.899 -2.777 1.00 73.25 325 THR A N 1
ATOM 2615 C CA . THR A 1 325 ? 13.356 11.746 -2.198 1.00 73.25 325 THR A CA 1
ATOM 2616 C C . THR A 1 325 ? 14.640 10.938 -1.942 1.00 73.25 325 THR A C 1
ATOM 2618 O O . THR A 1 325 ? 14.578 9.711 -1.807 1.00 73.25 325 THR A O 1
ATOM 2621 N N . PRO A 1 326 ? 15.820 11.590 -1.834 1.00 74.75 326 PRO A N 1
ATOM 2622 C CA . PRO A 1 326 ? 17.045 10.927 -1.375 1.00 74.75 326 PRO A CA 1
ATOM 2623 C C . PRO A 1 326 ? 16.866 10.222 -0.025 1.00 74.75 326 PRO A C 1
ATOM 2625 O O . PRO A 1 326 ? 17.460 9.177 0.210 1.00 74.75 326 PRO A O 1
ATOM 2628 N N . GLU A 1 327 ? 15.998 10.764 0.830 1.00 76.25 327 GLU A N 1
ATOM 2629 C CA . GLU A 1 327 ? 15.641 10.190 2.125 1.00 76.25 327 GLU A CA 1
ATOM 2630 C C . GLU A 1 327 ? 14.924 8.841 1.973 1.00 76.25 327 GLU A C 1
ATOM 2632 O O . GLU A 1 327 ? 15.363 7.866 2.576 1.00 76.25 327 GLU A O 1
ATOM 2637 N N . ASN A 1 328 ? 13.909 8.739 1.097 1.00 73.69 328 ASN A N 1
ATOM 2638 C CA . ASN A 1 328 ? 13.249 7.459 0.793 1.00 73.69 328 ASN A CA 1
ATOM 2639 C C . ASN A 1 328 ? 14.255 6.394 0.325 1.00 73.69 328 ASN A C 1
ATOM 2641 O O . ASN A 1 328 ? 14.149 5.224 0.698 1.00 73.69 328 ASN A O 1
ATOM 2645 N N . ALA A 1 329 ? 15.213 6.799 -0.518 1.00 68.88 329 ALA A N 1
ATOM 2646 C CA . ALA A 1 329 ? 16.240 5.908 -1.046 1.00 68.88 329 ALA A CA 1
ATOM 2647 C C . ALA A 1 329 ? 17.236 5.471 0.038 1.00 68.88 329 ALA A C 1
ATOM 2649 O O . ALA A 1 329 ? 17.613 4.304 0.064 1.00 68.88 329 ALA A O 1
ATOM 2650 N N . ALA A 1 330 ? 17.622 6.380 0.936 1.00 73.00 330 ALA A N 1
ATOM 2651 C CA . ALA A 1 330 ? 18.557 6.106 2.023 1.00 73.00 330 ALA A CA 1
ATOM 2652 C C . ALA A 1 330 ? 17.953 5.205 3.111 1.00 73.00 330 ALA A C 1
ATOM 2654 O O . ALA A 1 330 ? 18.618 4.288 3.582 1.00 73.00 330 ALA A O 1
ATOM 2655 N N . CYS A 1 331 ? 16.695 5.437 3.502 1.00 74.06 331 CYS A N 1
ATOM 2656 C CA . CYS A 1 331 ? 16.029 4.633 4.532 1.00 74.06 331 CYS A CA 1
ATOM 2657 C C . CYS A 1 331 ? 15.427 3.324 3.999 1.00 74.06 331 CYS A C 1
ATOM 2659 O O . CYS A 1 331 ? 14.946 2.518 4.795 1.00 74.06 331 CYS A O 1
ATOM 2661 N N . HIS A 1 332 ? 15.379 3.131 2.673 1.00 75.88 332 HIS A N 1
ATOM 2662 C CA . HIS A 1 332 ? 14.608 2.065 2.021 1.00 75.88 332 HIS A CA 1
ATOM 2663 C C . HIS A 1 332 ? 13.156 1.980 2.526 1.00 75.88 332 HIS A C 1
ATOM 2665 O O . HIS A 1 332 ? 12.590 0.897 2.671 1.00 75.88 332 HIS A O 1
ATOM 2671 N N . CYS A 1 333 ? 12.555 3.138 2.800 1.00 80.81 333 CYS A N 1
ATOM 2672 C CA . CYS A 1 333 ? 11.266 3.260 3.463 1.00 80.81 333 CYS A CA 1
ATOM 2673 C C . CYS A 1 333 ? 10.315 4.169 2.682 1.00 80.81 333 CYS A C 1
ATOM 2675 O O . CYS A 1 333 ? 10.716 5.089 1.955 1.00 80.81 333 CYS A O 1
ATOM 2677 N N . LYS A 1 334 ? 9.016 3.927 2.855 1.00 86.38 334 LYS A N 1
ATOM 2678 C CA . LYS A 1 334 ? 7.991 4.851 2.379 1.00 86.38 334 LYS A CA 1
ATOM 2679 C C . LYS A 1 334 ? 7.782 5.924 3.437 1.00 86.38 334 LYS A C 1
ATOM 2681 O O . LYS A 1 334 ? 7.589 5.597 4.597 1.00 86.38 334 LYS A O 1
ATOM 2686 N N . ILE A 1 335 ? 7.772 7.190 3.039 1.00 89.38 335 ILE A N 1
ATOM 2687 C CA . ILE A 1 335 ? 7.552 8.303 3.968 1.00 89.38 335 ILE A CA 1
ATOM 2688 C C . ILE A 1 335 ? 6.146 8.849 3.742 1.00 89.38 335 ILE A C 1
ATOM 2690 O O . ILE A 1 335 ? 5.715 9.025 2.601 1.00 89.38 335 ILE A O 1
ATOM 2694 N N . VAL A 1 336 ? 5.408 9.098 4.819 1.00 91.88 336 VAL A N 1
ATOM 2695 C CA . VAL A 1 336 ? 4.097 9.754 4.773 1.00 91.88 336 VAL A CA 1
ATOM 2696 C C . VAL A 1 336 ? 4.121 10.962 5.691 1.00 91.88 336 VAL A C 1
ATOM 2698 O O . VAL A 1 336 ? 4.463 10.848 6.863 1.00 91.88 336 VAL A O 1
ATOM 2701 N N . GLU A 1 337 ? 3.742 12.117 5.158 1.00 94.25 337 GLU A N 1
ATOM 2702 C CA . GLU A 1 337 ? 3.561 13.342 5.926 1.00 94.25 337 GLU A CA 1
ATOM 2703 C C . GLU A 1 337 ? 2.084 13.511 6.279 1.00 94.25 337 GLU A C 1
ATOM 2705 O O . GLU A 1 337 ? 1.214 13.477 5.410 1.00 94.25 337 GLU A O 1
ATOM 2710 N N . TRP A 1 338 ? 1.787 13.684 7.560 1.00 95.19 338 TRP A N 1
ATOM 2711 C CA . TRP A 1 338 ? 0.473 14.074 8.039 1.00 95.19 338 TRP A CA 1
ATOM 2712 C C . TRP A 1 338 ? 0.455 15.576 8.275 1.00 95.19 338 TRP A C 1
ATOM 2714 O O . TRP A 1 338 ? 1.049 16.072 9.230 1.00 95.19 338 TRP A O 1
ATOM 2724 N N . LYS A 1 339 ? -0.249 16.297 7.403 1.00 93.56 339 LYS A N 1
ATOM 2725 C CA . LYS A 1 339 ? -0.516 17.722 7.567 1.00 93.56 339 LYS A CA 1
ATOM 2726 C C . LYS A 1 339 ? -1.808 17.900 8.358 1.00 93.56 339 LYS A C 1
ATOM 2728 O O . LYS A 1 339 ? -2.887 17.529 7.885 1.00 93.56 339 LYS A O 1
ATOM 2733 N N . ARG A 1 340 ? -1.693 18.437 9.569 1.00 92.81 340 ARG A N 1
ATOM 2734 C CA . ARG A 1 340 ? -2.812 18.692 10.479 1.00 92.81 340 ARG A CA 1
ATOM 2735 C C . ARG A 1 340 ? -3.573 19.953 10.074 1.00 92.81 340 ARG A C 1
ATOM 2737 O O . ARG A 1 340 ? -3.096 20.779 9.298 1.00 92.81 340 ARG A O 1
ATOM 2744 N N . ASN A 1 341 ? -4.780 20.097 10.616 1.00 88.31 341 ASN A N 1
ATOM 2745 C CA . ASN A 1 341 ? -5.655 21.235 10.322 1.00 88.31 341 ASN A CA 1
ATOM 2746 C C . ASN A 1 341 ? -5.107 22.569 10.860 1.00 88.31 341 ASN A C 1
ATOM 2748 O O . ASN A 1 341 ? -5.431 23.617 10.315 1.00 88.31 341 ASN A O 1
ATOM 2752 N N . ASP A 1 342 ? -4.272 22.530 11.900 1.00 89.62 342 ASP A N 1
ATOM 2753 C CA . ASP A 1 342 ? -3.594 23.699 12.476 1.00 89.62 342 ASP A CA 1
ATOM 2754 C C . ASP A 1 342 ? -2.372 24.163 11.657 1.00 89.62 342 ASP A C 1
ATOM 2756 O O . ASP A 1 342 ? -1.702 25.125 12.022 1.00 89.62 342 ASP A O 1
ATOM 2760 N N . GLY A 1 343 ? -2.076 23.485 10.542 1.00 88.00 343 GLY A N 1
ATOM 2761 C CA . GLY A 1 343 ? -0.937 23.773 9.677 1.00 88.00 343 GLY A CA 1
ATOM 2762 C C . GLY A 1 343 ? 0.360 23.071 10.081 1.00 88.00 343 GLY A C 1
ATOM 2763 O O . GLY A 1 343 ? 1.301 23.083 9.287 1.00 88.00 343 GLY A O 1
ATOM 2764 N N . SER A 1 344 ? 0.415 22.419 11.248 1.00 92.75 344 SER A N 1
ATOM 2765 C CA . SER A 1 344 ? 1.561 21.599 11.644 1.00 92.75 344 SER A CA 1
ATOM 2766 C C . SER A 1 344 ? 1.652 20.320 10.804 1.00 92.75 344 SER A C 1
ATOM 2768 O O . SER A 1 344 ? 0.665 19.843 10.232 1.00 92.75 344 SER A O 1
ATOM 2770 N N . SER A 1 345 ? 2.850 19.747 10.718 1.00 92.88 345 SER A N 1
ATOM 2771 C CA . SER A 1 345 ? 3.098 18.511 9.976 1.00 92.88 345 SER A CA 1
ATOM 2772 C C . SER A 1 345 ? 3.962 17.548 10.773 1.00 92.88 345 SER A C 1
ATOM 2774 O O . SER A 1 345 ? 4.917 17.968 11.421 1.00 92.88 345 SER A O 1
ATOM 2776 N N . GLU A 1 346 ? 3.670 16.257 10.671 1.00 94.25 346 GLU A N 1
ATOM 2777 C CA . GLU A 1 346 ? 4.509 15.182 11.203 1.00 94.25 346 GLU A CA 1
ATOM 2778 C C . GLU A 1 346 ? 4.809 14.163 10.104 1.00 94.25 346 GLU A C 1
ATOM 2780 O O . GLU A 1 346 ? 3.971 13.922 9.236 1.00 94.25 346 GLU A O 1
ATOM 2785 N N . ARG A 1 347 ? 6.008 13.578 10.118 1.00 92.56 347 ARG A N 1
ATOM 2786 C CA . ARG A 1 347 ? 6.439 12.594 9.122 1.00 92.56 347 ARG A CA 1
ATOM 2787 C C . ARG A 1 347 ? 6.624 11.231 9.757 1.00 92.56 347 ARG A C 1
ATOM 2789 O O . ARG A 1 347 ? 7.206 11.116 10.828 1.00 92.56 347 ARG A O 1
ATOM 2796 N N . PHE A 1 348 ? 6.178 10.211 9.038 1.00 92.75 348 PHE A N 1
ATOM 2797 C CA . PHE A 1 348 ? 6.251 8.820 9.451 1.00 92.75 348 PHE A CA 1
ATOM 2798 C C . PHE A 1 348 ? 7.029 8.014 8.421 1.00 92.75 348 PHE A C 1
ATOM 2800 O O . PHE A 1 348 ? 6.690 8.014 7.233 1.00 92.75 348 PHE A O 1
ATOM 2807 N N . ASN A 1 349 ? 8.039 7.293 8.900 1.00 92.44 349 ASN A N 1
ATOM 2808 C CA . ASN A 1 349 ? 8.820 6.359 8.104 1.00 92.44 349 ASN A CA 1
ATOM 2809 C C . ASN A 1 349 ? 8.179 4.977 8.215 1.00 92.44 349 ASN A C 1
ATOM 2811 O O . ASN A 1 349 ? 8.187 4.351 9.268 1.00 92.44 349 ASN A O 1
ATOM 2815 N N . LEU A 1 350 ? 7.593 4.510 7.122 1.00 91.75 350 LEU A N 1
ATOM 2816 C CA . LEU A 1 350 ? 6.911 3.228 7.046 1.00 91.75 350 LEU A CA 1
ATOM 2817 C C . LEU A 1 350 ? 7.921 2.176 6.596 1.00 91.75 350 LEU A C 1
ATOM 2819 O O . LEU A 1 350 ? 8.339 2.158 5.432 1.00 91.75 350 LEU A O 1
ATOM 2823 N N . THR A 1 351 ? 8.343 1.334 7.533 1.00 88.62 351 THR A N 1
ATOM 2824 C CA . THR A 1 351 ? 9.381 0.321 7.327 1.00 88.62 351 THR A CA 1
ATOM 2825 C C . THR A 1 351 ? 9.123 -0.921 8.182 1.00 88.62 351 THR A C 1
ATOM 2827 O O . THR A 1 351 ? 8.134 -0.994 8.912 1.00 88.62 351 THR A O 1
ATOM 2830 N N . TYR A 1 352 ? 10.003 -1.911 8.046 1.00 87.62 352 TYR A N 1
ATOM 2831 C CA . TYR A 1 352 ? 10.035 -3.104 8.881 1.00 87.62 352 TYR A CA 1
ATOM 2832 C C . TYR A 1 352 ? 11.088 -2.949 9.969 1.00 87.62 352 TYR A C 1
ATOM 2834 O O . TYR A 1 352 ? 12.287 -2.878 9.683 1.00 87.62 352 TYR A O 1
ATOM 2842 N N . GLU A 1 353 ? 10.650 -2.983 11.214 1.00 87.69 353 GLU A N 1
ATOM 2843 C CA . GLU A 1 353 ? 11.472 -2.724 12.389 1.00 87.69 353 GLU A CA 1
ATOM 2844 C C . GLU A 1 353 ? 11.581 -3.981 13.248 1.00 87.69 353 GLU A C 1
ATOM 2846 O O . GLU A 1 353 ? 10.740 -4.879 13.180 1.00 87.69 353 GLU A O 1
ATOM 2851 N N . THR A 1 354 ? 12.646 -4.072 14.038 1.00 89.31 354 THR A N 1
ATOM 2852 C CA . THR A 1 354 ? 12.799 -5.145 15.026 1.00 89.31 354 THR A CA 1
ATOM 2853 C C . THR A 1 354 ? 11.905 -4.849 16.222 1.00 89.31 354 THR A C 1
ATOM 2855 O O . THR A 1 354 ? 11.882 -3.711 16.697 1.00 89.31 354 THR A O 1
ATOM 2858 N N . ILE A 1 355 ? 11.207 -5.871 16.718 1.00 88.31 355 ILE A N 1
ATOM 2859 C CA . ILE A 1 355 ? 10.419 -5.775 17.950 1.00 88.31 355 ILE A CA 1
ATOM 2860 C C . ILE A 1 355 ? 11.332 -5.345 19.102 1.00 88.31 355 ILE A C 1
ATOM 2862 O O . ILE A 1 355 ? 12.399 -5.927 19.308 1.00 88.31 355 ILE A O 1
ATOM 2866 N N . GLN A 1 356 ? 10.924 -4.299 19.820 1.00 87.50 356 GLN A N 1
ATOM 2867 C CA . GLN A 1 356 ? 11.698 -3.746 20.930 1.00 87.50 356 GLN A CA 1
ATOM 2868 C C . GLN A 1 356 ? 11.198 -4.314 22.259 1.00 87.50 356 GLN A C 1
ATOM 2870 O O . GLN A 1 356 ? 9.998 -4.191 22.530 1.00 87.50 356 GLN A O 1
ATOM 2875 N N . PRO A 1 357 ? 12.082 -4.883 23.100 1.00 86.69 357 PRO A N 1
ATOM 2876 C CA . PRO A 1 357 ? 11.674 -5.401 24.395 1.00 86.69 357 PRO A CA 1
ATOM 2877 C C . PRO A 1 357 ? 11.045 -4.331 25.301 1.00 86.69 357 PRO A C 1
ATOM 2879 O O . PRO A 1 357 ? 11.515 -3.193 25.330 1.00 86.69 357 PRO A O 1
ATOM 2882 N N . GLY A 1 358 ? 9.996 -4.686 26.042 1.00 85.00 358 GLY 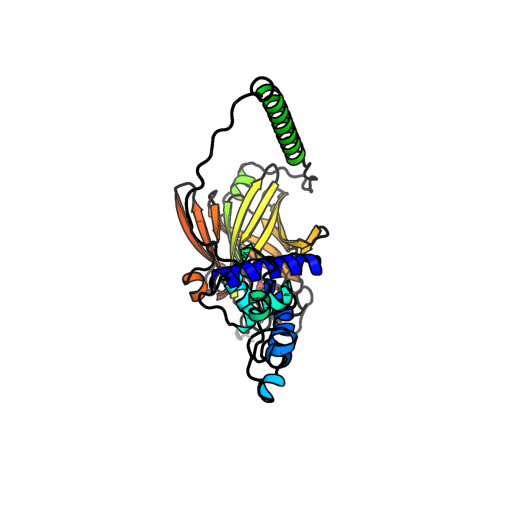A N 1
ATOM 2883 C CA . GLY A 1 358 ? 9.235 -3.791 26.919 1.00 85.00 358 GLY A CA 1
ATOM 2884 C C . GLY A 1 358 ? 8.382 -2.737 26.201 1.00 85.00 358 GLY A C 1
ATOM 2885 O O . GLY A 1 358 ? 7.947 -1.772 26.830 1.00 85.00 358 GLY A O 1
ATOM 2886 N N . SER A 1 359 ? 8.159 -2.878 24.891 1.00 89.62 359 SER A N 1
ATOM 2887 C CA . SER A 1 359 ? 7.300 -1.980 24.109 1.00 89.62 359 SER A CA 1
ATOM 2888 C C . SER A 1 359 ? 5.988 -2.658 23.712 1.00 89.62 359 SER A C 1
ATOM 2890 O O . SER A 1 359 ? 5.905 -3.881 23.666 1.00 89.62 359 SER A O 1
ATOM 2892 N N . LEU A 1 360 ? 4.991 -1.868 23.296 1.00 87.31 360 LEU A N 1
ATOM 2893 C CA . LEU A 1 360 ? 3.735 -2.389 22.727 1.00 87.31 360 LEU A CA 1
ATOM 2894 C C . LEU A 1 360 ? 3.957 -3.351 21.544 1.00 87.31 360 LEU A C 1
ATOM 2896 O O . LEU A 1 360 ? 3.090 -4.156 21.230 1.00 87.31 360 LEU A O 1
ATOM 2900 N N . THR A 1 361 ? 5.110 -3.282 20.873 1.00 88.88 361 THR A N 1
ATOM 2901 C CA . THR A 1 361 ? 5.409 -4.138 19.716 1.00 88.88 361 THR A CA 1
ATOM 2902 C C . THR A 1 361 ? 5.745 -5.579 20.093 1.00 88.88 361 THR A C 1
ATOM 2904 O O . THR A 1 361 ? 5.734 -6.431 19.208 1.00 88.88 361 THR A O 1
ATOM 2907 N N . GLU A 1 362 ? 5.985 -5.884 21.375 1.00 90.25 362 GLU A N 1
ATOM 2908 C CA . GLU A 1 362 ? 6.123 -7.270 21.852 1.00 90.25 362 GLU A CA 1
ATOM 2909 C C . GLU A 1 362 ? 4.854 -8.090 21.604 1.00 90.25 362 GLU A C 1
ATOM 2911 O O . GLU A 1 362 ? 4.936 -9.274 21.293 1.00 90.25 362 GLU A O 1
ATOM 2916 N N . ASP A 1 363 ? 3.684 -7.446 21.605 1.00 89.19 363 ASP A N 1
ATOM 2917 C CA . ASP A 1 363 ? 2.404 -8.093 21.307 1.00 89.19 363 ASP A CA 1
ATOM 2918 C C . ASP A 1 363 ? 2.270 -8.555 19.840 1.00 89.19 363 ASP A C 1
ATOM 2920 O O . ASP A 1 363 ? 1.240 -9.140 19.486 1.00 89.19 363 ASP A O 1
ATOM 2924 N N . LEU A 1 364 ? 3.261 -8.263 18.985 1.00 90.25 364 LEU A N 1
ATOM 2925 C CA . LEU A 1 364 ? 3.306 -8.570 17.548 1.00 90.25 364 LEU A CA 1
ATOM 2926 C C . LEU A 1 364 ? 4.341 -9.650 17.185 1.00 90.25 364 LEU A C 1
ATOM 2928 O O . LEU A 1 364 ? 4.681 -9.802 16.008 1.00 90.25 364 LEU A O 1
ATOM 2932 N N . ASP A 1 365 ? 4.862 -10.373 18.176 1.00 85.50 365 ASP A N 1
ATOM 2933 C CA . ASP A 1 365 ? 5.842 -11.444 17.989 1.00 85.50 365 ASP A CA 1
ATOM 2934 C C . ASP A 1 365 ? 5.245 -12.719 17.354 1.00 85.50 365 ASP A C 1
ATOM 2936 O O . ASP A 1 365 ? 4.083 -12.756 16.928 1.00 85.50 365 ASP A O 1
ATOM 2940 N N . GLU A 1 366 ? 6.040 -13.792 17.290 1.00 79.62 366 GLU A N 1
ATOM 2941 C CA . GLU A 1 366 ? 5.608 -15.099 16.785 1.00 79.62 366 GLU A CA 1
ATOM 2942 C C . GLU A 1 366 ? 4.324 -15.651 17.437 1.00 79.62 366 GLU A C 1
ATOM 2944 O O . GLU A 1 366 ? 3.564 -16.355 16.766 1.00 79.62 366 GLU A O 1
ATOM 2949 N N . SER A 1 367 ? 4.043 -15.306 18.698 1.00 81.00 367 SER A N 1
ATOM 2950 C CA . SER A 1 367 ? 2.869 -15.789 19.437 1.00 81.00 367 SER A CA 1
ATOM 2951 C C . SER A 1 367 ? 1.568 -15.121 18.995 1.00 81.00 367 SER A C 1
ATOM 2953 O O . SER A 1 367 ? 0.473 -15.643 19.215 1.00 81.00 367 SER A O 1
ATOM 2955 N N . SER A 1 368 ? 1.677 -13.977 18.320 1.00 83.56 368 SER A N 1
ATOM 2956 C CA . SER A 1 368 ? 0.549 -13.214 17.792 1.00 83.56 368 SER A CA 1
ATOM 2957 C C . SER A 1 368 ? 0.010 -13.748 16.455 1.00 83.56 368 SER A C 1
ATOM 2959 O O . SER A 1 368 ? -0.955 -13.202 15.906 1.00 83.56 368 SER A O 1
ATOM 2961 N N . LEU A 1 369 ? 0.632 -14.806 15.920 1.00 83.88 369 LEU A N 1
ATOM 2962 C CA . LEU A 1 369 ? 0.405 -15.327 14.577 1.00 83.88 369 LEU A CA 1
ATOM 2963 C C . LEU A 1 369 ? -0.230 -16.715 14.601 1.00 83.88 369 LEU A C 1
ATOM 2965 O O . LEU A 1 369 ? 0.132 -17.585 15.385 1.00 83.88 369 LEU A O 1
ATOM 2969 N N . ILE A 1 370 ? -1.155 -16.950 13.675 1.00 85.25 370 ILE A N 1
ATOM 2970 C CA . ILE A 1 370 ? -1.831 -18.235 13.502 1.00 85.25 370 ILE A CA 1
ATOM 2971 C C . ILE A 1 370 ? -1.756 -18.611 12.026 1.00 85.25 370 ILE A C 1
ATOM 2973 O O . ILE A 1 370 ? -2.265 -17.906 11.161 1.00 85.25 370 ILE A O 1
ATOM 2977 N N . LEU A 1 371 ? -1.128 -19.738 11.703 1.00 83.69 371 LEU A N 1
ATOM 2978 C CA . LEU A 1 371 ? -1.104 -20.229 10.325 1.00 83.69 371 LEU A CA 1
ATOM 2979 C C . LEU A 1 371 ? -2.440 -20.894 9.977 1.00 83.69 371 LEU A C 1
ATOM 2981 O O . LEU A 1 371 ? -2.953 -21.680 10.772 1.00 83.69 371 LEU A O 1
ATOM 2985 N N . ARG A 1 372 ? -2.974 -20.667 8.765 1.00 85.38 372 ARG A N 1
ATOM 2986 C CA . ARG A 1 372 ? -4.194 -21.360 8.299 1.00 85.38 372 ARG A CA 1
ATOM 2987 C C . ARG A 1 372 ? -4.049 -22.882 8.334 1.00 85.38 372 ARG A C 1
ATOM 2989 O O . ARG A 1 372 ? -5.011 -23.589 8.621 1.00 85.38 372 ARG A O 1
ATOM 2996 N N . ARG A 1 373 ? -2.856 -23.390 8.010 1.00 82.50 373 ARG A N 1
ATOM 2997 C CA . ARG A 1 373 ? -2.493 -24.805 8.152 1.00 82.50 373 ARG A CA 1
ATOM 2998 C C . ARG A 1 373 ? -1.336 -24.923 9.145 1.00 82.50 373 ARG A C 1
ATOM 3000 O O . ARG A 1 373 ? -0.319 -24.262 8.922 1.00 82.50 373 ARG A O 1
ATOM 3007 N N . PRO A 1 374 ? -1.446 -25.763 10.189 1.00 76.38 374 PRO A N 1
ATOM 3008 C CA . PRO A 1 374 ? -0.322 -26.050 11.074 1.00 76.38 374 PRO A CA 1
ATOM 3009 C C . PRO A 1 374 ? 0.898 -26.525 10.271 1.00 76.38 374 PRO A C 1
ATOM 3011 O O . PRO A 1 374 ? 0.758 -27.344 9.361 1.00 76.38 374 PRO A O 1
ATOM 3014 N N . LYS A 1 375 ? 2.092 -26.016 10.592 1.00 67.50 375 LYS A N 1
ATOM 3015 C CA . LYS A 1 375 ? 3.359 -26.423 9.963 1.00 67.50 375 LYS A CA 1
ATOM 3016 C C . LYS A 1 375 ? 4.323 -26.937 11.028 1.00 67.50 375 LYS A C 1
ATOM 3018 O O . LYS A 1 375 ? 4.542 -26.272 12.038 1.00 67.50 375 LYS A O 1
ATOM 3023 N N . SER A 1 376 ? 4.910 -28.108 10.786 1.00 57.97 376 SER A N 1
ATOM 3024 C CA . SER A 1 376 ? 5.960 -28.656 11.652 1.00 57.97 376 SER A CA 1
ATOM 3025 C C . SER A 1 376 ? 7.174 -27.719 11.669 1.00 57.97 376 SER A C 1
ATOM 3027 O O . SER A 1 376 ? 7.544 -27.174 10.629 1.00 57.97 376 SER A O 1
ATOM 3029 N N . GLY A 1 377 ? 7.767 -27.500 12.844 1.00 55.88 377 GLY A N 1
ATOM 3030 C CA . GLY A 1 377 ? 8.915 -26.602 13.028 1.00 55.88 377 GLY A CA 1
ATOM 3031 C C . GLY A 1 377 ? 8.578 -25.112 13.188 1.00 55.88 377 GLY A C 1
ATOM 3032 O O . GLY A 1 377 ? 9.471 -24.338 13.519 1.00 55.88 377 GLY A O 1
ATOM 3033 N N . VAL A 1 378 ? 7.314 -24.699 13.025 1.00 57.75 378 VAL A N 1
ATOM 3034 C CA . VAL A 1 378 ? 6.858 -23.349 13.398 1.00 57.75 378 VAL A CA 1
ATOM 3035 C C . VAL A 1 378 ? 6.377 -23.392 14.846 1.00 57.75 378 VAL A C 1
ATOM 3037 O O . VAL A 1 378 ? 5.215 -23.672 15.132 1.00 57.75 378 VAL A O 1
ATOM 3040 N N . LEU A 1 379 ? 7.304 -23.168 15.774 1.00 53.22 379 LEU A N 1
ATOM 3041 C CA . LEU A 1 379 ? 6.988 -22.978 17.186 1.00 53.22 379 LEU A CA 1
ATOM 3042 C C . LEU A 1 379 ? 6.434 -21.557 17.363 1.00 53.22 379 LEU A C 1
ATOM 3044 O O . LEU A 1 379 ? 7.197 -20.598 17.312 1.00 53.22 379 LEU A O 1
ATOM 3048 N N . LEU A 1 380 ? 5.116 -21.427 17.556 1.00 57.44 380 LEU A N 1
ATOM 3049 C CA . LEU A 1 380 ? 4.457 -20.143 17.867 1.00 57.44 380 LEU A CA 1
ATOM 3050 C C . LEU A 1 380 ? 4.904 -19.574 19.227 1.00 57.44 380 LEU A C 1
ATOM 3052 O O . LEU A 1 380 ? 4.737 -18.395 19.506 1.00 57.44 380 LEU A O 1
ATOM 3056 N N . SER A 1 381 ? 5.527 -20.410 20.054 1.00 54.03 381 SER A N 1
ATOM 3057 C CA . SER A 1 381 ? 6.358 -20.013 21.184 1.00 54.03 381 SER A CA 1
ATOM 3058 C C . SER A 1 381 ? 7.369 -21.126 21.469 1.00 54.03 381 SER A C 1
ATOM 3060 O O . SER A 1 381 ? 7.100 -22.310 21.231 1.00 54.03 381 SER A O 1
ATOM 3062 N N . LYS A 1 382 ? 8.557 -20.778 21.984 1.00 47.19 382 LYS A N 1
ATOM 3063 C CA . LYS A 1 382 ? 9.378 -21.781 22.680 1.00 47.19 382 LYS A CA 1
ATOM 3064 C C . LYS A 1 382 ? 8.554 -22.273 23.876 1.00 47.19 382 LYS A C 1
ATOM 3066 O O . LYS A 1 382 ? 7.989 -21.422 24.564 1.00 47.19 382 LYS A O 1
ATOM 3071 N N . PRO A 1 383 ? 8.505 -23.587 24.170 1.00 43.62 383 PRO A N 1
ATOM 3072 C CA . PRO A 1 383 ? 8.038 -24.014 25.480 1.00 43.62 383 PRO A CA 1
ATOM 3073 C C . PRO A 1 383 ? 8.838 -23.225 26.513 1.00 43.62 383 PRO A C 1
ATOM 3075 O O . PRO A 1 383 ? 10.057 -23.070 26.352 1.00 43.62 383 PRO A O 1
ATOM 3078 N N . ALA A 1 384 ? 8.144 -22.663 27.507 1.00 47.75 384 ALA A N 1
ATOM 3079 C CA . ALA A 1 384 ? 8.810 -22.048 28.641 1.00 47.75 384 ALA A CA 1
ATOM 3080 C C . ALA A 1 384 ? 9.908 -23.020 29.076 1.00 47.75 384 ALA A C 1
ATOM 3082 O O . ALA A 1 384 ? 9.657 -24.225 29.183 1.00 47.75 384 ALA A O 1
ATOM 3083 N N . LYS A 1 385 ? 11.142 -22.526 29.228 1.00 46.38 385 LYS A N 1
ATOM 3084 C CA . LYS A 1 385 ? 12.121 -23.296 29.985 1.00 46.38 385 LYS A CA 1
ATOM 3085 C C . LYS A 1 385 ? 11.438 -23.506 31.326 1.00 46.38 385 LYS A C 1
ATOM 3087 O O . LYS A 1 385 ? 11.254 -22.536 32.053 1.00 46.38 385 LYS A O 1
ATOM 3092 N N . ASN A 1 386 ? 10.976 -24.725 31.587 1.00 41.94 386 ASN A N 1
ATOM 3093 C CA . ASN A 1 386 ? 10.747 -25.131 32.952 1.00 41.94 386 ASN A CA 1
ATOM 3094 C C . ASN A 1 386 ? 12.090 -24.860 33.612 1.00 41.94 386 ASN A C 1
ATOM 3096 O O . ASN A 1 386 ? 13.091 -25.479 33.238 1.00 41.94 386 ASN A O 1
ATOM 3100 N N . ASP A 1 387 ? 12.128 -23.857 34.484 1.00 41.81 387 ASP A N 1
ATOM 3101 C CA . ASP A 1 387 ? 13.123 -23.866 35.528 1.00 41.81 387 ASP A CA 1
ATOM 3102 C C . ASP A 1 387 ? 13.016 -25.263 36.126 1.00 41.81 387 ASP A C 1
ATOM 3104 O O . ASP A 1 387 ? 11.944 -25.696 36.561 1.00 41.81 387 ASP A O 1
ATOM 3108 N N . GLU A 1 388 ? 14.108 -26.010 36.037 1.00 43.19 388 GLU A N 1
ATOM 3109 C CA . GLU A 1 388 ? 14.354 -27.130 36.922 1.00 43.19 388 GLU A CA 1
ATOM 3110 C C . GLU A 1 388 ? 14.422 -26.542 38.338 1.00 43.19 388 GLU A C 1
ATOM 3112 O O . GLU A 1 388 ? 15.487 -26.363 38.917 1.00 43.19 388 GLU A O 1
ATOM 3117 N N . SER A 1 389 ? 13.268 -26.157 38.882 1.00 37.88 389 SER A N 1
ATOM 3118 C CA . SER A 1 389 ? 13.079 -26.022 40.307 1.00 37.88 389 SER A CA 1
ATOM 3119 C C . SER A 1 389 ? 12.835 -27.433 40.807 1.00 37.88 389 SER A C 1
ATOM 3121 O O . SER A 1 389 ? 11.759 -28.006 40.615 1.00 37.88 389 SER A O 1
ATOM 3123 N N . GLU A 1 390 ? 13.902 -27.991 41.370 1.00 43.81 390 GLU A N 1
ATOM 3124 C CA . GLU A 1 390 ? 13.879 -28.921 42.489 1.00 43.81 390 GLU A CA 1
ATOM 3125 C C . GLU A 1 390 ? 12.504 -28.974 43.172 1.00 43.81 390 GLU A C 1
ATOM 3127 O O . GLU A 1 390 ? 12.007 -27.951 43.633 1.00 43.81 390 GLU A O 1
ATOM 3132 N N . HIS A 1 391 ? 11.904 -30.162 43.252 1.00 36.06 391 HIS A N 1
ATOM 3133 C CA . HIS A 1 391 ? 11.478 -30.743 44.525 1.00 36.06 391 HIS A CA 1
ATOM 3134 C C . HIS A 1 391 ? 10.930 -32.170 44.333 1.00 36.06 391 HIS A C 1
ATOM 3136 O O . HIS A 1 391 ? 9.855 -32.365 43.769 1.00 36.06 391 HIS A O 1
ATOM 3142 N N . ILE A 1 392 ? 11.677 -33.092 44.963 1.00 36.09 392 ILE A N 1
ATOM 3143 C CA . ILE A 1 392 ? 11.421 -34.502 45.329 1.00 36.09 392 ILE A CA 1
ATOM 3144 C C . ILE A 1 392 ? 11.710 -35.551 44.254 1.00 36.09 392 ILE A C 1
ATOM 3146 O O . ILE A 1 392 ? 10.906 -35.718 43.314 1.00 36.09 392 ILE A O 1
#

Radius of gyration: 29.04 Å; Cα contacts (8 Å, |Δi|>4): 643; chains: 1; bounding box: 60×76×89 Å

pLDDT: mean 82.18, std 16.19, range [32.44, 97.62]

Solvent-accessible surface area (backbone atoms only — not comparable to full-atom values): 22076 Å² total; per-residue (Å²): 138,50,65,53,64,50,41,65,35,46,35,53,44,49,52,51,49,49,55,51,48,27,66,76,65,79,43,86,67,65,90,57,91,57,34,71,58,31,36,67,60,16,50,57,43,19,67,45,28,55,44,38,50,79,34,24,81,86,31,30,35,74,87,42,81,74,71,53,73,71,40,64,72,45,60,87,75,64,28,64,60,44,44,46,13,54,60,54,44,37,33,69,72,63,69,42,73,71,64,58,64,61,59,51,29,25,43,31,31,72,75,71,64,27,9,55,58,38,38,70,77,59,72,88,56,76,89,48,45,56,80,81,90,75,78,87,84,79,83,80,86,79,81,91,87,74,88,85,62,57,71,62,59,52,52,53,50,51,52,51,52,50,50,50,52,51,50,47,49,54,54,66,72,58,59,73,70,79,80,80,84,57,95,46,80,77,51,72,62,54,50,56,51,62,36,19,33,27,44,33,39,32,39,17,56,46,44,51,87,84,46,95,56,29,46,52,18,28,35,34,26,42,32,38,31,41,76,58,86,96,41,36,38,32,41,32,51,35,42,86,60,48,33,40,38,36,47,45,49,68,45,93,47,28,36,43,38,42,35,22,55,48,69,45,98,88,66,48,66,38,73,58,28,43,31,46,32,56,48,58,70,85,56,54,62,33,56,30,50,25,47,34,62,25,60,35,70,92,85,61,50,43,60,26,38,35,34,35,43,33,38,62,75,46,68,71,53,46,80,44,75,55,73,92,44,75,63,36,66,72,67,72,27,36,34,36,34,41,38,40,82,88,72,50,72,50,77,45,76,14,35,80,43,71,53,45,89,98,41,85,49,54,67,24,32,45,68,35,48,40,64,76,63,89,55,91,92,66,65,46,57,77,76,75,79,71,72,86,68,85,83,135

Mean predicted aligned error: 18.3 Å

Nearest PDB structures (foldseek):
  8h1r-assembly1_A  TM=3.132E-01  e=3.896E+00  Pseudomonas aeruginosa PAO1

Secondary structure (DSSP, 8-state):
--B--THHHHHHHHHHHHHHHHHHHT-----SS-GGGGHHHHHHHHHHHTTHHHHHHHHT----PPPPHHHHHSPTTSSTT---HHHHHHHHTT--SS--HHHHHHHHHHHHSS-HHHHHHS---GGGBPPP---------PPP---SSHHHHHHHHHHHHHHHHHHHHHHHHT--------S----HHHHHHHSEEEEEEEESTTS-TT-TTGGGEEEEEEEEEEEETTEEEEEEE-SS--EEEEEEEEETTEEEEEEESEE-TTSPEES-EEEEEE--TT-SEEEEEEEEE---STT---EEEEEEEEEEEES--EEEEE-S-HHHHHHTSEEEEEE-TTS-EEEEEE-EEEPPTTSGGGGGSGGGEEESS--TT--SS-----------